Protein AF-0000000078804905 (afdb_homodimer)

Foldseek 3Di:
DPPPVVCPDDDDDPDDDDDFWKFFDDKDKDFDAAWAKDDQDAAQWKKKKAWQWAWKFKAWLQATDIAHHQKMFIDHHGTGIMMTAHRVTGTIMMMTIMDTDCVQVLVVLLQDDSLRGMDGHPDCVLLVVLSVQLVVLPDPDPVSVVSNVVSVVVNSVSSNPGPRRVVQVVVCVVPVVLVVLVVQLLVVLLVCQLAPDDLVNSCVVSVHDSVVQQVSCCNRNVDGSVVSSLSNLLSQLLCCLQVHPDDLQVSCNRRHHPGSVVVQVSNCVRVVDGSVRSSVVHNPPVPNPPD/DPPPVVPPDDDDDPDDDDDFWKFFDDKDKDFDAAWAKDDQDAAQWKKKKAWQWWWKFKAWLLATDIAHHQKMFIDHHGTGIMMTAHRVTGTIMMMTIMDTDCVQVLVVLLQDDSLRGMDGHPDCVLLVVLSVQLVVLPDPDPVSVVSNVVSVVVNSVSSNPGPRRVVLVVVCVVPVVLVVLVVQLLVVLLVCQLAPDDLVNSCVVSVHDSVVQQVSCCSRNVDGSVVSSLSNLLRQLLCCLQVHPDDLQVSCNRRHHPGSVVVQVSNCVRVVDGSVRSSVVHNPPVPPPPD

Solvent-accessible surface area (backbone atoms only — not comparable to full-atom values): 29948 Å² total; per-residue (Å²): 130,83,80,75,69,70,79,53,60,64,34,74,57,93,59,80,75,76,87,72,50,69,39,73,41,31,35,36,45,42,80,46,50,60,52,41,66,46,64,74,46,63,41,96,36,28,37,41,36,40,28,68,35,40,26,35,43,36,34,48,56,39,36,74,40,81,45,41,50,34,22,34,40,51,45,54,54,69,41,52,31,30,35,30,21,26,68,88,41,37,20,30,34,35,39,39,33,31,42,52,84,40,40,68,62,53,40,42,59,35,49,32,43,93,56,32,29,64,48,73,46,95,64,54,60,66,50,54,50,36,53,52,55,44,54,69,43,72,59,96,40,74,32,30,52,38,28,42,53,9,35,53,28,39,45,52,18,56,41,33,61,30,73,78,16,52,67,54,50,63,53,39,70,81,27,48,68,49,48,51,47,49,51,49,50,52,50,50,47,66,75,39,30,42,40,80,71,48,59,59,57,54,17,57,74,68,72,49,52,59,65,55,46,34,51,48,24,39,72,62,38,69,38,45,52,60,57,50,50,51,16,44,21,40,25,54,35,52,48,45,42,43,76,41,85,67,55,64,54,56,45,17,42,56,32,25,32,95,37,43,67,64,32,39,51,53,35,23,70,63,70,74,37,45,61,68,54,44,24,65,68,57,31,51,70,82,71,67,59,87,118,132,85,81,75,69,73,80,55,59,65,33,74,56,92,59,80,77,75,88,73,47,66,39,73,39,30,37,38,43,43,80,46,50,62,52,41,66,48,66,74,43,65,41,95,37,27,36,42,38,39,28,68,36,40,27,34,42,37,33,49,55,42,39,79,40,82,44,42,50,33,22,34,42,52,44,54,53,67,40,51,32,32,36,31,20,27,67,89,41,38,22,29,34,35,39,40,34,32,40,53,85,40,41,66,62,54,41,41,60,35,49,32,42,92,55,31,29,65,47,72,46,96,66,53,61,66,50,54,50,36,52,52,54,43,53,70,42,72,60,97,40,72,32,32,52,38,27,42,52,8,36,53,27,37,44,51,18,56,41,32,61,31,72,76,17,53,66,54,48,62,54,39,65,80,28,46,69,52,49,51,47,48,51,51,49,52,50,49,47,66,74,37,29,42,40,80,70,48,58,59,56,54,18,58,74,68,70,48,50,58,65,55,47,33,49,48,24,40,72,61,41,71,39,45,50,62,58,49,51,51,16,44,20,41,28,52,37,52,48,44,41,44,74,40,86,66,54,65,54,56,44,18,44,56,29,26,33,93,39,42,65,64,32,38,52,53,35,21,70,64,69,74,37,43,59,68,55,43,23,65,68,56,30,49,68,83,70,63,61,87,115

Structure (mmCIF, N/CA/C/O backbone):
data_AF-0000000078804905-model_v1
#
loop_
_entity.id
_entity.type
_entity.pdbx_description
1 polymer 'Transcriptional regulator, AraC family'
#
loop_
_atom_site.group_PDB
_atom_site.id
_atom_site.type_symbol
_atom_site.label_atom_id
_atom_site.label_alt_id
_atom_site.label_comp_id
_atom_site.label_asym_id
_atom_site.label_entity_id
_atom_site.label_seq_id
_atom_site.pdbx_PDB_ins_code
_atom_site.Cartn_x
_atom_site.Cartn_y
_atom_site.Cartn_z
_atom_site.occupancy
_atom_site.B_iso_or_equiv
_atom_site.auth_seq_id
_atom_site.auth_comp_id
_atom_site.auth_asym_id
_atom_site.auth_atom_id
_atom_site.pdbx_PDB_model_num
ATOM 1 N N . MET A 1 1 ? -28.078 -33.312 6.055 1 20.17 1 MET A N 1
ATOM 2 C CA . MET A 1 1 ? -26.656 -33 6.023 1 20.17 1 MET A CA 1
ATOM 3 C C . MET A 1 1 ? -26.422 -31.484 6.129 1 20.17 1 MET A C 1
ATOM 5 O O . MET A 1 1 ? -26.938 -30.719 5.32 1 20.17 1 MET A O 1
ATOM 9 N N . MET A 1 2 ? -26.453 -30.953 7.266 1 23.05 2 MET A N 1
ATOM 10 C CA . MET A 1 2 ? -26.453 -29.531 7.621 1 23.05 2 MET A CA 1
ATOM 11 C C . MET A 1 2 ? -25.297 -28.797 6.949 1 23.05 2 MET A C 1
ATOM 13 O O . MET A 1 2 ? -24.172 -29.312 6.895 1 23.05 2 MET A O 1
ATOM 17 N N . ASP A 1 3 ? -25.5 -28.062 5.898 1 26.7 3 ASP A N 1
ATOM 18 C CA . ASP A 1 3 ? -24.797 -27.125 5.043 1 26.7 3 ASP A CA 1
ATOM 19 C C . ASP A 1 3 ? -23.875 -26.219 5.863 1 26.7 3 ASP A C 1
ATOM 21 O O . ASP A 1 3 ? -24.297 -25.156 6.324 1 26.7 3 ASP A O 1
ATOM 25 N N . ASN A 1 4 ? -23.359 -26.672 6.992 1 30.62 4 ASN A N 1
ATOM 26 C CA . ASN A 1 4 ? -22.516 -25.906 7.898 1 30.62 4 ASN A CA 1
ATOM 27 C C . ASN A 1 4 ? -21.438 -25.141 7.141 1 30.62 4 ASN A C 1
ATOM 29 O O . ASN A 1 4 ? -20.328 -25.656 6.938 1 30.62 4 ASN A O 1
ATOM 33 N N . SER A 1 5 ? -21.703 -24.469 6.082 1 35.34 5 SER A N 1
ATOM 34 C CA . SER A 1 5 ? -20.922 -23.531 5.289 1 35.34 5 SER A CA 1
ATOM 35 C C . SER A 1 5 ? -20.078 -22.609 6.18 1 35.34 5 SER A C 1
ATOM 37 O O . SER A 1 5 ? -20.609 -21.688 6.809 1 35.34 5 SER A O 1
ATOM 39 N N . GLN A 1 6 ? -19.406 -23.125 7.176 1 39.75 6 GLN A N 1
ATOM 40 C CA . GLN A 1 6 ? -18.547 -22.25 7.973 1 39.75 6 GLN A CA 1
ATOM 41 C C . GLN A 1 6 ? -18.047 -21.078 7.145 1 39.75 6 GLN A C 1
ATOM 43 O O . GLN A 1 6 ? -17.547 -21.25 6.027 1 39.75 6 GLN A O 1
ATOM 48 N N . THR A 1 7 ? -18.578 -19.969 7.312 1 50.81 7 THR A N 1
ATOM 49 C CA . THR A 1 7 ? -18.422 -18.656 6.691 1 50.81 7 THR A CA 1
ATOM 50 C C . THR A 1 7 ? -16.953 -18.312 6.531 1 50.81 7 THR A C 1
ATOM 52 O O . THR A 1 7 ? -16.234 -18.172 7.52 1 50.81 7 THR A O 1
ATOM 55 N N . VAL A 1 8 ? -16.219 -18.891 5.598 1 66.12 8 VAL A N 1
ATOM 56 C CA . VAL A 1 8 ? -14.836 -18.578 5.266 1 66.12 8 VAL A CA 1
ATOM 57 C C . VAL A 1 8 ? -14.672 -17.062 5.074 1 66.12 8 VAL A C 1
ATOM 59 O O . VAL A 1 8 ? -15.43 -16.453 4.324 1 66.12 8 VAL A O 1
ATOM 62 N N . PRO A 1 9 ? -13.883 -16.469 6.074 1 74.31 9 PRO A N 1
ATOM 63 C CA . PRO A 1 9 ? -13.688 -15.031 5.898 1 74.31 9 PRO A CA 1
ATOM 64 C C . PRO A 1 9 ? -13.195 -14.672 4.5 1 74.31 9 PRO A C 1
ATOM 66 O O . PRO A 1 9 ? -12.211 -15.25 4.02 1 74.31 9 PRO A O 1
ATOM 69 N N . LYS A 1 10 ? -14.094 -13.984 3.768 1 73.44 10 LYS A N 1
ATOM 70 C CA . LYS A 1 10 ? -13.742 -13.562 2.416 1 73.44 10 LYS A CA 1
ATOM 71 C C . LYS A 1 10 ? -14.117 -12.102 2.186 1 73.44 10 LYS A C 1
ATOM 73 O O . LYS A 1 10 ? -15.055 -11.594 2.797 1 73.44 10 LYS A O 1
ATOM 78 N N . LEU A 1 11 ? -13.273 -11.391 1.493 1 80.44 11 LEU A N 1
ATOM 79 C CA . LEU A 1 11 ? -13.531 -10.047 0.994 1 80.44 11 LEU A CA 1
ATOM 80 C C . LEU A 1 11 ? -13.586 -10.031 -0.53 1 80.44 11 LEU A C 1
ATOM 82 O O . LEU A 1 11 ? -12.648 -10.492 -1.191 1 80.44 11 LEU A O 1
ATOM 86 N N . THR A 1 12 ? -14.727 -9.711 -1.095 1 76.31 12 THR A N 1
ATOM 87 C CA . THR A 1 12 ? -14.859 -9.547 -2.539 1 76.31 12 THR A CA 1
ATOM 88 C C . THR A 1 12 ? -15.281 -8.125 -2.889 1 76.31 12 THR A C 1
ATOM 90 O O . THR A 1 12 ? -16.25 -7.609 -2.338 1 76.31 12 THR A O 1
ATOM 93 N N . LEU A 1 13 ? -14.531 -7.527 -3.795 1 72.38 13 LEU A N 1
ATOM 94 C CA . LEU A 1 13 ? -14.891 -6.176 -4.211 1 72.38 13 LEU A CA 1
ATOM 95 C C . LEU A 1 13 ? -15.82 -6.211 -5.418 1 72.38 13 LEU A C 1
ATOM 97 O O . LEU A 1 13 ? -15.602 -6.98 -6.355 1 72.38 13 LEU A O 1
ATOM 101 N N . GLN A 1 14 ? -16.844 -5.43 -5.379 1 69.06 14 GLN A N 1
ATOM 102 C CA . GLN A 1 14 ? -17.797 -5.336 -6.477 1 69.06 14 GLN A CA 1
ATOM 103 C C . GLN A 1 14 ? -17.484 -4.145 -7.379 1 69.06 14 GLN A C 1
ATOM 105 O O . GLN A 1 14 ? -18.234 -3.855 -8.32 1 69.06 14 GLN A O 1
ATOM 110 N N . ARG A 1 15 ? -16.438 -3.416 -7.047 1 69.31 15 ARG A N 1
ATOM 111 C CA . ARG A 1 15 ? -16.016 -2.227 -7.781 1 69.31 15 ARG A CA 1
ATOM 112 C C . ARG A 1 15 ? -14.5 -2.15 -7.887 1 69.31 15 ARG A C 1
ATOM 114 O O . ARG A 1 15 ? -13.789 -2.76 -7.09 1 69.31 15 ARG A O 1
ATOM 121 N N . ARG A 1 16 ? -14.086 -1.431 -8.883 1 73.38 16 ARG A N 1
ATOM 122 C CA . ARG A 1 16 ? -12.656 -1.176 -9 1 73.38 16 ARG A CA 1
ATOM 123 C C . ARG A 1 16 ? -12.234 -0.011 -8.109 1 73.38 16 ARG A C 1
ATOM 125 O O . ARG A 1 16 ? -12.914 1.015 -8.055 1 73.38 16 ARG A O 1
ATOM 132 N N . ILE A 1 17 ? -11.258 -0.249 -7.379 1 75.56 17 ILE A N 1
ATOM 133 C CA . ILE A 1 17 ? -10.703 0.849 -6.594 1 75.56 17 ILE A CA 1
ATOM 134 C C . ILE A 1 17 ? -9.93 1.8 -7.508 1 75.56 17 ILE A C 1
ATOM 136 O O . ILE A 1 17 ? -9.023 1.378 -8.227 1 75.56 17 ILE A O 1
ATOM 140 N N . GLU A 1 18 ? -10.273 3.027 -7.484 1 72.31 18 GLU A N 1
ATOM 141 C CA . GLU A 1 18 ? -9.664 4.027 -8.359 1 72.31 18 GLU A CA 1
ATOM 142 C C . GLU A 1 18 ? -8.211 4.281 -7.969 1 72.31 18 GLU A C 1
ATOM 144 O O . GLU A 1 18 ? -7.867 4.277 -6.785 1 72.31 18 GLU A O 1
ATOM 149 N N . SER A 1 19 ? -7.461 4.457 -9.062 1 79.25 19 SER A N 1
ATOM 150 C CA . SER A 1 19 ? -6.062 4.797 -8.828 1 79.25 19 SER A CA 1
ATOM 151 C C . SER A 1 19 ? -5.918 6.227 -8.305 1 79.25 19 SER A C 1
ATOM 153 O O . SER A 1 19 ? -6.695 7.109 -8.68 1 79.25 19 SER A O 1
ATOM 155 N N . MET A 1 20 ? -5.086 6.402 -7.336 1 81.69 20 MET A N 1
ATOM 156 C CA . MET A 1 20 ? -4.77 7.727 -6.805 1 81.69 20 MET A CA 1
ATOM 157 C C . MET A 1 20 ? -3.322 8.102 -7.109 1 81.69 20 MET A C 1
ATOM 159 O O . MET A 1 20 ? -2.432 7.25 -7.039 1 81.69 20 MET A O 1
ATOM 163 N N . ASP A 1 21 ? -3.193 9.328 -7.527 1 87.19 21 ASP A N 1
ATOM 164 C CA . ASP A 1 21 ? -1.84 9.844 -7.723 1 87.19 21 ASP A CA 1
ATOM 165 C C . ASP A 1 21 ? -1.249 10.352 -6.41 1 87.19 21 ASP A C 1
ATOM 167 O O . ASP A 1 21 ? -1.506 11.492 -6.012 1 87.19 21 ASP A O 1
ATOM 171 N N . LEU A 1 22 ? -0.579 9.633 -5.77 1 92.06 22 LEU A N 1
ATOM 172 C CA . LEU A 1 22 ? 0.135 9.883 -4.52 1 92.06 22 LEU A CA 1
ATOM 173 C C . LEU A 1 22 ? 1.576 9.391 -4.613 1 92.06 22 LEU A C 1
ATOM 175 O O . LEU A 1 22 ? 1.82 8.203 -4.82 1 92.06 22 LEU A O 1
ATOM 179 N N . VAL A 1 23 ? 2.488 10.312 -4.48 1 90.81 23 VAL A N 1
ATOM 180 C CA . VAL A 1 23 ? 3.891 10.008 -4.742 1 90.81 23 VAL A CA 1
ATOM 181 C C . VAL A 1 23 ? 4.715 10.242 -3.479 1 90.81 23 VAL A C 1
ATOM 183 O O . VAL A 1 23 ? 4.711 11.336 -2.918 1 90.81 23 VAL A O 1
ATOM 186 N N . PHE A 1 24 ? 5.395 9.203 -3.109 1 95.31 24 PHE A N 1
ATOM 187 C CA . PHE A 1 24 ? 6.305 9.273 -1.97 1 95.31 24 PHE A CA 1
ATOM 188 C C . PHE A 1 24 ? 7.582 10.016 -2.346 1 95.31 24 PHE A C 1
ATOM 190 O O . PHE A 1 24 ? 8.117 9.828 -3.438 1 95.31 24 PHE A O 1
ATOM 197 N N . MET A 1 25 ? 8.109 10.828 -1.34 1 90.88 25 MET A N 1
ATOM 198 C CA . MET A 1 25 ? 9.359 11.547 -1.592 1 90.88 25 MET A CA 1
ATOM 199 C C . MET A 1 25 ? 10.406 11.195 -0.542 1 90.88 25 MET A C 1
ATOM 201 O O . MET A 1 25 ? 11.539 10.836 -0.883 1 90.88 25 MET A O 1
ATOM 205 N N . ALA A 1 26 ? 10.062 11.297 0.682 1 91.19 26 ALA A N 1
ATOM 206 C CA . ALA A 1 26 ? 11.008 11.055 1.767 1 91.19 26 ALA A CA 1
ATOM 207 C C . ALA A 1 26 ? 10.281 10.82 3.088 1 91.19 26 ALA A C 1
ATOM 209 O O . ALA A 1 26 ? 9.109 11.172 3.227 1 91.19 26 ALA A O 1
ATOM 210 N N . ALA A 1 27 ? 10.969 10.211 4.023 1 95.06 27 ALA A N 1
ATOM 211 C CA . ALA A 1 27 ? 10.461 10.031 5.383 1 95.06 27 ALA A CA 1
ATOM 212 C C . ALA A 1 27 ? 11.609 9.883 6.383 1 95.06 27 ALA A C 1
ATOM 214 O O . ALA A 1 27 ? 12.75 9.633 5.992 1 95.06 27 ALA A O 1
ATOM 215 N N . GLY A 1 28 ? 11.219 10.078 7.617 1 91.94 28 GLY A N 1
ATOM 216 C CA . GLY A 1 28 ? 12.242 9.93 8.641 1 91.94 28 GLY A CA 1
ATOM 217 C C . GLY A 1 28 ? 11.688 10 10.055 1 91.94 28 GLY A C 1
ATOM 218 O O . GLY A 1 28 ? 10.477 10.164 10.242 1 91.94 28 GLY A O 1
ATOM 219 N N . ARG A 1 29 ? 12.562 9.68 11 1 91.38 29 ARG A N 1
ATOM 220 C CA . ARG A 1 29 ? 12.344 9.844 12.438 1 91.38 29 ARG A CA 1
ATOM 221 C C . ARG A 1 29 ? 13.398 10.758 13.055 1 91.38 29 ARG A C 1
ATOM 223 O O . ARG A 1 29 ? 14.562 10.719 12.664 1 91.38 29 ARG A O 1
ATOM 230 N N . GLN A 1 30 ? 12.938 11.578 13.969 1 90.69 30 GLN A N 1
ATOM 231 C CA . GLN A 1 30 ? 13.852 12.578 14.516 1 90.69 30 GLN A CA 1
ATOM 232 C C . GLN A 1 30 ? 13.695 12.688 16.031 1 90.69 30 GLN A C 1
ATOM 234 O O . GLN A 1 30 ? 12.578 12.758 16.547 1 90.69 30 GLN A O 1
ATOM 239 N N . GLU A 1 31 ? 14.781 12.562 16.688 1 90.25 31 GLU A N 1
ATOM 240 C CA . GLU A 1 31 ? 14.867 12.945 18.094 1 90.25 31 GLU A CA 1
ATOM 241 C C . GLU A 1 31 ? 15.477 14.336 18.266 1 90.25 31 GLU A C 1
ATOM 243 O O . GLU A 1 31 ? 16.703 14.492 18.172 1 90.25 31 GLU A O 1
ATOM 248 N N . CYS A 1 32 ? 14.688 15.289 18.641 1 87.75 32 CYS A N 1
ATOM 249 C CA . CYS A 1 32 ? 15.102 16.688 18.625 1 87.75 32 CYS A CA 1
ATOM 250 C C . CYS A 1 32 ? 15.719 17.094 19.953 1 87.75 32 CYS A C 1
ATOM 252 O O . CYS A 1 32 ? 15.281 16.625 21.016 1 87.75 32 CYS A O 1
ATOM 254 N N . LYS A 1 33 ? 16.688 17.938 19.875 1 81.38 33 LYS A N 1
ATOM 255 C CA . LYS A 1 33 ? 17.141 18.703 21.031 1 81.38 33 LYS A CA 1
ATOM 256 C C . LYS A 1 33 ? 16.234 19.891 21.312 1 81.38 33 LYS A C 1
ATOM 258 O O . LYS A 1 33 ? 15.422 20.266 20.469 1 81.38 33 LYS A O 1
ATOM 263 N N . PRO A 1 34 ? 16.391 20.422 22.578 1 81.75 34 PRO A N 1
ATOM 264 C CA . PRO A 1 34 ? 15.617 21.625 22.859 1 81.75 34 PRO A CA 1
ATOM 265 C C . PRO A 1 34 ? 15.828 22.719 21.812 1 81.75 34 PRO A C 1
ATOM 267 O O . PRO A 1 34 ? 16.969 23.047 21.484 1 81.75 34 PRO A O 1
ATOM 270 N N . SER A 1 35 ? 14.781 23.156 21.125 1 77.94 35 SER A N 1
ATOM 271 C CA . SER A 1 35 ? 14.727 24.312 20.266 1 77.94 35 SER A CA 1
ATOM 272 C C . SER A 1 35 ? 15.266 24 18.875 1 77.94 35 SER A C 1
ATOM 274 O O . SER A 1 35 ? 15.445 24.891 18.047 1 77.94 35 SER A O 1
ATOM 276 N N . ASP A 1 36 ? 15.523 22.719 18.672 1 79.06 36 ASP A N 1
ATOM 277 C CA . ASP A 1 36 ? 15.789 22.359 17.281 1 79.06 36 ASP A CA 1
ATOM 278 C C . ASP A 1 36 ? 14.672 22.844 16.359 1 79.06 36 ASP A C 1
ATOM 280 O O . ASP A 1 36 ? 13.492 22.734 16.703 1 79.06 36 ASP A O 1
ATOM 284 N N . SER A 1 37 ? 15.055 23.516 15.289 1 79.25 37 SER A N 1
ATOM 285 C CA . SER A 1 37 ? 14.023 24.156 14.477 1 79.25 37 SER A CA 1
ATOM 286 C C . SER A 1 37 ? 14.188 23.812 13 1 79.25 37 SER A C 1
ATOM 288 O O . SER A 1 37 ? 15.242 23.344 12.578 1 79.25 37 SER A O 1
ATOM 290 N N . SER A 1 38 ? 13.117 23.906 12.281 1 83.62 38 SER A N 1
ATOM 291 C CA . SER A 1 38 ? 13.078 23.781 10.828 1 83.62 38 SER A CA 1
ATOM 292 C C . SER A 1 38 ? 12.258 24.906 10.195 1 83.62 38 SER A C 1
ATOM 294 O O . SER A 1 38 ? 11.172 25.219 10.68 1 83.62 38 SER A O 1
ATOM 296 N N . GLY A 1 39 ? 12.844 25.469 9.133 1 73.5 39 GLY A N 1
ATOM 297 C CA . GLY A 1 39 ? 12.203 26.609 8.5 1 73.5 39 GLY A CA 1
ATOM 298 C C . GLY A 1 39 ? 12.664 27.953 9.055 1 73.5 39 GLY A C 1
ATOM 299 O O . GLY A 1 39 ? 13.664 28.016 9.773 1 73.5 39 GLY A O 1
ATOM 300 N N . PRO A 1 40 ? 12.055 28.844 8.719 1 71.12 40 PRO A N 1
ATOM 301 C CA . PRO A 1 40 ? 10.953 29 7.762 1 71.12 40 PRO A CA 1
ATOM 302 C C . PRO A 1 40 ? 11.344 28.578 6.344 1 71.12 40 PRO A C 1
ATOM 304 O O . PRO A 1 40 ? 12.469 28.828 5.91 1 71.12 40 PRO A O 1
ATOM 307 N N . ARG A 1 41 ? 10.391 27.828 5.734 1 70.12 41 ARG A N 1
ATOM 308 C CA . ARG A 1 41 ? 10.648 27.375 4.367 1 70.12 41 ARG A CA 1
ATOM 309 C C . ARG A 1 41 ? 9.344 27.047 3.645 1 70.12 41 ARG A C 1
ATOM 311 O O . ARG A 1 41 ? 8.32 26.797 4.281 1 70.12 41 ARG A O 1
ATOM 318 N N . THR A 1 42 ? 9.344 27.219 2.383 1 73.56 42 THR A N 1
ATOM 319 C CA . THR A 1 42 ? 8.297 26.766 1.479 1 73.56 42 THR A CA 1
ATOM 320 C C . THR A 1 42 ? 8.789 25.594 0.632 1 73.56 42 THR A C 1
ATOM 322 O O . THR A 1 42 ? 9.859 25.672 0.028 1 73.56 42 THR A O 1
ATOM 325 N N . CYS A 1 43 ? 8.039 24.578 0.705 1 77.62 43 CYS A N 1
ATOM 326 C CA . CYS A 1 43 ? 8.469 23.375 -0.019 1 77.62 43 CYS A CA 1
ATOM 327 C C . CYS A 1 43 ? 7.523 23.078 -1.174 1 77.62 43 CYS A C 1
ATOM 329 O O . CYS A 1 43 ? 6.355 23.469 -1.148 1 77.62 43 CYS A O 1
ATOM 331 N N . SER A 1 44 ? 8.008 22.453 -2.197 1 82.88 44 SER A N 1
ATOM 332 C CA . SER A 1 44 ? 7.219 22.062 -3.363 1 82.88 44 SER A CA 1
ATOM 333 C C . SER A 1 44 ? 6.551 20.719 -3.148 1 82.88 44 SER A C 1
ATOM 335 O O . SER A 1 44 ? 6.215 20.016 -4.109 1 82.88 44 SER A O 1
ATOM 337 N N . TYR A 1 45 ? 6.469 20.266 -1.96 1 88.06 45 TYR A N 1
ATOM 338 C CA . TYR A 1 45 ? 5.828 19.016 -1.576 1 88.06 45 TYR A CA 1
ATOM 339 C C . TYR A 1 45 ? 5.055 19.172 -0.271 1 88.06 45 TYR A C 1
ATOM 341 O O . TYR A 1 45 ? 5.18 20.188 0.411 1 88.06 45 TYR A O 1
ATOM 349 N N . HIS A 1 46 ? 4.188 18.25 -0.021 1 94.44 46 HIS A N 1
ATOM 350 C CA . HIS A 1 46 ? 3.422 18.188 1.221 1 94.44 46 HIS A CA 1
ATOM 351 C C . HIS A 1 46 ? 4.199 17.453 2.311 1 94.44 46 HIS A C 1
ATOM 353 O O . HIS A 1 46 ? 5.047 16.609 2.014 1 94.44 46 HIS A O 1
ATOM 359 N N . MET A 1 47 ? 3.896 17.844 3.551 1 96.69 47 MET A N 1
ATOM 360 C CA . MET A 1 47 ? 4.539 17.141 4.664 1 96.69 47 MET A CA 1
ATOM 361 C C . MET A 1 47 ? 3.518 16.766 5.727 1 96.69 47 MET A C 1
ATOM 363 O O . MET A 1 47 ? 2.582 17.516 6 1 96.69 47 MET A O 1
ATOM 367 N N . LEU A 1 48 ? 3.693 15.586 6.273 1 98.19 48 LEU A N 1
ATOM 368 C CA . LEU A 1 48 ? 3.045 15.188 7.516 1 98.19 48 LEU A CA 1
ATOM 369 C C . LEU A 1 48 ? 4.078 14.93 8.609 1 98.19 48 LEU A C 1
ATOM 371 O O . LEU A 1 48 ? 5.129 14.336 8.352 1 98.19 48 LEU A O 1
ATOM 375 N N . HIS A 1 49 ? 3.811 15.414 9.805 1 97.94 49 HIS A N 1
ATOM 376 C CA . HIS A 1 49 ? 4.617 15.133 10.984 1 97.94 49 HIS A CA 1
ATOM 377 C C . HIS A 1 49 ? 3.783 14.469 12.078 1 97.94 49 HIS A C 1
ATOM 379 O O . HIS A 1 49 ? 2.643 14.867 12.32 1 97.94 49 HIS A O 1
ATOM 385 N N . PHE A 1 50 ? 4.34 13.469 12.695 1 98.31 50 PHE A N 1
ATOM 386 C CA . PHE A 1 50 ? 3.678 12.703 13.742 1 98.31 50 PHE A CA 1
ATOM 387 C C . PHE A 1 50 ? 4.465 12.781 15.047 1 98.31 50 PHE A C 1
ATOM 389 O O . PHE A 1 50 ? 5.535 12.188 15.164 1 98.31 50 PHE A O 1
ATOM 396 N N . VAL A 1 51 ? 3.893 13.445 16.047 1 97.56 51 VAL A N 1
ATOM 397 C CA . VAL A 1 51 ? 4.629 13.68 17.281 1 97.56 51 VAL A CA 1
ATOM 398 C C . VAL A 1 51 ? 4.441 12.5 18.234 1 97.56 51 VAL A C 1
ATOM 400 O O . VAL A 1 51 ? 3.328 12.242 18.703 1 97.56 51 VAL A O 1
ATOM 403 N N . LEU A 1 52 ? 5.5 11.797 18.516 1 97.06 52 LEU A N 1
ATOM 404 C CA . LEU A 1 52 ? 5.477 10.633 19.406 1 97.06 52 LEU A CA 1
ATOM 405 C C . LEU A 1 52 ? 5.621 11.062 20.859 1 97.06 52 LEU A C 1
ATOM 407 O O . LEU A 1 52 ? 4.918 10.547 21.734 1 97.06 52 LEU A O 1
ATOM 411 N N . LYS A 1 53 ? 6.539 11.945 21.141 1 97.06 53 LYS A N 1
ATOM 412 C CA . LYS A 1 53 ? 6.816 12.492 22.453 1 97.06 53 LYS A CA 1
ATOM 413 C C . LYS A 1 53 ? 7.102 13.984 22.391 1 97.06 53 LYS A C 1
ATOM 415 O O . LYS A 1 53 ? 7.555 14.492 21.359 1 97.06 53 LYS A O 1
ATOM 420 N N . GLY A 1 54 ? 6.781 14.656 23.5 1 96.31 54 GLY A N 1
ATOM 421 C CA . GLY A 1 54 ? 7.133 16.062 23.609 1 96.31 54 GLY A CA 1
ATOM 422 C C . GLY A 1 54 ? 6.145 16.984 22.938 1 96.31 54 GLY A C 1
ATOM 423 O O . GLY A 1 54 ? 4.945 16.703 22.891 1 96.31 54 GLY A O 1
ATOM 424 N N . LYS A 1 55 ? 6.75 18.188 22.625 1 93.88 55 LYS A N 1
ATOM 425 C CA . LYS A 1 55 ? 5.914 19.281 22.125 1 93.88 55 LYS A CA 1
ATOM 426 C C . LYS A 1 55 ? 6.617 20.031 21 1 93.88 55 LYS A C 1
ATOM 428 O O . LYS A 1 55 ? 7.824 20.266 21.062 1 93.88 55 LYS A O 1
ATOM 433 N N . VAL A 1 56 ? 5.754 20.344 19.938 1 93.44 56 VAL A N 1
ATOM 434 C CA . VAL A 1 56 ? 6.273 21.109 18.812 1 93.44 56 VAL A CA 1
ATOM 435 C C . VAL A 1 56 ? 5.508 22.422 18.672 1 93.44 56 VAL A C 1
ATOM 437 O O . VAL A 1 56 ? 4.281 22.453 18.812 1 93.44 56 VAL A O 1
ATOM 440 N N . HIS A 1 57 ? 6.246 23.469 18.562 1 86.31 57 HIS A N 1
ATOM 441 C CA . HIS A 1 57 ? 5.66 24.75 18.141 1 86.31 57 HIS A CA 1
ATOM 442 C C . HIS A 1 57 ? 5.664 24.875 16.625 1 86.31 57 HIS A C 1
ATOM 444 O O . HIS A 1 57 ? 6.723 24.859 15.992 1 86.31 57 HIS A O 1
ATOM 450 N N . PHE A 1 58 ? 4.477 24.938 16.062 1 89.44 58 PHE A N 1
ATOM 451 C CA . PHE A 1 58 ? 4.254 24.828 14.625 1 89.44 58 PHE A CA 1
ATOM 452 C C . PHE A 1 58 ? 3.592 26.094 14.086 1 89.44 58 PHE A C 1
ATOM 454 O O . PHE A 1 58 ? 2.523 26.484 14.555 1 89.44 58 PHE A O 1
ATOM 461 N N . TYR A 1 59 ? 4.301 26.688 13.211 1 79.75 59 TYR A N 1
ATOM 462 C CA . TYR A 1 59 ? 3.77 27.875 12.57 1 79.75 59 TYR A CA 1
ATOM 463 C C . TYR A 1 59 ? 3.418 27.609 11.117 1 79.75 59 TYR A C 1
ATOM 465 O O . TYR A 1 59 ? 4.262 27.156 10.344 1 79.75 59 TYR A O 1
ATOM 473 N N . LEU A 1 60 ? 2.195 27.859 10.781 1 80.88 60 LEU A N 1
ATOM 474 C CA . LEU A 1 60 ? 1.704 27.703 9.414 1 80.88 60 LEU A CA 1
ATOM 475 C C . LEU A 1 60 ? 0.861 28.906 9 1 80.88 60 LEU A C 1
ATOM 477 O O . LEU A 1 60 ? -0.17 29.188 9.617 1 80.88 60 LEU A O 1
ATOM 481 N N . GLY A 1 61 ? 1.233 29.469 7.891 1 60.62 61 GLY A N 1
ATOM 482 C CA . GLY A 1 61 ? 0.473 30.609 7.414 1 60.62 61 GLY A CA 1
ATOM 483 C C . GLY A 1 61 ? 0.245 31.672 8.477 1 60.62 61 GLY A C 1
ATOM 484 O O . GLY A 1 61 ? -0.858 32.219 8.602 1 60.62 61 GLY A O 1
ATOM 485 N N . GLY A 1 62 ? 1.2 31.797 9.359 1 57.28 62 GLY A N 1
ATOM 486 C CA . GLY A 1 62 ? 1.128 32.812 10.375 1 57.28 62 GLY A CA 1
ATOM 487 C C . GLY A 1 62 ? 0.432 32.375 11.648 1 57.28 62 GLY A C 1
ATOM 488 O O . GLY A 1 62 ? 0.36 33.125 12.625 1 57.28 62 GLY A O 1
ATOM 489 N N . GLN A 1 63 ? -0.167 31.266 11.625 1 67 63 GLN A N 1
ATOM 490 C CA . GLN A 1 63 ? -0.832 30.719 12.797 1 67 63 GLN A CA 1
ATOM 491 C C . GLN A 1 63 ? 0.112 29.812 13.594 1 67 63 GLN A C 1
ATOM 493 O O . GLN A 1 63 ? 0.904 29.062 13.008 1 67 63 GLN A O 1
ATOM 498 N N . HIS A 1 64 ? -0.009 30.047 14.898 1 77.88 64 HIS A N 1
ATOM 499 C CA . HIS A 1 64 ? 0.807 29.234 15.797 1 77.88 64 HIS A CA 1
ATOM 500 C C . HIS A 1 64 ? -0.005 28.094 16.391 1 77.88 64 HIS A C 1
ATOM 502 O O . HIS A 1 64 ? -1.081 28.312 16.953 1 77.88 64 HIS A O 1
ATOM 508 N N . TYR A 1 65 ? 0.446 26.953 16.219 1 83.31 65 TYR A N 1
ATOM 509 C CA . TYR A 1 65 ? -0.128 25.766 16.812 1 83.31 65 TYR A CA 1
ATOM 510 C C . TYR A 1 65 ? 0.853 25.125 17.797 1 83.31 65 TYR A C 1
ATOM 512 O O . TYR A 1 65 ? 2.061 25.109 17.547 1 83.31 65 TYR A O 1
ATOM 520 N N . ILE A 1 66 ? 0.293 24.75 18.859 1 86.69 66 ILE A N 1
ATOM 521 C CA . ILE A 1 66 ? 1.054 23.859 19.734 1 86.69 66 ILE A CA 1
ATOM 522 C C . ILE A 1 66 ? 0.631 22.406 19.5 1 86.69 66 ILE A C 1
ATOM 524 O O . ILE A 1 66 ? -0.527 22.047 19.734 1 86.69 66 ILE A O 1
ATOM 528 N N . VAL A 1 67 ? 1.581 21.641 19.031 1 94.25 67 VAL A N 1
ATOM 529 C CA . VAL A 1 67 ? 1.289 20.25 18.703 1 94.25 67 VAL A CA 1
ATOM 530 C C . VAL A 1 67 ? 1.901 19.328 19.766 1 94.25 67 VAL A C 1
ATOM 532 O O . VAL A 1 67 ? 3.117 19.344 19.969 1 94.25 67 VAL A O 1
ATOM 535 N N . ASN A 1 68 ? 1.062 18.547 20.375 1 93.94 68 ASN A N 1
ATOM 536 C CA . ASN A 1 68 ? 1.492 17.688 21.469 1 93.94 68 ASN A CA 1
ATOM 537 C C . ASN A 1 68 ? 1.671 16.25 21.016 1 93.94 68 ASN A C 1
ATOM 539 O O . ASN A 1 68 ? 1.296 15.891 19.891 1 93.94 68 ASN A O 1
ATOM 543 N N . ALA A 1 69 ? 2.338 15.43 21.984 1 96.38 69 ALA A N 1
ATOM 544 C CA . ALA A 1 69 ? 2.418 13.992 21.75 1 96.38 69 ALA A CA 1
ATOM 545 C C . ALA A 1 69 ? 1.046 13.414 21.406 1 96.38 69 ALA A C 1
ATOM 547 O O . ALA A 1 69 ? 0.046 13.766 22.031 1 96.38 69 ALA A O 1
ATOM 548 N N . GLY A 1 70 ? 1.06 12.586 20.328 1 95.06 70 GLY A N 1
ATOM 549 C CA . GLY A 1 70 ? -0.202 11.992 19.906 1 95.06 70 GLY A CA 1
ATOM 550 C C . GLY A 1 70 ? -0.938 12.805 18.859 1 95.06 70 GLY A C 1
ATOM 551 O O . GLY A 1 70 ? -2.064 12.477 18.5 1 95.06 70 GLY A O 1
ATOM 552 N N . GLN A 1 71 ? -0.32 13.844 18.422 1 94.62 71 GLN A N 1
ATOM 553 C CA . GLN A 1 71 ? -0.942 14.656 17.375 1 94.62 71 GLN A CA 1
ATOM 554 C C . GLN A 1 71 ? -0.103 14.656 16.109 1 94.62 71 GLN A C 1
ATOM 556 O O . GLN A 1 71 ? 1.076 14.297 16.125 1 94.62 71 GLN A O 1
ATOM 561 N N . CYS A 1 72 ? -0.782 14.945 14.977 1 96.75 72 CYS A N 1
ATOM 562 C CA . CYS A 1 72 ? -0.206 15.062 13.641 1 96.75 72 CYS A CA 1
ATOM 563 C C . CYS A 1 72 ? -0.457 16.438 13.055 1 96.75 72 CYS A C 1
ATOM 565 O O . CYS A 1 72 ? -1.53 17.016 13.242 1 96.75 72 CYS A O 1
ATOM 567 N N . PHE A 1 73 ? 0.587 17.031 12.422 1 96.19 73 PHE A N 1
ATOM 568 C CA . PHE A 1 73 ? 0.334 18.281 11.727 1 96.19 73 PHE A CA 1
ATOM 569 C C . PHE A 1 73 ? 0.753 18.188 10.266 1 96.19 73 PHE A C 1
ATOM 571 O O . PHE A 1 73 ? 1.719 17.484 9.938 1 96.19 73 PHE A O 1
ATOM 578 N N . TYR A 1 74 ? -0.007 18.859 9.422 1 96.56 74 TYR A N 1
ATOM 579 C CA . TYR A 1 74 ? 0.09 18.844 7.969 1 96.56 74 TYR A CA 1
ATOM 580 C C . TYR A 1 74 ? 0.621 20.172 7.445 1 96.56 74 TYR A C 1
ATOM 582 O O . TYR A 1 74 ? 0.155 21.234 7.852 1 96.56 74 TYR A O 1
ATOM 590 N N . VAL A 1 75 ? 1.688 20.109 6.582 1 94.56 75 VAL A N 1
ATOM 591 C CA . VAL A 1 75 ? 2.197 21.266 5.867 1 94.56 75 VAL A CA 1
ATOM 592 C C . VAL A 1 75 ? 1.877 21.141 4.379 1 94.56 75 VAL A C 1
ATOM 594 O O . VAL A 1 75 ? 2.482 20.328 3.676 1 94.56 75 VAL A O 1
ATOM 597 N N . PRO A 1 76 ? 0.971 21.984 3.883 1 90.5 76 PRO A N 1
ATOM 598 C CA . PRO A 1 76 ? 0.64 21.906 2.457 1 90.5 76 PRO A CA 1
ATOM 599 C C . PRO A 1 76 ? 1.777 22.406 1.564 1 90.5 76 PRO A C 1
ATOM 601 O O . PRO A 1 76 ? 2.523 23.312 1.948 1 90.5 76 PRO A O 1
ATOM 604 N N . GLU A 1 77 ? 1.844 21.781 0.428 1 87.19 77 GLU A N 1
ATOM 605 C CA . GLU A 1 77 ? 2.771 22.25 -0.596 1 87.19 77 GLU A CA 1
ATOM 606 C C . GLU A 1 77 ? 2.604 23.75 -0.844 1 87.19 77 GLU A C 1
ATOM 608 O O . GLU A 1 77 ? 1.479 24.25 -0.901 1 87.19 77 GLU A O 1
ATOM 613 N N . GLY A 1 78 ? 3.775 24.422 -0.927 1 76.44 78 GLY A N 1
ATOM 614 C CA . GLY A 1 78 ? 3.748 25.828 -1.322 1 76.44 78 GLY A CA 1
ATOM 615 C C . GLY A 1 78 ? 3.426 26.766 -0.174 1 76.44 78 GLY A C 1
ATOM 616 O O . GLY A 1 78 ? 3.252 27.969 -0.378 1 76.44 78 GLY A O 1
ATOM 617 N N . THR A 1 79 ? 3.316 26.266 0.981 1 79.31 79 THR A N 1
ATOM 618 C CA . THR A 1 79 ? 2.98 27.094 2.139 1 79.31 79 THR A CA 1
ATOM 619 C C . THR A 1 79 ? 4.199 27.281 3.035 1 79.31 79 THR A C 1
ATOM 621 O O . THR A 1 79 ? 4.93 26.328 3.314 1 79.31 79 THR A O 1
ATOM 624 N N . ASN A 1 80 ? 4.379 28.453 3.385 1 75.25 80 ASN A N 1
ATOM 625 C CA . ASN A 1 80 ? 5.488 28.734 4.285 1 75.25 80 ASN A CA 1
ATOM 626 C C . ASN A 1 80 ? 5.258 28.141 5.672 1 75.25 80 ASN A C 1
ATOM 628 O O . ASN A 1 80 ? 4.168 28.266 6.23 1 75.25 80 ASN A O 1
ATOM 632 N N . THR A 1 81 ? 6.301 27.484 6.191 1 82.81 81 THR A N 1
ATOM 633 C CA . THR A 1 81 ? 6.148 26.812 7.473 1 82.81 81 THR A CA 1
ATOM 634 C C . THR A 1 81 ? 7.402 26.969 8.32 1 82.81 81 THR A C 1
ATOM 636 O O . THR A 1 81 ? 8.5 27.156 7.793 1 82.81 81 THR A O 1
ATOM 639 N N . PHE A 1 82 ? 7.188 27.062 9.594 1 79.56 82 PHE A N 1
ATOM 640 C CA . PHE A 1 82 ? 8.227 27.078 10.609 1 79.56 82 PHE A CA 1
ATOM 641 C C . PHE A 1 82 ? 7.797 26.281 11.836 1 79.56 82 PHE A C 1
ATOM 643 O O . PHE A 1 82 ? 6.656 26.391 12.289 1 79.56 82 PHE A O 1
ATOM 650 N N . TYR A 1 83 ? 8.648 25.422 12.273 1 88.94 83 TYR A N 1
ATOM 651 C CA . TYR A 1 83 ? 8.336 24.719 13.516 1 88.94 83 TYR A CA 1
ATOM 652 C C . TYR A 1 83 ? 9.602 24.406 14.297 1 88.94 83 TYR A C 1
ATOM 654 O O . TYR A 1 83 ? 10.695 24.359 13.727 1 88.94 83 TYR A O 1
ATOM 662 N N . TYR A 1 84 ? 9.508 24.328 15.586 1 81.81 84 TYR A N 1
ATOM 663 C CA . TYR A 1 84 ? 10.664 24 16.422 1 81.81 84 TYR A CA 1
ATOM 664 C C . TYR A 1 84 ? 10.25 23.172 17.625 1 81.81 84 TYR A C 1
ATOM 666 O O . TYR A 1 84 ? 9.086 23.203 18.047 1 81.81 84 TYR A O 1
ATOM 674 N N . SER A 1 85 ? 11.234 22.438 18.141 1 89 85 SER A N 1
ATOM 675 C CA . SER A 1 85 ? 11.055 21.594 19.312 1 89 85 SER A CA 1
ATOM 676 C C . SER A 1 85 ? 10.953 22.422 20.578 1 89 85 SER A C 1
ATOM 678 O O . SER A 1 85 ? 11.75 23.344 20.797 1 89 85 SER A O 1
ATOM 680 N N . ASP A 1 86 ? 10.031 22.125 21.406 1 87.62 86 ASP A N 1
ATOM 681 C CA . ASP A 1 86 ? 9.852 22.844 22.656 1 87.62 86 ASP A CA 1
ATOM 682 C C . ASP A 1 86 ? 11.133 22.844 23.484 1 87.62 86 ASP A C 1
ATOM 684 O O . ASP A 1 86 ? 11.773 21.797 23.641 1 87.62 86 ASP A O 1
ATOM 688 N N . PRO A 1 87 ? 11.484 23.969 24.062 1 81.56 87 PRO A N 1
ATOM 689 C CA . PRO A 1 87 ? 12.758 24.047 24.781 1 81.56 87 PRO A CA 1
ATOM 690 C C . PRO A 1 87 ? 12.766 23.219 26.062 1 81.56 87 PRO A C 1
ATOM 692 O O . PRO A 1 87 ? 13.82 22.75 26.5 1 81.56 87 PRO A O 1
ATOM 695 N N . THR A 1 88 ? 11.656 23.062 26.719 1 85.31 88 THR A N 1
ATOM 696 C CA . THR A 1 88 ? 11.602 22.391 28.016 1 85.31 88 THR A CA 1
ATOM 697 C C . THR A 1 88 ? 11.102 20.953 27.875 1 85.31 88 THR A C 1
ATOM 699 O O . THR A 1 88 ? 11.32 20.125 28.75 1 85.31 88 THR A O 1
ATOM 702 N N . ASN A 1 89 ? 10.438 20.672 26.844 1 93.25 89 ASN A N 1
ATOM 703 C CA . ASN A 1 89 ? 9.898 19.359 26.547 1 93.25 89 ASN A CA 1
ATOM 704 C C . ASN A 1 89 ? 10.148 18.969 25.094 1 93.25 89 ASN A C 1
ATOM 706 O O . ASN A 1 89 ? 9.211 18.859 24.297 1 93.25 89 ASN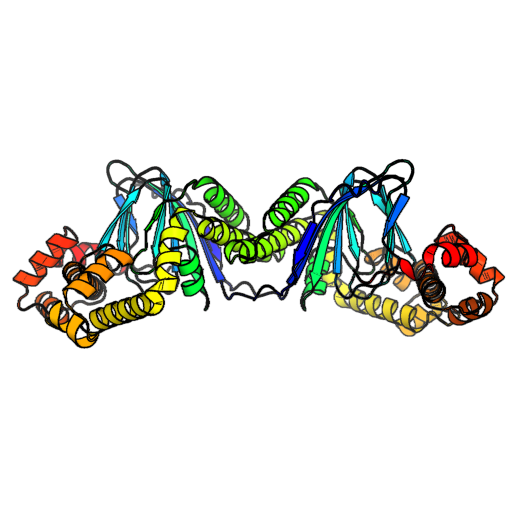 A O 1
ATOM 710 N N . PRO A 1 90 ? 11.359 18.672 24.766 1 91.69 90 PRO A N 1
ATOM 711 C CA . PRO A 1 90 ? 11.742 18.438 23.375 1 91.69 90 PRO A CA 1
ATOM 712 C C . PRO A 1 90 ? 11 17.25 22.75 1 91.69 90 PRO A C 1
ATOM 714 O O . PRO A 1 90 ? 10.68 16.281 23.453 1 91.69 90 PRO A O 1
ATOM 717 N N . CYS A 1 91 ? 10.867 17.297 21.422 1 94.19 91 CYS A N 1
ATOM 718 C CA . CYS A 1 91 ? 9.961 16.359 20.781 1 94.19 91 CYS A CA 1
ATOM 719 C C . CYS A 1 91 ? 10.75 15.234 20.109 1 94.19 91 CYS A C 1
ATOM 721 O O . CYS A 1 91 ? 11.945 15.375 19.844 1 94.19 91 CYS A O 1
ATOM 723 N N . ILE A 1 92 ? 10.102 14.094 19.984 1 95.88 92 ILE A N 1
ATOM 724 C CA . ILE A 1 92 ? 10.422 13 19.078 1 95.88 92 ILE A CA 1
ATOM 725 C C . ILE A 1 92 ? 9.281 12.828 18.062 1 95.88 92 ILE A C 1
ATOM 727 O O . ILE A 1 92 ? 8.125 12.664 18.453 1 95.88 92 ILE A O 1
ATOM 731 N N . TYR A 1 93 ? 9.594 12.977 16.766 1 96.12 93 TYR A N 1
ATOM 732 C CA . TYR A 1 93 ? 8.523 12.859 15.781 1 96.12 93 TYR A CA 1
ATOM 733 C C . TYR A 1 93 ? 8.992 12.102 14.547 1 96.12 93 TYR A C 1
ATOM 735 O O . TYR A 1 93 ? 10.195 11.883 14.367 1 96.12 93 TYR A O 1
ATOM 743 N N . ALA A 1 94 ? 8.086 11.57 13.789 1 97.25 94 ALA A N 1
ATOM 744 C CA . ALA A 1 94 ? 8.297 11.047 12.445 1 97.25 94 ALA A CA 1
ATOM 745 C C . ALA A 1 94 ? 7.668 11.953 11.398 1 97.25 94 ALA A C 1
ATOM 747 O O . ALA A 1 94 ? 6.816 12.789 11.719 1 97.25 94 ALA A O 1
ATOM 748 N N . TRP A 1 95 ? 8.164 11.891 10.203 1 97.31 95 TRP A N 1
ATOM 749 C CA . TRP A 1 95 ? 7.633 12.742 9.148 1 97.31 95 TRP A CA 1
ATOM 750 C C . TRP A 1 95 ? 7.645 12.023 7.805 1 97.31 95 TRP A C 1
ATOM 752 O O . TRP A 1 95 ? 8.344 11.016 7.641 1 97.31 95 TRP A O 1
ATOM 762 N N . MET A 1 96 ? 6.82 12.453 6.906 1 97.62 96 MET A N 1
ATOM 763 C CA . MET A 1 96 ? 6.746 11.953 5.539 1 97.62 96 MET A CA 1
ATOM 764 C C . MET A 1 96 ? 6.477 13.086 4.559 1 97.62 96 MET A C 1
ATOM 766 O O . MET A 1 96 ? 5.594 13.914 4.789 1 97.62 96 MET A O 1
ATOM 770 N N . ASN A 1 97 ? 7.316 13.172 3.502 1 95 97 ASN A N 1
ATOM 771 C CA . ASN A 1 97 ? 7.113 14.086 2.385 1 95 97 ASN A CA 1
ATOM 772 C C . ASN A 1 97 ? 6.488 13.383 1.187 1 95 97 ASN A C 1
ATOM 774 O O . ASN A 1 97 ? 6.84 12.242 0.88 1 95 97 ASN A O 1
ATOM 778 N N . PHE A 1 98 ? 5.574 14.023 0.563 1 95.5 98 PHE A N 1
ATOM 779 C CA . PHE A 1 98 ? 4.867 13.391 -0.546 1 95.5 98 PHE A CA 1
ATOM 780 C C . PHE A 1 98 ? 4.301 14.445 -1.493 1 95.5 98 PHE A C 1
ATOM 782 O O . PHE A 1 98 ? 4.238 15.625 -1.149 1 95.5 98 PHE A O 1
ATOM 789 N N . THR A 1 99 ? 3.973 14.039 -2.672 1 91.19 99 THR A N 1
ATOM 790 C CA . THR A 1 99 ? 3.336 14.875 -3.682 1 91.19 99 THR A CA 1
ATOM 791 C C . THR A 1 99 ? 2.326 14.07 -4.492 1 91.19 99 THR A C 1
ATOM 793 O O . THR A 1 99 ? 1.997 12.938 -4.133 1 91.19 99 THR A O 1
ATOM 796 N N . GLY A 1 100 ? 1.748 14.742 -5.52 1 89.12 100 GLY A N 1
ATOM 797 C CA . GLY A 1 100 ? 0.772 14.078 -6.371 1 89.12 100 GLY A CA 1
ATOM 798 C C . GLY A 1 100 ? -0.504 14.875 -6.551 1 89.12 100 GLY A C 1
ATOM 799 O O . GLY A 1 100 ? -0.865 15.68 -5.691 1 89.12 100 GLY A O 1
ATOM 800 N N . ASP A 1 101 ? -1.25 14.492 -7.555 1 84.12 101 ASP A N 1
ATOM 801 C CA . ASP A 1 101 ? -2.416 15.266 -7.957 1 84.12 101 ASP A CA 1
ATOM 802 C C . ASP A 1 101 ? -3.578 15.062 -6.988 1 84.12 101 ASP A C 1
ATOM 804 O O . ASP A 1 101 ? -4.43 15.938 -6.832 1 84.12 101 ASP A O 1
ATOM 808 N N . ASP A 1 102 ? -3.596 13.969 -6.32 1 87.31 102 ASP A N 1
ATOM 809 C CA . ASP A 1 102 ? -4.742 13.648 -5.477 1 87.31 102 ASP A CA 1
ATOM 810 C C . ASP A 1 102 ? -4.441 13.953 -4.008 1 87.31 102 ASP A C 1
ATOM 812 O O . ASP A 1 102 ? -5.238 13.617 -3.127 1 87.31 102 ASP A O 1
ATOM 816 N N . THR A 1 103 ? -3.312 14.547 -3.742 1 89.69 103 THR A N 1
ATOM 817 C CA . THR A 1 103 ? -2.82 14.711 -2.379 1 89.69 103 THR A CA 1
ATOM 818 C C . THR A 1 103 ? -3.807 15.523 -1.541 1 89.69 103 THR A C 1
ATOM 820 O O . THR A 1 103 ? -4.121 15.148 -0.41 1 89.69 103 THR A O 1
ATOM 823 N N . VAL A 1 104 ? -4.309 16.594 -2.104 1 84.06 104 VAL A N 1
ATOM 824 C CA . VAL A 1 104 ? -5.176 17.484 -1.341 1 84.06 104 VAL A CA 1
ATOM 825 C C . VAL A 1 104 ? -6.457 16.75 -0.953 1 84.06 104 VAL A C 1
ATOM 827 O O . VAL A 1 104 ? -6.914 16.844 0.19 1 84.06 104 VAL A O 1
ATOM 830 N N . GLU A 1 105 ? -6.984 16.047 -1.86 1 81.56 105 GLU A N 1
ATOM 831 C CA . GLU A 1 105 ? -8.195 15.281 -1.598 1 81.56 105 GLU A CA 1
ATOM 832 C C . GLU A 1 105 ? -7.949 14.203 -0.546 1 81.56 105 GLU A C 1
ATOM 834 O O . GLU A 1 105 ? -8.781 14 0.341 1 81.56 105 GLU A O 1
ATOM 839 N N . ILE A 1 106 ? -6.832 13.57 -0.633 1 91 106 ILE A N 1
ATOM 840 C CA . ILE A 1 106 ? -6.484 12.5 0.293 1 91 106 ILE A CA 1
ATOM 841 C C . ILE A 1 106 ? -6.32 13.07 1.701 1 91 106 ILE A C 1
ATOM 843 O O . ILE A 1 106 ? -6.844 12.508 2.668 1 91 106 ILE A O 1
ATOM 847 N N . VAL A 1 107 ? -5.676 14.172 1.823 1 91.88 107 VAL A N 1
ATOM 848 C CA . VAL A 1 107 ? -5.441 14.805 3.117 1 91.88 107 VAL A CA 1
ATOM 849 C C . VAL A 1 107 ? -6.766 15.273 3.713 1 91.88 107 VAL A C 1
ATOM 851 O O . VAL A 1 107 ? -6.973 15.188 4.926 1 91.88 107 VAL A O 1
ATOM 854 N N . ARG A 1 108 ? -7.613 15.711 2.842 1 84.88 108 ARG A N 1
ATOM 855 C CA . ARG A 1 108 ? -8.938 16.109 3.303 1 84.88 108 ARG A CA 1
ATOM 856 C C . ARG A 1 108 ? -9.688 14.93 3.906 1 84.88 108 ARG A C 1
ATOM 858 O O . ARG A 1 108 ? -10.352 15.062 4.938 1 84.88 108 ARG A O 1
ATOM 865 N N . GLU A 1 109 ? -9.602 13.797 3.266 1 84.62 109 GLU A N 1
ATOM 866 C CA . GLU A 1 109 ? -10.227 12.586 3.773 1 84.62 109 GLU A CA 1
ATOM 867 C C . GLU A 1 109 ? -9.656 12.195 5.133 1 84.62 109 GLU A C 1
ATOM 869 O O . GLU A 1 109 ? -10.289 11.453 5.891 1 84.62 109 GLU A O 1
ATOM 874 N N . CYS A 1 110 ? -8.492 12.711 5.438 1 92 110 CYS A N 1
ATOM 875 C CA . CYS A 1 110 ? -7.844 12.445 6.715 1 92 110 CYS A CA 1
ATOM 876 C C . CYS A 1 110 ? -8.273 13.469 7.766 1 92 110 CYS A C 1
ATOM 878 O O . CYS A 1 110 ? -7.793 13.438 8.898 1 92 110 CYS A O 1
ATOM 880 N N . GLY A 1 111 ? -9.062 14.383 7.348 1 85.5 111 GLY A N 1
ATOM 881 C CA . GLY A 1 111 ? -9.578 15.383 8.273 1 85.5 111 GLY A CA 1
ATOM 882 C C . GLY A 1 111 ? -8.672 16.594 8.414 1 85.5 111 GLY A C 1
ATOM 883 O O . GLY A 1 111 ? -8.781 17.344 9.383 1 85.5 111 GLY A O 1
ATOM 884 N N . MET A 1 112 ? -7.719 16.75 7.527 1 88.62 112 MET A N 1
ATOM 885 C CA . MET A 1 112 ? -6.785 17.875 7.617 1 88.62 112 MET A CA 1
ATOM 886 C C . MET A 1 112 ? -6.883 18.766 6.387 1 88.62 112 MET A C 1
ATOM 888 O O . MET A 1 112 ? -7.379 18.328 5.34 1 88.62 112 MET A O 1
ATOM 892 N N . SER A 1 113 ? -6.461 19.953 6.559 1 82.88 113 SER A N 1
ATOM 893 C CA . SER A 1 113 ? -6.41 20.953 5.504 1 82.88 113 SER A CA 1
ATOM 894 C C . SER A 1 113 ? -5.461 22.094 5.867 1 82.88 113 SER A C 1
ATOM 896 O O . SER A 1 113 ? -4.805 22.047 6.906 1 82.88 113 SER A O 1
ATOM 898 N N . ASN A 1 114 ? -5.383 23.016 4.926 1 76.44 114 ASN A N 1
ATOM 899 C CA . ASN A 1 114 ? -4.547 24.188 5.184 1 76.44 114 ASN A CA 1
ATOM 900 C C . ASN A 1 114 ? -5.082 25 6.355 1 76.44 114 ASN A C 1
ATOM 902 O O . ASN A 1 114 ? -4.328 25.734 7.008 1 76.44 114 ASN A O 1
ATOM 906 N N . VAL A 1 115 ? -6.324 24.812 6.719 1 69.38 115 VAL A N 1
ATOM 907 C CA . VAL A 1 115 ? -6.938 25.609 7.77 1 69.38 115 VAL A CA 1
ATOM 908 C C . VAL A 1 115 ? -7.051 24.797 9.047 1 69.38 115 VAL A C 1
ATOM 910 O O . VAL A 1 115 ? -7.164 25.344 10.148 1 69.38 115 VAL A O 1
ATOM 913 N N . CYS A 1 116 ? -7.121 23.531 8.898 1 79.12 116 CYS A N 1
ATOM 914 C CA . CYS A 1 116 ? -7.109 22.594 10.008 1 79.12 116 CYS A CA 1
ATOM 915 C C . CYS A 1 116 ? -5.945 21.609 9.883 1 79.12 116 CYS A C 1
ATOM 917 O O . CYS A 1 116 ? -6.148 20.438 9.586 1 79.12 116 CYS A O 1
ATOM 919 N N . PRO A 1 117 ? -4.785 22.125 10.156 1 90.31 117 PRO A N 1
ATOM 920 C CA . PRO A 1 117 ? -3.605 21.312 9.836 1 90.31 117 PRO A CA 1
ATOM 921 C C . PRO A 1 117 ? -3.223 20.359 10.953 1 90.31 117 PRO A C 1
ATOM 923 O O . PRO A 1 117 ? -2.283 19.562 10.805 1 90.31 117 PRO A O 1
ATOM 926 N N . VAL A 1 118 ? -3.906 20.406 12.141 1 90.94 118 VAL A N 1
ATOM 927 C CA . VAL A 1 118 ? -3.5 19.578 13.273 1 90.94 118 VAL A CA 1
ATOM 928 C C . VAL A 1 118 ? -4.648 18.656 13.68 1 90.94 118 VAL A C 1
ATOM 930 O O . VAL A 1 118 ? -5.789 19.094 13.82 1 90.94 118 VAL A O 1
ATOM 933 N N . ILE A 1 119 ? -4.34 17.422 13.867 1 90.44 119 ILE A N 1
ATOM 934 C CA . ILE A 1 119 ? -5.344 16.469 14.344 1 90.44 119 ILE A CA 1
ATOM 935 C C . ILE A 1 119 ? -4.75 15.609 15.461 1 90.44 119 ILE A C 1
ATOM 937 O O . ILE A 1 119 ? -3.531 15.422 15.523 1 90.44 119 ILE A O 1
ATOM 941 N N . ALA A 1 120 ? -5.637 15.195 16.312 1 90.88 120 ALA A N 1
ATOM 942 C CA . ALA A 1 120 ? -5.238 14.219 17.312 1 90.88 120 ALA A CA 1
ATOM 943 C C . ALA A 1 120 ? -5.371 12.797 16.781 1 90.88 120 ALA A C 1
ATOM 945 O O . ALA A 1 120 ? -6.32 12.484 16.062 1 90.88 120 ALA A O 1
ATOM 946 N N . LEU A 1 121 ? -4.414 11.953 17.141 1 92.25 121 LEU A N 1
ATOM 947 C CA . LEU A 1 121 ? -4.438 10.539 16.781 1 92.25 121 LEU A CA 1
ATOM 948 C C . LEU A 1 121 ? -4.738 9.68 18 1 92.25 121 LEU A C 1
ATOM 950 O O . LEU A 1 121 ? -4.215 9.93 19.094 1 92.25 121 LEU A O 1
ATOM 954 N N . PRO A 1 122 ? -5.578 8.664 17.781 1 87.81 122 PRO A N 1
ATOM 955 C CA . PRO A 1 122 ? -5.789 7.738 18.906 1 87.81 122 PRO A CA 1
ATOM 956 C C . PRO A 1 122 ? -4.508 7.02 19.328 1 87.81 122 PRO A C 1
ATOM 958 O O . PRO A 1 122 ? -4.32 6.734 20.516 1 87.81 122 PRO A O 1
ATOM 961 N N . ASP A 1 123 ? -3.699 6.656 18.406 1 93 123 ASP A N 1
ATOM 962 C CA . ASP A 1 123 ? -2.426 5.973 18.609 1 93 123 ASP A CA 1
ATOM 963 C C . ASP A 1 123 ? -1.447 6.281 17.469 1 93 123 ASP A C 1
ATOM 965 O O . ASP A 1 123 ? -1.782 6.133 16.297 1 93 123 ASP A O 1
ATOM 969 N N . VAL A 1 124 ? -0.207 6.637 17.859 1 94.94 124 VAL A N 1
ATOM 970 C CA . VAL A 1 124 ? 0.8 6.992 16.859 1 94.94 124 VAL A CA 1
ATOM 971 C C . VAL A 1 124 ? 1.62 5.762 16.5 1 94.94 124 VAL A C 1
ATOM 973 O O . VAL A 1 124 ? 2.307 5.75 15.469 1 94.94 124 VAL A O 1
ATOM 976 N N . LYS A 1 125 ? 1.503 4.75 17.203 1 94.62 125 LYS A N 1
ATOM 977 C CA . LYS A 1 125 ? 2.414 3.611 17.125 1 94.62 125 LYS A CA 1
ATOM 978 C C . LYS A 1 125 ? 2.326 2.939 15.758 1 94.62 125 LYS A C 1
ATOM 980 O O . LYS A 1 125 ? 3.35 2.625 15.141 1 94.62 125 LYS A O 1
ATOM 985 N N . PRO A 1 126 ? 1.07 2.711 15.289 1 95.62 126 PRO A N 1
ATOM 986 C CA . PRO A 1 126 ? 1.022 2.074 13.969 1 95.62 126 PRO A CA 1
ATOM 987 C C . PRO A 1 126 ? 1.74 2.889 12.891 1 95.62 126 PRO A C 1
ATOM 989 O O . PRO A 1 126 ? 2.436 2.32 12.047 1 95.62 126 PRO A O 1
ATOM 992 N N . ILE A 1 127 ? 1.563 4.164 12.93 1 97.12 127 ILE A N 1
ATOM 993 C CA . ILE A 1 127 ? 2.205 5.031 11.953 1 97.12 127 ILE A CA 1
ATOM 994 C C . ILE A 1 127 ? 3.721 4.992 12.141 1 97.12 127 ILE A C 1
ATOM 996 O O . ILE A 1 127 ? 4.469 4.926 11.164 1 97.12 127 ILE A O 1
ATOM 1000 N N . TRP A 1 128 ? 4.121 5.008 13.391 1 95.5 128 TRP A N 1
ATOM 1001 C CA . TRP A 1 128 ? 5.543 4.887 13.703 1 95.5 128 TRP A CA 1
ATOM 1002 C C . TRP A 1 128 ? 6.125 3.611 13.109 1 95.5 128 TRP A C 1
ATOM 1004 O O . TRP A 1 128 ? 7.23 3.621 12.562 1 95.5 128 TRP A O 1
ATOM 1014 N N . ASP A 1 129 ? 5.441 2.566 13.156 1 94.5 129 ASP A N 1
ATOM 1015 C CA . ASP A 1 129 ? 5.883 1.284 12.617 1 94.5 129 ASP A CA 1
ATOM 1016 C C . ASP A 1 129 ? 5.922 1.314 11.094 1 94.5 129 ASP A C 1
ATOM 1018 O O . ASP A 1 129 ? 6.84 0.768 10.477 1 94.5 129 ASP A O 1
ATOM 1022 N N . PHE A 1 130 ? 4.91 1.904 10.492 1 97.06 130 PHE A N 1
ATOM 1023 C CA . PHE A 1 130 ? 4.898 2.006 9.039 1 97.06 130 PHE A CA 1
ATOM 1024 C C . PHE A 1 130 ? 6.07 2.848 8.547 1 97.06 130 PHE A C 1
ATOM 1026 O O . PHE A 1 130 ? 6.699 2.518 7.539 1 97.06 130 PHE A O 1
ATOM 1033 N N . ILE A 1 131 ? 6.363 3.939 9.242 1 96.06 131 ILE A N 1
ATOM 1034 C CA . ILE A 1 131 ? 7.523 4.754 8.891 1 96.06 131 ILE A CA 1
ATOM 1035 C C . ILE A 1 131 ? 8.797 3.932 9.055 1 96.06 131 ILE A C 1
ATOM 1037 O O . ILE A 1 131 ? 9.719 4.027 8.242 1 96.06 131 ILE A O 1
ATOM 1041 N N . GLY A 1 132 ? 8.883 3.168 10.117 1 92.31 132 GLY A N 1
ATOM 1042 C CA . GLY A 1 132 ? 9.984 2.232 10.258 1 92.31 132 GLY A CA 1
ATOM 1043 C C . GLY A 1 132 ? 10.141 1.312 9.062 1 92.31 132 GLY A C 1
ATOM 1044 O O . GLY A 1 132 ? 11.258 1.064 8.609 1 92.31 132 GLY A O 1
ATOM 1045 N N . GLY A 1 133 ? 9.023 0.787 8.594 1 92.69 133 GLY A N 1
ATOM 1046 C CA . GLY A 1 133 ? 9.039 -0.03 7.391 1 92.69 133 GLY A CA 1
ATOM 1047 C C . GLY A 1 133 ? 9.586 0.703 6.18 1 92.69 133 GLY A C 1
ATOM 1048 O O . GLY A 1 133 ? 10.359 0.138 5.402 1 92.69 133 GLY A O 1
ATOM 1049 N N . LEU A 1 134 ? 9.18 1.932 6.027 1 93.31 134 LEU A N 1
ATOM 1050 C CA . LEU A 1 134 ? 9.688 2.766 4.945 1 93.31 134 LEU A CA 1
ATOM 1051 C C . LEU A 1 134 ? 11.211 2.893 5.031 1 93.31 134 LEU A C 1
ATOM 1053 O O . LEU A 1 134 ? 11.906 2.762 4.02 1 93.31 134 LEU A O 1
ATOM 1057 N N . LEU A 1 135 ? 11.703 3.109 6.215 1 88.69 135 LEU A N 1
ATOM 1058 C CA . LEU A 1 135 ? 13.117 3.385 6.414 1 88.69 135 LEU A CA 1
ATOM 1059 C C . LEU A 1 135 ? 13.961 2.148 6.113 1 88.69 135 LEU A C 1
ATOM 1061 O O . LEU A 1 135 ? 15.156 2.258 5.84 1 88.69 135 LEU A O 1
ATOM 1065 N N . HIS A 1 136 ? 13.359 1.021 6.082 1 86.62 136 HIS A N 1
ATOM 1066 C CA . HIS A 1 136 ? 14.055 -0.211 5.746 1 86.62 136 HIS A CA 1
ATOM 1067 C C . HIS A 1 136 ? 14.117 -0.415 4.234 1 86.62 136 HIS A C 1
ATOM 1069 O O . HIS A 1 136 ? 14.805 -1.318 3.756 1 86.62 136 HIS A O 1
ATOM 1075 N N . CYS A 1 137 ? 13.453 0.42 3.506 1 88.19 137 CYS A N 1
ATOM 1076 C CA . CYS A 1 137 ? 13.43 0.315 2.051 1 88.19 137 CYS A CA 1
ATOM 1077 C C . CYS A 1 137 ? 14.477 1.222 1.422 1 88.19 137 CYS A C 1
ATOM 1079 O O . CYS A 1 137 ? 14.18 1.966 0.485 1 88.19 137 CYS A O 1
ATOM 1081 N N . TYR A 1 138 ? 15.711 1.142 1.83 1 77.12 138 TYR A N 1
ATOM 1082 C CA . TYR A 1 138 ? 16.734 2.105 1.455 1 77.12 138 TYR A CA 1
ATOM 1083 C C . TYR A 1 138 ? 17.344 1.759 0.1 1 77.12 138 TYR A C 1
ATOM 1085 O O . TYR A 1 138 ? 17.812 2.643 -0.624 1 77.12 138 TYR A O 1
ATOM 1093 N N . ASN A 1 139 ? 17.328 0.479 -0.348 1 75.06 139 ASN A N 1
ATOM 1094 C CA . ASN A 1 139 ? 17.844 0.092 -1.659 1 75.06 139 ASN A CA 1
ATOM 1095 C C . ASN A 1 139 ? 16.75 0.181 -2.73 1 75.06 139 ASN A C 1
ATOM 1097 O O . ASN A 1 139 ? 15.609 -0.194 -2.49 1 75.06 139 ASN A O 1
ATOM 1101 N N . PRO A 1 140 ? 17.156 0.738 -3.857 1 78.5 140 PRO A N 1
ATOM 1102 C CA . PRO A 1 140 ? 16.172 0.863 -4.926 1 78.5 140 PRO A CA 1
ATOM 1103 C C . PRO A 1 140 ? 15.883 -0.465 -5.621 1 78.5 140 PRO A C 1
ATOM 1105 O O . PRO A 1 140 ? 16.469 -0.76 -6.664 1 78.5 140 PRO A O 1
ATOM 1108 N N . THR A 1 141 ? 15.062 -1.277 -5.184 1 82.06 141 THR A N 1
ATOM 1109 C CA . THR A 1 141 ? 14.602 -2.535 -5.762 1 82.06 141 THR A CA 1
ATOM 1110 C C . THR A 1 141 ? 13.094 -2.494 -6.02 1 82.06 141 THR A C 1
ATOM 1112 O O . THR A 1 141 ? 12.375 -1.726 -5.379 1 82.06 141 THR A O 1
ATOM 1115 N N . PRO A 1 142 ? 12.609 -3.301 -6.891 1 84.69 142 PRO A N 1
ATOM 1116 C CA . PRO A 1 142 ? 11.164 -3.369 -7.102 1 84.69 142 PRO A CA 1
ATOM 1117 C C . PRO A 1 142 ? 10.391 -3.684 -5.82 1 84.69 142 PRO A C 1
ATOM 1119 O O . PRO A 1 142 ? 9.312 -3.129 -5.59 1 84.69 142 PRO A O 1
ATOM 1122 N N . ALA A 1 143 ? 10.984 -4.52 -5.031 1 91.06 143 ALA A N 1
ATOM 1123 C CA . ALA A 1 143 ? 10.352 -4.879 -3.766 1 91.06 143 ALA A CA 1
ATOM 1124 C C . ALA A 1 143 ? 10.203 -3.658 -2.861 1 91.06 143 ALA A C 1
ATOM 1126 O O . ALA A 1 143 ? 9.141 -3.441 -2.271 1 91.06 143 ALA A O 1
ATOM 1127 N N . ASN A 1 144 ? 11.273 -2.947 -2.809 1 90.69 144 ASN A N 1
ATOM 1128 C CA . ASN A 1 144 ? 11.234 -1.759 -1.965 1 90.69 144 ASN A CA 1
ATOM 1129 C C . ASN A 1 144 ? 10.312 -0.692 -2.549 1 90.69 144 ASN A C 1
ATOM 1131 O O . ASN A 1 144 ? 9.609 0 -1.809 1 90.69 144 ASN A O 1
ATOM 1135 N N . ASP A 1 145 ? 10.312 -0.572 -3.838 1 91.19 145 ASP A N 1
ATOM 1136 C CA . ASP A 1 145 ? 9.438 0.401 -4.48 1 91.19 145 ASP A CA 1
ATOM 1137 C C . ASP A 1 145 ? 7.969 0.118 -4.156 1 91.19 145 ASP A C 1
ATOM 1139 O O . ASP A 1 145 ? 7.227 1.024 -3.771 1 91.19 145 ASP A O 1
ATOM 1143 N N . ILE A 1 146 ? 7.555 -1.066 -4.324 1 94.12 146 ILE A N 1
ATOM 1144 C CA . ILE A 1 146 ? 6.156 -1.413 -4.102 1 94.12 146 ILE A CA 1
ATOM 1145 C C . ILE A 1 146 ? 5.844 -1.365 -2.607 1 94.12 146 ILE A C 1
ATOM 1147 O O . ILE A 1 146 ? 4.738 -0.997 -2.209 1 94.12 146 ILE A O 1
ATOM 1151 N N . ALA A 1 147 ? 6.797 -1.712 -1.744 1 95.69 147 ALA A N 1
ATOM 1152 C CA . ALA A 1 147 ? 6.617 -1.623 -0.297 1 95.69 147 ALA A CA 1
ATOM 1153 C C . ALA A 1 147 ? 6.391 -0.179 0.14 1 95.69 147 ALA A C 1
ATOM 1155 O O . ALA A 1 147 ? 5.547 0.091 0.998 1 95.69 147 ALA A O 1
ATOM 1156 N N . ILE A 1 148 ? 7.188 0.684 -0.412 1 95.19 148 ILE A N 1
ATOM 1157 C CA . ILE A 1 148 ? 7.051 2.102 -0.091 1 95.19 148 ILE A CA 1
ATOM 1158 C C . ILE A 1 148 ? 5.621 2.557 -0.367 1 95.19 148 ILE A C 1
ATOM 1160 O O . ILE A 1 148 ? 4.996 3.203 0.477 1 95.19 148 ILE A O 1
ATOM 1164 N N . ARG A 1 149 ? 5.109 2.199 -1.458 1 94.81 149 ARG A N 1
ATOM 1165 C CA . ARG A 1 149 ? 3.723 2.527 -1.776 1 94.81 149 ARG A CA 1
ATOM 1166 C C . ARG A 1 149 ? 2.768 1.91 -0.76 1 94.81 149 ARG A C 1
ATOM 1168 O O . ARG A 1 149 ? 1.814 2.559 -0.323 1 94.81 149 ARG A O 1
ATOM 1175 N N . GLY A 1 150 ? 3.057 0.683 -0.45 1 96.94 150 GLY A N 1
ATOM 1176 C CA . GLY A 1 150 ? 2.227 -0.002 0.528 1 96.94 150 GLY A CA 1
ATOM 1177 C C . GLY A 1 150 ? 2.184 0.701 1.871 1 96.94 150 GLY A C 1
ATOM 1178 O O . GLY A 1 150 ? 1.105 0.961 2.408 1 96.94 150 GLY A O 1
ATOM 1179 N N . PHE A 1 151 ? 3.32 1.018 2.379 1 97.06 151 PHE A N 1
ATOM 1180 C CA . PHE A 1 151 ? 3.404 1.681 3.676 1 97.06 151 PHE A CA 1
ATOM 1181 C C . PHE A 1 151 ? 2.742 3.051 3.627 1 97.06 151 PHE A C 1
ATOM 1183 O O . PHE A 1 151 ? 2.018 3.43 4.551 1 97.06 151 PHE A O 1
ATOM 1190 N N . MET A 1 152 ? 3.006 3.795 2.57 1 97.06 152 MET A N 1
ATOM 1191 C CA . MET A 1 152 ? 2.389 5.113 2.443 1 97.06 152 MET A CA 1
ATOM 1192 C C . MET A 1 152 ? 0.867 5 2.447 1 97.06 152 MET A C 1
ATOM 1194 O O . MET A 1 152 ? 0.187 5.762 3.141 1 97.06 152 MET A O 1
ATOM 1198 N N . HIS A 1 153 ? 0.315 4.07 1.701 1 96.81 153 HIS A N 1
ATOM 1199 C CA . HIS A 1 153 ? -1.131 3.883 1.658 1 96.81 153 HIS A CA 1
ATOM 1200 C C . HIS A 1 153 ? -1.68 3.512 3.031 1 96.81 153 HIS A C 1
ATOM 1202 O O . HIS A 1 153 ? -2.742 3.994 3.432 1 96.81 153 HIS A O 1
ATOM 1208 N N . LEU A 1 154 ? -0.982 2.682 3.744 1 97.75 154 LEU A N 1
ATOM 1209 C CA . LEU A 1 154 ? -1.463 2.26 5.055 1 97.75 154 LEU A CA 1
ATOM 1210 C C . LEU A 1 154 ? -1.392 3.41 6.055 1 97.75 154 LEU A C 1
ATOM 1212 O O . LEU A 1 154 ? -2.236 3.516 6.949 1 97.75 154 LEU A O 1
ATOM 1216 N N . ILE A 1 155 ? -0.404 4.262 5.902 1 98.31 155 ILE A N 1
ATOM 1217 C CA . ILE A 1 155 ? -0.338 5.457 6.734 1 98.31 155 ILE A CA 1
ATOM 1218 C C . ILE A 1 155 ? -1.584 6.312 6.508 1 98.31 155 ILE A C 1
ATOM 1220 O O . ILE A 1 155 ? -2.268 6.688 7.465 1 98.31 155 ILE A O 1
ATOM 1224 N N . PHE A 1 156 ? -1.939 6.559 5.312 1 97.19 156 PHE A N 1
ATOM 1225 C CA . PHE A 1 156 ? -3.098 7.391 5.012 1 97.19 156 PHE A CA 1
ATOM 1226 C C . PHE A 1 156 ? -4.387 6.695 5.434 1 97.19 156 PHE A C 1
ATOM 1228 O O . PHE A 1 156 ? -5.32 7.344 5.918 1 97.19 156 PHE A O 1
ATOM 1235 N N . ALA A 1 157 ? -4.461 5.383 5.25 1 96.5 157 ALA A N 1
ATOM 1236 C CA . ALA A 1 157 ? -5.637 4.648 5.707 1 96.5 157 ALA A CA 1
ATOM 1237 C C . ALA A 1 157 ? -5.836 4.816 7.211 1 96.5 157 ALA A C 1
ATOM 1239 O O . ALA A 1 157 ? -6.965 4.996 7.68 1 96.5 157 ALA A O 1
ATOM 1240 N N . THR A 1 158 ? -4.766 4.723 7.957 1 96.56 158 THR A N 1
ATOM 1241 C CA . THR A 1 158 ? -4.805 4.879 9.406 1 96.56 158 THR A CA 1
ATOM 1242 C C . THR A 1 158 ? -5.309 6.27 9.789 1 96.56 158 THR A C 1
ATOM 1244 O O . THR A 1 158 ? -6.129 6.414 10.695 1 96.56 158 THR A O 1
ATOM 1247 N N . LEU A 1 159 ? -4.875 7.273 9.039 1 95.62 159 LEU A N 1
ATOM 1248 C CA . LEU A 1 159 ? -5.312 8.641 9.289 1 95.62 159 LEU A CA 1
ATOM 1249 C C . LEU A 1 159 ? -6.797 8.805 8.977 1 95.62 159 LEU A C 1
ATOM 1251 O O . LEU A 1 159 ? -7.527 9.445 9.734 1 95.62 159 LEU A O 1
ATOM 1255 N N . MET A 1 160 ? -7.238 8.195 7.945 1 91.88 160 MET A N 1
ATOM 1256 C CA . MET A 1 160 ? -8.625 8.336 7.52 1 91.88 160 MET A CA 1
ATOM 1257 C C . MET A 1 160 ? -9.57 7.648 8.508 1 91.88 160 MET A C 1
ATOM 1259 O O . MET A 1 160 ? -10.734 8.023 8.617 1 91.88 160 MET A O 1
ATOM 1263 N N . ARG A 1 161 ? -9.039 6.652 9.164 1 91.31 161 ARG A N 1
ATOM 1264 C CA . ARG A 1 161 ? -9.852 5.895 10.109 1 91.31 161 ARG A CA 1
ATOM 1265 C C . ARG A 1 161 ? -9.922 6.605 11.453 1 91.31 161 ARG A C 1
ATOM 1267 O O . ARG A 1 161 ? -10.656 6.176 12.352 1 91.31 161 ARG A O 1
ATOM 1274 N N . ASN A 1 162 ? -9.156 7.59 11.562 1 87.06 162 ASN A N 1
ATOM 1275 C CA . ASN A 1 162 ? -9.172 8.375 12.789 1 87.06 162 ASN A CA 1
ATOM 1276 C C . ASN A 1 162 ? -10.562 8.898 13.109 1 87.06 162 ASN A C 1
ATOM 1278 O O . ASN A 1 162 ? -11.164 9.609 12.297 1 87.06 162 ASN A O 1
ATOM 1282 N N . PRO A 1 163 ? -11.156 8.406 14.219 1 74.62 163 PRO A N 1
ATOM 1283 C CA . PRO A 1 163 ? -12.516 8.828 14.555 1 74.62 163 PRO A CA 1
ATOM 1284 C C . PRO A 1 163 ? -12.641 10.344 14.711 1 74.62 163 PRO A C 1
ATOM 1286 O O . PRO A 1 163 ? -13.75 10.883 14.625 1 74.62 163 PRO A O 1
ATOM 1289 N N . ASN A 1 164 ? -11.562 10.898 15.008 1 64.81 164 ASN A N 1
ATOM 1290 C CA . ASN A 1 164 ? -11.586 12.344 15.195 1 64.81 164 ASN A CA 1
ATOM 1291 C C . ASN A 1 164 ? -11.75 13.078 13.867 1 64.81 164 ASN A C 1
ATOM 1293 O O . ASN A 1 164 ? -11.914 14.305 13.844 1 64.81 164 ASN A O 1
ATOM 1297 N N . VAL A 1 165 ? -11.711 12.273 12.688 1 61.03 165 VAL A N 1
ATOM 1298 C CA . VAL A 1 165 ? -11.859 12.828 11.352 1 61.03 165 VAL A CA 1
ATOM 1299 C C . VAL A 1 165 ? -13.336 13.086 11.055 1 61.03 165 VAL A C 1
ATOM 1301 O O . VAL A 1 165 ? -13.68 14.055 10.375 1 61.03 165 VAL A O 1
ATOM 1304 N N . SER A 1 166 ? -14.258 11.898 11.242 1 51.25 166 SER A N 1
ATOM 1305 C CA . SER A 1 166 ? -15.68 11.961 10.898 1 51.25 166 SER A CA 1
ATOM 1306 C C . SER A 1 166 ? -16.25 13.336 11.203 1 51.25 166 SER A C 1
ATOM 1308 O O . SER A 1 166 ? -17.188 13.789 10.531 1 51.25 166 SER A O 1
ATOM 1310 N N . SER A 1 167 ? -15.961 13.695 12.281 1 43.28 167 SER A N 1
ATOM 1311 C CA . SER A 1 167 ? -16.797 14.844 12.633 1 43.28 167 SER A CA 1
ATOM 1312 C C . SER A 1 167 ? -16.672 15.961 11.602 1 43.28 167 SER A C 1
ATOM 1314 O O . SER A 1 167 ? -17.594 16.75 11.414 1 43.28 167 SER A O 1
ATOM 1316 N N . ILE A 1 168 ? -15.57 15.93 11.031 1 38.88 168 ILE A N 1
ATOM 1317 C CA . ILE A 1 168 ? -15.367 17.094 10.188 1 38.88 168 ILE A CA 1
ATOM 1318 C C . ILE A 1 168 ? -15.914 16.828 8.789 1 38.88 168 ILE A C 1
ATOM 1320 O O . ILE A 1 168 ? -16.453 17.719 8.141 1 38.88 168 ILE A O 1
ATOM 1324 N N . ALA A 1 169 ? -15.773 15.602 8.188 1 39.5 169 ALA A N 1
ATOM 1325 C CA . ALA A 1 169 ? -16.281 15.266 6.863 1 39.5 169 ALA A CA 1
ATOM 1326 C C . ALA A 1 169 ? -17.812 15.273 6.848 1 39.5 169 ALA A C 1
ATOM 1328 O O . ALA A 1 169 ? -18.422 15.648 5.848 1 39.5 169 ALA A O 1
ATOM 1329 N N . GLN A 1 170 ? -18.516 14.492 7.633 1 37.5 170 GLN A N 1
ATOM 1330 C CA . GLN A 1 170 ? -19.969 14.641 7.676 1 37.5 170 GLN A CA 1
ATOM 1331 C C . GLN A 1 170 ? -20.375 16.109 7.555 1 37.5 170 GLN A C 1
ATOM 1333 O O . GLN A 1 170 ? -21.406 16.422 6.949 1 37.5 170 GLN A O 1
ATOM 1338 N N . GLU A 1 171 ? -19.797 16.906 8.281 1 36.78 171 GLU A N 1
ATOM 1339 C CA . GLU A 1 171 ? -20.125 18.328 8.18 1 36.78 171 GLU A CA 1
ATOM 1340 C C . GLU A 1 171 ? -19.797 18.891 6.801 1 36.78 171 GLU A C 1
ATOM 1342 O O . GLU A 1 171 ? -20.406 19.859 6.348 1 36.78 171 GLU A O 1
ATOM 1347 N N . ALA A 1 172 ? -18.938 18.297 6.141 1 37.88 172 ALA A N 1
ATOM 1348 C CA . ALA A 1 172 ? -18.594 18.781 4.805 1 37.88 172 ALA A CA 1
ATOM 1349 C C . ALA A 1 172 ? -19.609 18.328 3.771 1 37.88 172 ALA A C 1
ATOM 1351 O O . ALA A 1 172 ? -19.734 18.922 2.699 1 37.88 172 ALA A O 1
ATOM 1352 N N . ARG A 1 173 ? -20.203 17.125 3.668 1 37.75 173 ARG A N 1
ATOM 1353 C CA . ARG A 1 173 ? -21.297 16.797 2.752 1 37.75 173 ARG A CA 1
ATOM 1354 C C . ARG A 1 173 ? -22.406 17.828 2.818 1 37.75 173 ARG A C 1
ATOM 1356 O O . ARG A 1 173 ? -23.047 18.125 1.809 1 37.75 173 ARG A O 1
ATOM 1363 N N . ASP A 1 174 ? -23.141 17.859 3.891 1 37.41 174 ASP A N 1
ATOM 1364 C CA . ASP A 1 174 ? -24.141 18.922 3.924 1 37.41 174 ASP A CA 1
ATOM 1365 C C . ASP A 1 174 ? -23.578 20.25 3.426 1 37.41 174 ASP A C 1
ATOM 1367 O O . ASP A 1 174 ? -24.312 21.094 2.926 1 37.41 174 ASP A O 1
ATOM 1371 N N . SER A 1 175 ? -22.266 20.781 3.875 1 42.44 175 SER A N 1
ATOM 1372 C CA . SER A 1 175 ? -21.719 22.125 3.754 1 42.44 175 SER A CA 1
ATOM 1373 C C . SER A 1 175 ? -20.984 22.312 2.432 1 42.44 175 SER A C 1
ATOM 1375 O O . SER A 1 175 ? -19.781 22.547 2.418 1 42.44 175 SER A O 1
ATOM 1377 N N . SER A 1 176 ? -21.141 21.609 1.578 1 49.06 176 SER A N 1
ATOM 1378 C CA . SER A 1 176 ? -20.547 21.891 0.275 1 49.06 176 SER A CA 1
ATOM 1379 C C . SER A 1 176 ? -20.453 23.406 0.033 1 49.06 176 SER A C 1
ATOM 1381 O O . SER A 1 176 ? -19.406 23.906 -0.384 1 49.06 176 SER A O 1
ATOM 1383 N N . SER A 1 177 ? -21.672 23.969 0.146 1 58.34 177 SER A N 1
ATOM 1384 C CA . SER A 1 177 ? -21.75 25.422 0.026 1 58.34 177 SER A CA 1
ATOM 1385 C C . SER A 1 177 ? -20.844 26.109 1.04 1 58.34 177 SER A C 1
ATOM 1387 O O . SER A 1 177 ? -20.141 27.078 0.706 1 58.34 177 SER A O 1
ATOM 1389 N N . GLU A 1 178 ? -20.828 25.484 2.203 1 62.53 178 GLU A N 1
ATOM 1390 C CA . GLU A 1 178 ? -20.016 26.094 3.248 1 62.53 178 GLU A CA 1
ATOM 1391 C C . GLU A 1 178 ? -18.516 25.906 2.969 1 62.53 178 GLU A C 1
ATOM 1393 O O . GLU A 1 178 ? -17.719 26.812 3.178 1 62.53 178 GLU A O 1
ATOM 1398 N N . ASN A 1 179 ? -18.25 24.766 2.436 1 58.84 179 ASN A N 1
ATOM 1399 C CA . ASN A 1 179 ? -16.859 24.516 2.057 1 58.84 179 ASN A CA 1
ATOM 1400 C C . ASN A 1 179 ? -16.406 25.469 0.961 1 58.84 179 ASN A C 1
ATOM 1402 O O . ASN A 1 179 ? -15.281 25.984 1.018 1 58.84 179 ASN A O 1
ATOM 1406 N N . ASP A 1 180 ? -17.281 25.531 0.051 1 65.31 180 ASP A N 1
ATOM 1407 C CA . ASP A 1 180 ? -16.969 26.5 -1 1 65.31 180 ASP A CA 1
ATOM 1408 C C . ASP A 1 180 ? -16.812 27.906 -0.427 1 65.31 180 ASP A C 1
ATOM 1410 O O . ASP A 1 180 ? -15.93 28.656 -0.844 1 65.31 180 ASP A O 1
ATOM 1414 N N . LEU A 1 181 ? -17.672 28.219 0.485 1 73.12 181 LEU A N 1
ATOM 1415 C CA . LEU A 1 181 ? -17.641 29.531 1.106 1 73.12 181 LEU A CA 1
ATOM 1416 C C . LEU A 1 181 ? -16.344 29.734 1.892 1 73.12 181 LEU A C 1
ATOM 1418 O O . LEU A 1 181 ? -15.727 30.797 1.821 1 73.12 181 LEU A O 1
ATOM 1422 N N . ILE A 1 182 ? -15.953 28.688 2.518 1 74.12 182 ILE A N 1
ATOM 1423 C CA . ILE A 1 182 ? -14.742 28.828 3.328 1 74.12 182 ILE A CA 1
ATOM 1424 C C . ILE A 1 182 ? -13.523 28.922 2.422 1 74.12 182 ILE A C 1
ATOM 1426 O O . ILE A 1 182 ? -12.602 29.703 2.684 1 74.12 182 ILE A O 1
ATOM 1430 N N . LYS A 1 183 ? -13.531 28.203 1.407 1 70.25 183 LYS A N 1
ATOM 1431 C CA . LYS A 1 183 ? -12.445 28.297 0.432 1 70.25 183 LYS A CA 1
ATOM 1432 C C . LYS A 1 183 ? -12.352 29.688 -0.158 1 70.25 183 LYS A C 1
ATOM 1434 O O . LYS A 1 183 ? -11.258 30.25 -0.276 1 70.25 183 LYS A O 1
ATOM 1439 N N . ARG A 1 184 ? -13.422 30.141 -0.457 1 78 184 ARG A N 1
ATOM 1440 C CA . ARG A 1 184 ? -13.477 31.484 -1.019 1 78 184 ARG A CA 1
ATOM 1441 C C . ARG A 1 184 ? -13.055 32.531 0.014 1 78 184 ARG A C 1
ATOM 1443 O O . ARG A 1 184 ? -12.383 33.5 -0.322 1 78 184 ARG A O 1
ATOM 1450 N N . ALA A 1 185 ? -13.477 32.344 1.198 1 82.56 185 ALA A N 1
ATOM 1451 C CA . ALA A 1 185 ? -13.102 33.25 2.27 1 82.56 185 ALA A CA 1
ATOM 1452 C C . ALA A 1 185 ? -11.594 33.281 2.482 1 82.56 185 ALA A C 1
ATOM 1454 O O . ALA A 1 185 ? -10.984 34.344 2.566 1 82.56 185 ALA A O 1
ATOM 1455 N N . VAL A 1 186 ? -11.078 32.125 2.475 1 78.06 186 VAL A N 1
ATOM 1456 C CA . VAL A 1 186 ? -9.641 31.984 2.682 1 78.06 186 VAL A CA 1
ATOM 1457 C C . VAL A 1 186 ? -8.883 32.625 1.521 1 78.06 186 VAL A C 1
ATOM 1459 O O . VAL A 1 186 ? -7.938 33.375 1.736 1 78.06 186 VAL A O 1
ATOM 1462 N N . ALA A 1 187 ? -9.281 32.344 0.367 1 76.25 187 ALA A N 1
ATOM 1463 C CA . ALA A 1 187 ? -8.664 32.906 -0.82 1 76.25 187 ALA A CA 1
ATOM 1464 C C . ALA A 1 187 ? -8.742 34.438 -0.787 1 76.25 187 ALA A C 1
ATOM 1466 O O . ALA A 1 187 ? -7.777 35.125 -1.127 1 76.25 187 ALA A O 1
ATOM 1467 N N . TYR A 1 188 ? -9.852 34.969 -0.399 1 84.25 188 TYR A N 1
ATOM 1468 C CA . TYR A 1 188 ? -10.07 36.406 -0.323 1 84.25 188 TYR A CA 1
ATOM 1469 C C . TYR A 1 188 ? -9.102 37.031 0.659 1 84.25 188 TYR A C 1
ATOM 1471 O O . TYR A 1 188 ? -8.5 38.062 0.356 1 84.25 188 TYR A O 1
ATOM 1479 N N . VAL A 1 189 ? -8.977 36.438 1.758 1 83.38 189 VAL A N 1
ATOM 1480 C CA . VAL A 1 189 ? -8.094 37 2.781 1 83.38 189 VAL A CA 1
ATOM 1481 C C . VAL A 1 189 ? -6.656 37 2.27 1 83.38 189 VAL A C 1
ATOM 1483 O O . VAL A 1 189 ? -5.934 37.969 2.441 1 83.38 189 VAL A O 1
ATOM 1486 N N . GLN A 1 190 ? -6.266 35.938 1.613 1 75.38 190 GLN A N 1
ATOM 1487 C CA . GLN A 1 190 ? -4.898 35.812 1.118 1 75.38 190 GLN A CA 1
ATOM 1488 C C . GLN A 1 190 ? -4.625 36.844 0.009 1 75.38 190 GLN A C 1
ATOM 1490 O O . GLN A 1 190 ? -3.541 37.406 -0.052 1 75.38 190 GLN A O 1
ATOM 1495 N N . GLU A 1 191 ? -5.582 37 -0.736 1 78.81 191 GLU A N 1
ATOM 1496 C CA . GLU A 1 191 ? -5.457 37.938 -1.854 1 78.81 191 GLU A CA 1
ATOM 1497 C C . GLU A 1 191 ? -5.426 39.375 -1.366 1 78.81 191 GLU A C 1
ATOM 1499 O O . GLU A 1 191 ? -4.844 40.25 -2.02 1 78.81 191 GLU A O 1
ATOM 1504 N N . HIS A 1 192 ? -5.973 39.625 -0.188 1 84.31 192 HIS A N 1
ATOM 1505 C CA . HIS A 1 192 ? -6.133 41 0.268 1 84.31 192 HIS A CA 1
ATOM 1506 C C . HIS A 1 192 ? -5.402 41.25 1.586 1 84.31 192 HIS A C 1
ATOM 1508 O O . HIS A 1 192 ? -5.773 42.125 2.361 1 84.31 192 HIS A O 1
ATOM 1514 N N . ALA A 1 193 ? -4.406 40.469 1.757 1 75.62 193 ALA A N 1
ATOM 1515 C CA . ALA A 1 193 ? -3.652 40.562 3.004 1 75.62 193 ALA A CA 1
ATOM 1516 C C . ALA A 1 193 ? -2.863 41.875 3.088 1 75.62 193 ALA A C 1
ATOM 1518 O O . ALA A 1 193 ? -2.434 42.281 4.168 1 75.62 193 ALA A O 1
ATOM 1519 N N . ASP A 1 194 ? -2.691 42.5 2.02 1 79.38 194 ASP A N 1
ATOM 1520 C CA . ASP A 1 194 ? -1.901 43.719 1.947 1 79.38 194 ASP A CA 1
ATOM 1521 C C . ASP A 1 194 ? -2.76 44.938 2.246 1 79.38 194 ASP A C 1
ATOM 1523 O O . ASP A 1 194 ? -2.248 46.062 2.33 1 79.38 194 ASP A O 1
ATOM 1527 N N . GLU A 1 195 ? -4.043 44.781 2.396 1 83.06 195 GLU A N 1
ATOM 1528 C CA . GLU A 1 195 ? -4.965 45.875 2.666 1 83.06 195 GLU A CA 1
ATOM 1529 C C . GLU A 1 195 ? -5.488 45.812 4.098 1 83.06 195 GLU A C 1
ATOM 1531 O O . GLU A 1 195 ? -5.219 44.844 4.824 1 83.06 195 GLU A O 1
ATOM 1536 N N . THR A 1 196 ? -6.043 47 4.496 1 82.62 196 THR A N 1
ATOM 1537 C CA . THR A 1 196 ? -6.766 46.969 5.766 1 82.62 196 THR A CA 1
ATOM 1538 C C . THR A 1 196 ? -8.055 46.188 5.637 1 82.62 196 THR A C 1
ATOM 1540 O O . THR A 1 196 ? -9.07 46.688 5.16 1 82.62 196 THR A O 1
ATOM 1543 N N . LEU A 1 197 ? -7.957 44.875 5.887 1 84.75 197 LEU A N 1
ATOM 1544 C CA . LEU A 1 197 ? -9.055 43.938 5.695 1 84.75 197 LEU A CA 1
ATOM 1545 C C . LEU A 1 197 ? -9.844 43.75 6.984 1 84.75 197 LEU A C 1
ATOM 1547 O O . LEU A 1 197 ? -9.266 43.438 8.031 1 84.75 197 LEU A O 1
ATOM 1551 N N . SER A 1 198 ? -11.117 44.125 6.922 1 87.69 198 SER A N 1
ATOM 1552 C CA . SER A 1 198 ? -12 43.844 8.055 1 87.69 198 SER A CA 1
ATOM 1553 C C . SER A 1 198 ? -12.82 42.594 7.832 1 87.69 198 SER A C 1
ATOM 1555 O O . SER A 1 198 ? -12.984 42.125 6.699 1 87.69 198 SER A O 1
ATOM 1557 N N . VAL A 1 199 ? -13.281 42.031 8.938 1 91.25 199 VAL A N 1
ATOM 1558 C CA . VAL A 1 199 ? -14.125 40.844 8.867 1 91.25 199 VAL A CA 1
ATOM 1559 C C . VAL A 1 199 ? -15.367 41.125 8.031 1 91.25 199 VAL A C 1
ATOM 1561 O O . VAL A 1 199 ? -15.844 40.281 7.277 1 91.25 199 VAL A O 1
ATOM 1564 N N . GLN A 1 200 ? -15.82 42.344 8.164 1 91.44 200 GLN A N 1
ATOM 1565 C CA . GLN A 1 200 ? -17 42.75 7.406 1 91.44 200 GLN A CA 1
ATOM 1566 C C . GLN A 1 200 ? -16.734 42.719 5.906 1 91.44 200 GLN A C 1
ATOM 1568 O O . GLN A 1 200 ? -17.594 42.312 5.121 1 91.44 200 GLN A O 1
ATOM 1573 N N . MET A 1 201 ? -15.609 43.188 5.516 1 92.06 201 MET A N 1
ATOM 1574 C CA . MET A 1 201 ? -15.242 43.188 4.102 1 92.06 201 MET A CA 1
ATOM 1575 C C . MET A 1 201 ? -15.242 41.75 3.537 1 92.06 201 MET A C 1
ATOM 1577 O O . MET A 1 201 ? -15.68 41.531 2.404 1 92.06 201 MET A O 1
ATOM 1581 N N . ILE A 1 202 ? -14.773 40.812 4.305 1 91.25 202 ILE A N 1
ATOM 1582 C CA . ILE A 1 202 ? -14.742 39.406 3.895 1 91.25 202 ILE A CA 1
ATOM 1583 C C . ILE A 1 202 ? -16.172 38.875 3.744 1 91.25 202 ILE A C 1
ATOM 1585 O O . ILE A 1 202 ? -16.5 38.25 2.736 1 91.25 202 ILE A O 1
ATOM 1589 N N . ALA A 1 203 ? -16.969 39.125 4.707 1 92.44 203 ALA A N 1
ATOM 1590 C CA . ALA A 1 203 ? -18.359 38.656 4.695 1 92.44 203 ALA A CA 1
ATOM 1591 C C . ALA A 1 203 ? -19.109 39.25 3.494 1 92.44 203 ALA A C 1
ATOM 1593 O O . ALA A 1 203 ? -19.844 38.531 2.812 1 92.44 203 ALA A O 1
ATOM 1594 N N . ASP A 1 204 ? -18.875 40.562 3.277 1 91.56 204 ASP A N 1
ATOM 1595 C CA . ASP A 1 204 ? -19.516 41.219 2.156 1 91.56 204 ASP A CA 1
ATOM 1596 C C . ASP A 1 204 ? -19.109 40.594 0.827 1 91.56 204 ASP A C 1
ATOM 1598 O O . ASP A 1 204 ? -19.938 40.406 -0.059 1 91.56 204 ASP A O 1
ATOM 1602 N N . ALA A 1 205 ? -17.891 40.281 0.711 1 89.06 205 ALA A N 1
ATOM 1603 C CA . ALA A 1 205 ? -17.375 39.719 -0.521 1 89.06 205 ALA A CA 1
ATOM 1604 C C . ALA A 1 205 ? -18 38.344 -0.788 1 89.06 205 ALA A C 1
ATOM 1606 O O . ALA A 1 205 ? -18.156 37.938 -1.942 1 89.06 205 ALA A O 1
ATOM 1607 N N . LEU A 1 206 ? -18.344 37.656 0.207 1 87.44 206 LEU A N 1
ATOM 1608 C CA . LEU A 1 206 ? -18.906 36.312 0.094 1 87.44 206 LEU A CA 1
ATOM 1609 C C . LEU A 1 206 ? -20.422 36.344 0.172 1 87.44 206 LEU A C 1
ATOM 1611 O O . LEU A 1 206 ? -21.078 35.312 0.076 1 87.44 206 LEU A O 1
ATOM 1615 N N . CYS A 1 207 ? -20.969 37.531 0.381 1 90.25 207 CYS A N 1
ATOM 1616 C CA . CYS A 1 207 ? -22.406 37.75 0.471 1 90.25 207 CYS A CA 1
ATOM 1617 C C . CYS A 1 207 ? -23.016 36.938 1.6 1 90.25 207 CYS A C 1
ATOM 1619 O O . CYS A 1 207 ? -24.047 36.281 1.41 1 90.25 207 CYS A O 1
ATOM 1621 N N . ILE A 1 208 ? -22.391 37.031 2.717 1 88.81 208 ILE A N 1
ATOM 1622 C CA . ILE A 1 208 ? -22.906 36.375 3.904 1 88.81 208 ILE A CA 1
ATOM 1623 C C . ILE A 1 208 ? -22.766 37.281 5.117 1 88.81 208 ILE A C 1
ATOM 1625 O O . ILE A 1 208 ? -22.172 38.344 5.031 1 88.81 208 ILE A O 1
ATOM 1629 N N . SER A 1 209 ? -23.438 36.906 6.262 1 90.5 209 SER A N 1
ATOM 1630 C CA . SER A 1 209 ? -23.359 37.688 7.477 1 90.5 209 SER A CA 1
ATOM 1631 C C . SER A 1 209 ? -22.047 37.469 8.219 1 90.5 209 SER A C 1
ATOM 1633 O O . SER A 1 209 ? -21.422 36.406 8.062 1 90.5 209 SER A O 1
ATOM 1635 N N . ARG A 1 210 ? -21.641 38.469 8.953 1 91.5 210 ARG A N 1
ATOM 1636 C CA . ARG A 1 210 ? -20.438 38.344 9.781 1 91.5 210 ARG A CA 1
ATOM 1637 C C . ARG A 1 210 ? -20.547 37.188 10.75 1 91.5 210 ARG A C 1
ATOM 1639 O O . ARG A 1 210 ? -19.562 36.469 11.008 1 91.5 210 ARG A O 1
ATOM 1646 N N . GLY A 1 211 ? -21.75 36.906 11.219 1 91.44 211 GLY A N 1
ATOM 1647 C CA . GLY A 1 211 ? -21.984 35.812 12.141 1 91.44 211 GLY A CA 1
ATOM 1648 C C . GLY A 1 211 ? -21.766 34.438 11.5 1 91.44 211 GLY A C 1
ATOM 1649 O O . GLY A 1 211 ? -21.141 33.562 12.086 1 91.44 211 GLY A O 1
ATOM 1650 N N . TYR A 1 212 ? -22.328 34.438 10.344 1 87.19 212 TYR A N 1
ATOM 1651 C CA . TYR A 1 212 ? -22.188 33.156 9.625 1 87.19 212 TYR A CA 1
ATOM 1652 C C . TYR A 1 212 ? -20.719 32.906 9.25 1 87.19 212 TYR A C 1
ATOM 1654 O O . TYR A 1 212 ? -20.234 31.781 9.352 1 87.19 212 TYR A O 1
ATOM 1662 N N . LEU A 1 213 ? -20.047 33.969 8.805 1 90.19 213 LEU A N 1
ATOM 1663 C CA . LEU A 1 213 ? -18.625 33.844 8.523 1 90.19 213 LEU A CA 1
ATOM 1664 C C . LEU A 1 213 ? -17.875 33.344 9.75 1 90.19 213 LEU A C 1
ATOM 1666 O O . LEU A 1 213 ? -17.031 32.438 9.648 1 90.19 213 LEU A O 1
ATOM 1670 N N . HIS A 1 214 ? -18.188 33.906 10.82 1 89.75 214 HIS A N 1
ATOM 1671 C CA . HIS A 1 214 ? -17.562 33.5 12.07 1 89.75 214 HIS A CA 1
ATOM 1672 C C . HIS A 1 214 ? -17.797 32.031 12.375 1 89.75 214 HIS A C 1
ATOM 1674 O O . HIS A 1 214 ? -16.875 31.297 12.719 1 89.75 214 HIS A O 1
ATOM 1680 N N . GLN A 1 215 ? -19.016 31.562 12.234 1 85.12 215 GLN A N 1
ATOM 1681 C CA . GLN A 1 215 ? -19.359 30.172 12.477 1 85.12 215 GLN A CA 1
ATOM 1682 C C . GLN A 1 215 ? -18.594 29.25 11.547 1 85.12 215 GLN A C 1
ATOM 1684 O O . GLN A 1 215 ? -18.109 28.188 11.969 1 85.12 215 GLN A O 1
ATOM 1689 N N . LEU A 1 216 ? -18.5 29.719 10.359 1 78.94 216 LEU A N 1
ATOM 1690 C CA . LEU A 1 216 ? -17.797 28.906 9.367 1 78.94 216 LEU A CA 1
ATOM 1691 C C . LEU A 1 216 ? -16.328 28.766 9.742 1 78.94 216 LEU A C 1
ATOM 1693 O O . LEU A 1 216 ? -15.766 27.656 9.664 1 78.94 216 LEU A O 1
ATOM 1697 N N . PHE A 1 217 ? -15.719 29.859 10.125 1 80.19 217 PHE A N 1
ATOM 1698 C CA . PHE A 1 217 ? -14.305 29.844 10.477 1 80.19 217 PHE A CA 1
ATOM 1699 C C . PHE A 1 217 ? -14.062 29 11.719 1 80.19 217 PHE A C 1
ATOM 1701 O O . PHE A 1 217 ? -13.125 28.203 11.766 1 80.19 217 PHE A O 1
ATOM 1708 N N . ILE A 1 218 ? -14.961 29.062 12.641 1 73.75 218 ILE A N 1
ATOM 1709 C CA . ILE A 1 218 ? -14.836 28.266 13.852 1 73.75 218 ILE A CA 1
ATOM 1710 C C . ILE A 1 218 ? -15.023 26.797 13.516 1 73.75 218 ILE A C 1
ATOM 1712 O O . ILE A 1 218 ? -14.242 25.953 13.961 1 73.75 218 ILE A O 1
ATOM 1716 N N . LYS A 1 219 ? -15.984 26.594 12.742 1 66.56 219 LYS A N 1
ATOM 1717 C CA . LYS A 1 219 ? -16.359 25.219 12.391 1 66.56 219 LYS A CA 1
ATOM 1718 C C . LYS A 1 219 ? -15.25 24.547 11.578 1 66.56 219 LYS A C 1
ATOM 1720 O O . LYS A 1 219 ? -14.914 23.391 11.828 1 66.56 219 LYS A O 1
ATOM 1725 N N . TYR A 1 220 ? -14.734 25.344 10.633 1 63.25 220 TYR A N 1
ATOM 1726 C CA . TYR A 1 220 ? -13.891 24.688 9.641 1 63.25 220 TYR A CA 1
ATOM 1727 C C . TYR A 1 220 ? -12.414 24.969 9.906 1 63.25 220 TYR A C 1
ATOM 1729 O O . TYR A 1 220 ? -11.547 24.172 9.531 1 63.25 220 TYR A O 1
ATOM 1737 N N . LEU A 1 221 ? -12.195 26.25 10.469 1 62.81 221 LEU A N 1
ATOM 1738 C CA . LEU A 1 221 ? -10.812 26.672 10.617 1 62.81 221 LEU A CA 1
ATOM 1739 C C . LEU A 1 221 ? -10.422 26.797 12.086 1 62.81 221 LEU A C 1
ATOM 1741 O O . LEU A 1 221 ? -9.273 27.078 12.406 1 62.81 221 LEU A O 1
ATOM 1745 N N . HIS A 1 222 ? -11.383 26.562 12.992 1 61.91 222 HIS A N 1
ATOM 1746 C CA . HIS A 1 222 ? -11.219 26.594 14.438 1 61.91 222 HIS A CA 1
ATOM 1747 C C . HIS A 1 222 ? -10.555 27.875 14.898 1 61.91 222 HIS A C 1
ATOM 1749 O O . HIS A 1 222 ? -9.711 27.875 15.797 1 61.91 222 HIS A O 1
ATOM 1755 N N . THR A 1 223 ? -10.781 28.922 14.195 1 69.12 223 THR A N 1
ATOM 1756 C CA . THR A 1 223 ? -10.344 30.266 14.523 1 69.12 223 THR A CA 1
ATOM 1757 C C . THR A 1 223 ? -11.367 31.297 14.055 1 69.12 223 THR A C 1
ATOM 1759 O O . THR A 1 223 ? -12.297 30.969 13.32 1 69.12 223 THR A O 1
ATOM 1762 N N . THR A 1 224 ? -11.258 32.5 14.578 1 82.88 224 THR A N 1
ATOM 1763 C CA . THR A 1 224 ? -12.156 33.562 14.141 1 82.88 224 THR A CA 1
ATOM 1764 C C . THR A 1 224 ? -11.664 34.188 12.844 1 82.88 224 THR A C 1
ATOM 1766 O O . THR A 1 224 ? -10.477 34.156 12.547 1 82.88 224 THR A O 1
ATOM 1769 N N . PRO A 1 225 ? -12.586 34.781 12.117 1 85.94 225 PRO A N 1
ATOM 1770 C CA . PRO A 1 225 ? -12.164 35.469 10.906 1 85.94 225 PRO A CA 1
ATOM 1771 C C . PRO A 1 225 ? -11.109 36.562 11.195 1 85.94 225 PRO A C 1
ATOM 1773 O O . PRO A 1 225 ? -10.141 36.688 10.438 1 85.94 225 PRO A O 1
ATOM 1776 N N . GLN A 1 226 ? -11.258 37.188 12.273 1 87.5 226 GLN A N 1
ATOM 1777 C CA . GLN A 1 226 ? -10.312 38.25 12.641 1 87.5 226 GLN A CA 1
ATOM 1778 C C . GLN A 1 226 ? -8.922 37.656 12.883 1 87.5 226 GLN A C 1
ATOM 1780 O O . GLN A 1 226 ? -7.93 38.188 12.383 1 87.5 226 GLN A O 1
ATOM 1785 N N . GLN A 1 227 ? -8.945 36.625 13.664 1 81 227 GLN A N 1
ATOM 1786 C CA . GLN A 1 227 ? -7.66 36.031 13.969 1 81 227 GLN A CA 1
ATOM 1787 C C . GLN A 1 227 ? -7.008 35.469 12.711 1 81 227 GLN A C 1
ATOM 1789 O O . GLN A 1 227 ? -5.789 35.531 12.539 1 81 227 GLN A O 1
ATOM 1794 N N . PHE A 1 228 ? -7.828 34.969 11.82 1 81.44 228 PHE A N 1
ATOM 1795 C CA . PHE A 1 228 ? -7.316 34.406 10.57 1 81.44 228 PHE A CA 1
ATOM 1796 C C . PHE A 1 228 ? -6.656 35.5 9.734 1 81.44 228 PHE A C 1
ATOM 1798 O O . PHE A 1 228 ? -5.598 35.281 9.141 1 81.44 228 PHE A O 1
ATOM 1805 N N . VAL A 1 229 ? -7.266 36.688 9.703 1 85.38 229 VAL A N 1
ATOM 1806 C CA . VAL A 1 229 ? -6.727 37.812 8.961 1 85.38 229 VAL A CA 1
ATOM 1807 C C . VAL A 1 229 ? -5.375 38.219 9.547 1 85.38 229 VAL A C 1
ATOM 1809 O O . VAL A 1 229 ? -4.41 38.438 8.812 1 85.38 229 VAL A O 1
ATOM 1812 N N . ILE A 1 230 ? -5.32 38.281 10.797 1 80.94 230 ILE A N 1
ATOM 1813 C CA . ILE A 1 230 ? -4.09 38.656 11.484 1 80.94 230 ILE A CA 1
ATOM 1814 C C . ILE A 1 230 ? -2.984 37.656 11.156 1 80.94 230 ILE A C 1
ATOM 1816 O O . ILE A 1 230 ? -1.875 38.062 10.781 1 80.94 230 ILE A O 1
ATOM 1820 N N . ASN A 1 231 ? -3.369 36.469 11.266 1 78 231 ASN A N 1
ATOM 1821 C CA . ASN A 1 231 ? -2.408 35.406 10.992 1 78 231 ASN A CA 1
ATOM 1822 C C . ASN A 1 231 ? -1.884 35.5 9.562 1 78 231 ASN A C 1
ATOM 1824 O O . ASN A 1 231 ? -0.692 35.281 9.32 1 78 231 ASN A O 1
ATOM 1828 N N . SER A 1 232 ? -2.781 35.688 8.688 1 77.5 232 SER A N 1
ATOM 1829 C CA . SER A 1 232 ? -2.402 35.781 7.281 1 77.5 232 SER A CA 1
ATOM 1830 C C . SER A 1 232 ? -1.427 36.938 7.047 1 77.5 232 SER A C 1
ATOM 1832 O O . SER A 1 232 ? -0.466 36.812 6.285 1 77.5 232 SER A O 1
ATOM 1834 N N . LYS A 1 233 ? -1.627 38.031 7.684 1 83.25 233 LYS A N 1
ATOM 1835 C CA . LYS A 1 233 ? -0.756 39.219 7.551 1 83.25 233 LYS A CA 1
ATOM 1836 C C . LYS A 1 233 ? 0.624 38.938 8.141 1 83.25 233 LYS A C 1
ATOM 1838 O O . LYS A 1 233 ? 1.643 39.281 7.535 1 83.25 233 LYS A O 1
ATOM 1843 N N . VAL A 1 234 ? 0.585 38.312 9.219 1 77 234 VAL A N 1
ATOM 1844 C CA . VAL A 1 234 ? 1.842 38.031 9.898 1 77 234 VAL A CA 1
ATOM 1845 C C . VAL A 1 234 ? 2.652 37.031 9.078 1 77 234 VAL A C 1
ATOM 1847 O O . VAL A 1 234 ? 3.877 37.156 8.984 1 77 234 VAL A O 1
ATOM 1850 N N . GLN A 1 235 ? 1.929 36.219 8.539 1 74.19 235 GLN A N 1
ATOM 1851 C CA . GLN A 1 235 ? 2.592 35.25 7.668 1 74.19 235 GLN A CA 1
ATOM 1852 C C . GLN A 1 235 ? 3.248 35.938 6.477 1 74.19 235 GLN A C 1
ATOM 1854 O O . GLN A 1 235 ? 4.398 35.656 6.141 1 74.19 235 GLN A O 1
ATOM 1859 N N . LYS A 1 236 ? 2.529 36.688 5.887 1 78 236 LYS A N 1
ATOM 1860 C CA . LYS A 1 236 ? 3.074 37.438 4.77 1 78 236 LYS A CA 1
ATOM 1861 C C . LYS A 1 236 ? 4.285 38.281 5.207 1 78 236 LYS A C 1
ATOM 1863 O O . LYS A 1 236 ? 5.301 38.312 4.512 1 78 236 LYS A O 1
ATOM 1868 N N . ALA A 1 237 ? 4.199 38.812 6.301 1 84.38 237 ALA A N 1
ATOM 1869 C CA . ALA A 1 237 ? 5.297 39.625 6.836 1 84.38 237 ALA A CA 1
ATOM 1870 C C . ALA A 1 237 ? 6.535 38.75 7.086 1 84.38 237 ALA A C 1
ATOM 1872 O O . ALA A 1 237 ? 7.652 39.156 6.758 1 84.38 237 ALA A O 1
ATOM 1873 N N . SER A 1 238 ? 6.234 37.688 7.672 1 77.31 238 SER A N 1
ATOM 1874 C CA . SER A 1 238 ? 7.336 36.75 7.957 1 77.31 238 SER A CA 1
ATOM 1875 C C . SER A 1 238 ? 8.086 36.375 6.684 1 77.31 238 SER A C 1
ATOM 1877 O O . SER A 1 238 ? 9.32 36.344 6.668 1 77.31 238 SER A O 1
ATOM 1879 N N . GLU A 1 239 ? 7.367 36.188 5.723 1 73.12 239 GLU A N 1
ATOM 1880 C CA . GLU A 1 239 ? 7.969 35.844 4.438 1 73.12 239 GLU A CA 1
ATOM 1881 C C . GLU A 1 239 ? 8.805 37 3.891 1 73.12 239 GLU A C 1
ATOM 1883 O O . GLU A 1 239 ? 9.93 36.781 3.424 1 73.12 239 GLU A O 1
ATOM 1888 N N . LEU A 1 240 ? 8.258 38.062 3.971 1 80.94 240 LEU A N 1
ATOM 1889 C CA . LEU A 1 240 ? 8.945 39.25 3.455 1 80.94 240 LEU A CA 1
ATOM 1890 C C . LEU A 1 240 ? 10.188 39.562 4.281 1 80.94 240 LEU A C 1
ATOM 1892 O O . LEU A 1 240 ? 11.211 39.969 3.736 1 80.94 240 LEU A O 1
ATOM 1896 N N . LEU A 1 241 ? 10.07 39.281 5.555 1 80.5 241 LEU A N 1
ATOM 1897 C CA . LEU A 1 241 ? 11.195 39.562 6.449 1 80.5 241 LEU A CA 1
ATOM 1898 C C . LEU A 1 241 ? 12.375 38.656 6.129 1 80.5 241 LEU A C 1
ATOM 1900 O O . LEU A 1 241 ? 13.531 39.062 6.207 1 80.5 241 LEU A O 1
ATOM 1904 N N . ILE A 1 242 ? 11.969 37.469 5.73 1 71.31 242 ILE A N 1
ATOM 1905 C CA . ILE A 1 242 ? 13.008 36.469 5.473 1 71.31 242 ILE A CA 1
ATOM 1906 C C . ILE A 1 242 ? 13.539 36.656 4.051 1 71.31 242 ILE A C 1
ATOM 1908 O O . ILE A 1 242 ? 14.75 36.562 3.818 1 71.31 242 ILE A O 1
ATOM 1912 N N . LYS A 1 243 ? 12.656 36.906 3.158 1 71.06 243 LYS A N 1
ATOM 1913 C CA . LYS A 1 243 ? 13.008 36.844 1.742 1 71.06 243 LYS A CA 1
ATOM 1914 C C . LYS A 1 243 ? 13.492 38.188 1.21 1 71.06 243 LYS A C 1
ATOM 1916 O O . LYS A 1 243 ? 14.055 38.25 0.115 1 71.06 243 LYS A O 1
ATOM 1921 N N . THR A 1 244 ? 13.188 39.188 1.959 1 79.88 244 THR A N 1
ATOM 1922 C CA . THR A 1 244 ? 13.539 40.5 1.454 1 79.88 244 THR A CA 1
ATOM 1923 C C . THR A 1 244 ? 14.32 41.281 2.504 1 79.88 244 THR A C 1
ATOM 1925 O O . THR A 1 244 ? 14.43 40.875 3.654 1 79.88 244 THR A O 1
ATOM 1928 N N . ARG A 1 245 ? 14.93 42.344 2.053 1 84.62 245 ARG A N 1
ATOM 1929 C CA . ARG A 1 245 ? 15.609 43.25 2.955 1 84.62 245 ARG A CA 1
ATOM 1930 C C . ARG A 1 245 ? 14.836 44.562 3.082 1 84.62 245 ARG A C 1
ATOM 1932 O O . ARG A 1 245 ? 15.422 45.594 3.385 1 84.62 245 ARG A O 1
ATOM 1939 N N . MET A 1 246 ? 13.578 44.5 2.807 1 90.31 246 MET A N 1
ATOM 1940 C CA . MET A 1 246 ? 12.727 45.688 2.9 1 90.31 246 MET A CA 1
ATOM 1941 C C . MET A 1 246 ? 12.68 46.188 4.332 1 90.31 246 MET A C 1
ATOM 1943 O O . MET A 1 246 ? 12.68 45.406 5.285 1 90.31 246 MET A O 1
ATOM 1947 N N . PRO A 1 247 ? 12.727 47.594 4.402 1 93.25 247 PRO A N 1
ATOM 1948 C CA . PRO A 1 247 ? 12.555 48.125 5.754 1 93.25 247 PRO A CA 1
ATOM 1949 C C . PRO A 1 247 ? 11.281 47.625 6.43 1 93.25 247 PRO A C 1
ATOM 1951 O O . PRO A 1 247 ? 10.266 47.406 5.758 1 93.25 247 PRO A O 1
ATOM 1954 N N . ILE A 1 248 ? 11.305 47.5 7.684 1 93 248 ILE A N 1
ATOM 1955 C CA . ILE A 1 248 ? 10.188 47 8.469 1 93 248 ILE A CA 1
ATOM 1956 C C . ILE A 1 248 ? 8.938 47.812 8.211 1 93 248 ILE A C 1
ATOM 1958 O O . ILE A 1 248 ? 7.828 47.281 8.133 1 93 248 ILE A O 1
ATOM 1962 N N . ALA A 1 249 ? 9.18 49.125 8.055 1 93.44 249 ALA A N 1
ATOM 1963 C CA . ALA A 1 249 ? 8.062 50.031 7.797 1 93.44 249 ALA A CA 1
ATOM 1964 C C . ALA A 1 249 ? 7.367 49.656 6.484 1 93.44 249 ALA A C 1
ATOM 1966 O O . ALA A 1 249 ? 6.141 49.719 6.387 1 93.44 249 ALA A O 1
ATOM 1967 N N . ARG A 1 250 ? 8.164 49.344 5.512 1 93.25 250 ARG A N 1
ATOM 1968 C CA . ARG A 1 250 ? 7.617 48.969 4.207 1 93.25 250 ARG A CA 1
ATOM 1969 C C . ARG A 1 250 ? 6.871 47.656 4.277 1 93.25 250 ARG A C 1
ATOM 1971 O O . ARG A 1 250 ? 5.816 47.5 3.656 1 93.25 250 ARG A O 1
ATOM 1978 N N . ILE A 1 251 ? 7.387 46.719 4.977 1 93.25 251 ILE A N 1
ATOM 1979 C CA . ILE A 1 251 ? 6.742 45.406 5.16 1 93.25 251 ILE A CA 1
ATOM 1980 C C . ILE A 1 251 ? 5.414 45.594 5.887 1 93.25 251 ILE A C 1
ATOM 1982 O O . ILE A 1 251 ? 4.414 44.969 5.531 1 93.25 251 ILE A O 1
ATOM 1986 N N . ALA A 1 252 ? 5.43 46.469 6.844 1 92.88 252 ALA A N 1
ATOM 1987 C CA . ALA A 1 252 ? 4.191 46.781 7.555 1 92.88 252 ALA A CA 1
ATOM 1988 C C . ALA A 1 252 ? 3.117 47.281 6.594 1 92.88 252 ALA A C 1
ATOM 1990 O O . ALA A 1 252 ? 1.971 46.812 6.648 1 92.88 252 ALA A O 1
ATOM 1991 N N . GLU A 1 253 ? 3.553 48.188 5.684 1 90.25 253 GLU A N 1
ATOM 1992 C CA . GLU A 1 253 ? 2.643 48.719 4.684 1 90.25 253 GLU A CA 1
ATOM 1993 C C . GLU A 1 253 ? 2.123 47.656 3.75 1 90.25 253 GLU A C 1
ATOM 1995 O O . GLU A 1 253 ? 0.935 47.625 3.428 1 90.25 253 GLU A O 1
ATOM 2000 N N . LEU A 1 254 ? 2.945 46.75 3.4 1 89.12 254 LEU A N 1
ATOM 2001 C CA . LEU A 1 254 ? 2.607 45.688 2.457 1 89.12 254 LEU A CA 1
ATOM 2002 C C . LEU A 1 254 ? 1.691 44.656 3.105 1 89.12 254 LEU A C 1
ATOM 2004 O O . LEU A 1 254 ? 1.023 43.906 2.41 1 89.12 254 LEU A O 1
ATOM 2008 N N . CYS A 1 255 ? 1.67 44.75 4.336 1 89.88 255 CYS A N 1
ATOM 2009 C CA . CYS A 1 255 ? 0.829 43.781 5.066 1 89.88 255 CYS A CA 1
ATOM 2010 C C . CYS A 1 255 ? -0.428 44.469 5.59 1 89.88 255 CYS A C 1
ATOM 2012 O O . CYS A 1 255 ? -1.183 43.875 6.367 1 89.88 255 CYS A O 1
ATOM 2014 N N . GLY A 1 256 ? -0.616 45.688 5.23 1 88.25 256 GLY A N 1
ATOM 2015 C CA . GLY A 1 256 ? -1.876 46.375 5.469 1 88.25 256 GLY A CA 1
ATOM 2016 C C . GLY A 1 256 ? -1.93 47.062 6.812 1 88.25 256 GLY A C 1
ATOM 2017 O O . GLY A 1 256 ? -3.01 47.406 7.301 1 88.25 256 GLY A O 1
ATOM 2018 N N . TYR A 1 257 ? -0.85 47.281 7.414 1 89.38 257 TYR A N 1
ATOM 2019 C CA . TYR A 1 257 ? -0.84 48.031 8.672 1 89.38 257 TYR A CA 1
ATOM 2020 C C . TYR A 1 257 ? -0.618 49.5 8.438 1 89.38 257 TYR A C 1
ATOM 2022 O O . TYR A 1 257 ? 0.075 49.906 7.496 1 89.38 257 TYR A O 1
ATOM 2030 N N . ARG A 1 258 ? -1.249 50.25 9.367 1 85.69 258 ARG A N 1
ATOM 2031 C CA . ARG A 1 258 ? -1.179 51.719 9.242 1 85.69 258 ARG A CA 1
ATOM 2032 C C . ARG A 1 258 ? 0.214 52.219 9.594 1 85.69 258 ARG A C 1
ATOM 2034 O O . ARG A 1 258 ? 0.667 53.219 9.039 1 85.69 258 ARG A O 1
ATOM 2041 N N . ASN A 1 259 ? 0.833 51.594 10.516 1 88.38 259 ASN A N 1
ATOM 2042 C CA . ASN A 1 259 ? 2.174 52 10.898 1 88.38 259 ASN A CA 1
ATOM 2043 C C . ASN A 1 259 ? 3.004 50.844 11.43 1 88.38 259 ASN A C 1
ATOM 2045 O O . ASN A 1 259 ? 2.469 49.781 11.703 1 88.38 259 ASN A O 1
ATOM 2049 N N . GLN A 1 260 ? 4.309 51.062 11.445 1 91.12 260 GLN A N 1
ATOM 2050 C CA . GLN A 1 260 ? 5.27 50.031 11.836 1 91.12 260 GLN A CA 1
ATOM 2051 C C . GLN A 1 260 ? 5.031 49.562 13.273 1 91.12 260 GLN A C 1
ATOM 2053 O O . GLN A 1 260 ? 5.223 48.406 13.594 1 91.12 260 GLN A O 1
ATOM 2058 N N . PHE A 1 261 ? 4.57 50.562 14.078 1 89.5 261 PHE A N 1
ATOM 2059 C CA . PHE A 1 261 ? 4.359 50.219 15.484 1 89.5 261 PHE A CA 1
ATOM 2060 C C . PHE A 1 261 ? 3.242 49.219 15.641 1 89.5 261 PHE A C 1
ATOM 2062 O O . PHE A 1 261 ? 3.396 48.219 16.359 1 89.5 261 PHE A O 1
ATOM 2069 N N . SER A 1 262 ? 2.094 49.438 14.938 1 89.69 262 SER A N 1
ATOM 2070 C CA . SER A 1 262 ? 0.966 48.531 15.008 1 89.69 262 SER A CA 1
ATOM 2071 C C . SER A 1 262 ? 1.331 47.156 14.438 1 89.69 262 SER A C 1
ATOM 2073 O O . SER A 1 262 ? 0.903 46.125 14.961 1 89.69 262 SER A O 1
ATOM 2075 N N . PHE A 1 263 ? 2.141 47.219 13.414 1 92 263 PHE A N 1
ATOM 2076 C CA . PHE A 1 263 ? 2.627 45.969 12.812 1 92 263 PHE A CA 1
ATOM 2077 C C . PHE A 1 263 ? 3.52 45.219 13.781 1 92 263 PHE A C 1
ATOM 2079 O O . PHE A 1 263 ? 3.312 44.031 14.016 1 92 263 PHE A O 1
ATOM 2086 N N . SER A 1 264 ? 4.465 45.844 14.305 1 90.38 264 SER A N 1
ATOM 2087 C CA . SER A 1 264 ? 5.438 45.188 15.18 1 90.38 264 SER A CA 1
ATOM 2088 C C . SER A 1 264 ? 4.766 44.594 16.406 1 90.38 264 SER A C 1
ATOM 2090 O O . SER A 1 264 ? 5.141 43.5 16.844 1 90.38 264 SER A O 1
ATOM 2092 N N . ARG A 1 265 ? 3.803 45.25 16.938 1 88 265 ARG A N 1
ATOM 2093 C CA . ARG A 1 265 ? 3.066 44.75 18.094 1 88 265 ARG A CA 1
ATOM 2094 C C . ARG A 1 265 ? 2.291 43.5 17.734 1 88 265 ARG A C 1
ATOM 2096 O O . ARG A 1 265 ? 2.332 42.5 18.484 1 88 265 ARG A O 1
ATOM 2103 N N . ALA A 1 266 ? 1.583 43.562 16.703 1 85.19 266 ALA A N 1
ATOM 2104 C CA . ALA A 1 266 ? 0.798 42.406 16.25 1 85.19 266 ALA A CA 1
ATOM 2105 C C . ALA A 1 266 ? 1.696 41.219 15.945 1 85.19 266 ALA A C 1
ATOM 2107 O O . ALA A 1 266 ? 1.37 40.094 16.297 1 85.19 266 ALA A O 1
ATOM 2108 N N . PHE A 1 267 ? 2.793 41.5 15.258 1 86.75 267 PHE A N 1
ATOM 2109 C CA . PHE A 1 267 ? 3.754 40.469 14.891 1 86.75 267 PHE A CA 1
ATOM 2110 C C . PHE A 1 267 ? 4.332 39.781 16.125 1 86.75 267 PHE A C 1
ATOM 2112 O O . PHE A 1 267 ? 4.348 38.562 16.234 1 86.75 267 PHE A O 1
ATOM 2119 N N . ALA A 1 268 ? 4.688 40.562 17.016 1 80.56 268 ALA A N 1
ATOM 2120 C CA . ALA A 1 268 ? 5.281 40.062 18.25 1 80.56 268 ALA A CA 1
ATOM 2121 C C . ALA A 1 268 ? 4.254 39.281 19.078 1 80.56 268 ALA A C 1
ATOM 2123 O O . ALA A 1 268 ? 4.59 38.281 19.734 1 80.56 268 ALA A O 1
ATOM 2124 N N . ARG A 1 269 ? 3.086 39.781 19.031 1 76.88 269 ARG A N 1
ATOM 2125 C CA . ARG A 1 269 ? 2.014 39.094 19.75 1 76.88 269 ARG A CA 1
ATOM 2126 C C . ARG A 1 269 ? 1.785 37.688 19.188 1 76.88 269 ARG A C 1
ATOM 2128 O O . ARG A 1 269 ? 1.569 36.75 19.953 1 76.88 269 ARG A O 1
ATOM 2135 N N . GLU A 1 270 ? 1.918 37.625 17.922 1 74.38 270 GLU A N 1
ATOM 2136 C CA . GLU A 1 270 ? 1.615 36.375 17.25 1 74.38 270 GLU A CA 1
ATOM 2137 C C . GLU A 1 270 ? 2.812 35.438 17.281 1 74.38 270 GLU A C 1
ATOM 2139 O O . GLU A 1 270 ? 2.65 34.219 17.422 1 74.38 270 GLU A O 1
ATOM 2144 N N . LEU A 1 271 ? 4.102 35.875 17.047 1 69.94 271 LEU A N 1
ATOM 2145 C CA . LEU A 1 271 ? 5.273 35.031 16.875 1 69.94 271 LEU A CA 1
ATOM 2146 C C . LEU A 1 271 ? 6.223 35.156 18.047 1 69.94 271 LEU A C 1
ATOM 2148 O O . LEU A 1 271 ? 7.219 34.438 18.141 1 69.94 271 LEU A O 1
ATOM 2152 N N . THR A 1 272 ? 5.953 35.938 18.984 1 65.94 272 THR A N 1
ATOM 2153 C CA . THR A 1 272 ? 6.711 36.156 20.203 1 65.94 272 THR A CA 1
ATOM 2154 C C . THR A 1 272 ? 8.086 36.75 19.891 1 65.94 272 THR A C 1
ATOM 2156 O O . THR A 1 272 ? 8.969 36.75 20.766 1 65.94 272 THR A O 1
ATOM 2159 N N . LEU A 1 273 ? 8.414 37.062 18.703 1 72.69 273 LEU A N 1
ATOM 2160 C CA . LEU A 1 273 ? 9.602 37.781 18.25 1 72.69 273 LEU A CA 1
ATOM 2161 C C . LEU A 1 273 ? 9.211 39.094 17.547 1 72.69 273 LEU A C 1
ATOM 2163 O O . LEU A 1 273 ? 8.195 39.156 16.859 1 72.69 273 LEU A O 1
ATOM 2167 N N . SER A 1 274 ? 10.047 40.094 17.781 1 85.88 274 SER A N 1
ATOM 2168 C CA . SER A 1 274 ? 9.852 41.281 16.953 1 85.88 274 SER A CA 1
ATOM 2169 C C . SER A 1 274 ? 10.211 41.031 15.5 1 85.88 274 SER A C 1
ATOM 2171 O O . SER A 1 274 ? 10.938 40.062 15.195 1 85.88 274 SER A O 1
ATOM 2173 N N . PRO A 1 275 ? 9.656 41.844 14.648 1 88.75 275 PRO A N 1
ATOM 2174 C CA . PRO A 1 275 ? 10.016 41.656 13.242 1 88.75 275 PRO A CA 1
ATOM 2175 C C . PRO A 1 275 ? 11.523 41.719 13.008 1 88.75 275 PRO A C 1
ATOM 2177 O O . PRO A 1 275 ? 12.062 40.906 12.25 1 88.75 275 PRO A O 1
ATOM 2180 N N . SER A 1 276 ? 12.203 42.594 13.633 1 87.94 276 SER A N 1
ATOM 2181 C CA . SER A 1 276 ? 13.648 42.719 13.469 1 87.94 276 SER A CA 1
ATOM 2182 C C . SER A 1 276 ? 14.367 41.5 13.984 1 87.94 276 SER A C 1
ATOM 2184 O O . SER A 1 276 ? 15.312 41 13.352 1 87.94 276 SER A O 1
ATOM 2186 N N . GLU A 1 277 ? 13.969 41 15.109 1 80.25 277 GLU A N 1
ATOM 2187 C CA . GLU A 1 277 ? 14.562 39.812 15.68 1 80.25 277 GLU A CA 1
ATOM 2188 C C . GLU A 1 277 ? 14.281 38.594 14.797 1 80.25 277 GLU A C 1
ATOM 2190 O O . GLU A 1 277 ? 15.156 37.719 14.617 1 80.25 277 GLU A O 1
ATOM 2195 N N . TYR A 1 278 ? 13.055 38.594 14.336 1 78 278 TYR A N 1
ATOM 2196 C CA . TYR A 1 278 ? 12.672 37.5 13.453 1 78 278 TYR A CA 1
ATOM 2197 C C . TYR A 1 278 ? 13.562 37.469 12.219 1 78 278 TYR A C 1
ATOM 2199 O O . TYR A 1 278 ? 14.07 36.406 11.844 1 78 278 TYR A O 1
ATOM 2207 N N . ARG A 1 279 ? 13.734 38.531 11.57 1 79.44 279 ARG A N 1
ATOM 2208 C CA . ARG A 1 279 ? 14.609 38.625 10.406 1 79.44 279 ARG A CA 1
ATOM 2209 C C . ARG A 1 279 ? 16.031 38.219 10.75 1 79.44 279 ARG A C 1
ATOM 2211 O O . ARG A 1 279 ? 16.656 37.469 10.008 1 79.44 279 ARG A O 1
ATOM 2218 N N . ARG A 1 280 ? 16.531 38.719 11.797 1 78.62 280 ARG A N 1
ATOM 2219 C CA . ARG A 1 280 ? 17.891 38.406 12.211 1 78.62 280 ARG A CA 1
ATOM 2220 C C . ARG A 1 280 ? 18.062 36.906 12.406 1 78.62 280 ARG A C 1
ATOM 2222 O O . ARG A 1 280 ? 19.078 36.312 12 1 78.62 280 ARG A O 1
ATOM 2229 N N . ARG A 1 281 ? 17.078 36.438 12.984 1 65.25 281 ARG A N 1
ATOM 2230 C CA . ARG A 1 281 ? 17.172 35.031 13.359 1 65.25 281 ARG A CA 1
ATOM 2231 C C . ARG A 1 281 ? 16.969 34.125 12.148 1 65.25 281 ARG A C 1
ATOM 2233 O O . ARG A 1 281 ? 17.594 33.062 12.047 1 65.25 281 ARG A O 1
ATOM 2240 N N . PHE A 1 282 ? 16.203 34.531 11.336 1 61.97 282 PHE A N 1
ATOM 2241 C CA . PHE A 1 282 ? 15.766 33.594 10.336 1 61.97 282 PHE A CA 1
ATOM 2242 C C . PHE A 1 282 ? 16.219 34 8.938 1 61.97 282 PHE A C 1
ATOM 2244 O O . PHE A 1 282 ? 16.094 33.219 7.984 1 61.97 282 PHE A O 1
ATOM 2251 N N . SER A 1 283 ? 16.562 35.188 8.703 1 58.22 283 SER A N 1
ATOM 2252 C CA . SER A 1 283 ? 17.062 35.625 7.402 1 58.22 283 SER A CA 1
ATOM 2253 C C . SER A 1 283 ? 18.453 35.062 7.121 1 58.22 283 SER A C 1
ATOM 2255 O O . SER A 1 283 ? 19 35.281 6.043 1 58.22 283 SER A O 1
ATOM 2257 N N . ASN A 1 284 ? 19.078 34.375 7.984 1 49.66 284 ASN A N 1
ATOM 2258 C CA . ASN A 1 284 ? 20.422 33.969 7.574 1 49.66 284 ASN A CA 1
ATOM 2259 C C . ASN A 1 284 ? 20.391 33.125 6.289 1 49.66 284 ASN A C 1
ATOM 2261 O O . ASN A 1 284 ? 19.766 32.094 6.238 1 49.66 284 ASN A O 1
ATOM 2265 N N . PRO A 1 285 ? 20.703 33.781 5.219 1 42.47 285 PRO A N 1
ATOM 2266 C CA . PRO A 1 285 ? 20.844 33.25 3.861 1 42.47 285 PRO A CA 1
ATOM 2267 C C . PRO A 1 285 ? 21.453 31.859 3.832 1 42.47 285 PRO A C 1
ATOM 2269 O O . PRO A 1 285 ? 21.172 31.062 2.932 1 42.47 285 PRO A O 1
ATOM 2272 N N . ASP A 1 286 ? 22.531 31.516 4.551 1 38.22 286 ASP A N 1
ATOM 2273 C CA . ASP A 1 286 ? 23.234 30.234 4.4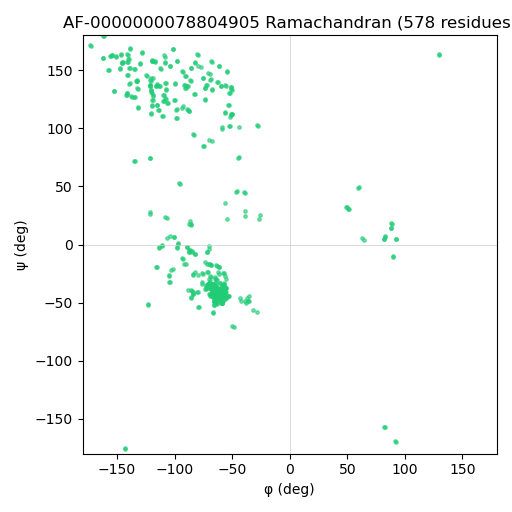34 1 38.22 286 ASP A CA 1
ATOM 2274 C C . ASP A 1 286 ? 22.344 29.078 4.836 1 38.22 286 ASP A C 1
ATOM 2276 O O . ASP A 1 286 ? 22.688 27.906 4.613 1 38.22 286 ASP A O 1
ATOM 2280 N N . ARG A 1 287 ? 21.438 29.172 5.695 1 35.31 287 ARG A N 1
ATOM 2281 C CA . ARG A 1 287 ? 20.562 28.094 6.199 1 35.31 287 ARG A CA 1
ATOM 2282 C C . ARG A 1 287 ? 19.422 27.812 5.227 1 35.31 287 ARG A C 1
ATOM 2284 O O . ARG A 1 287 ? 18.594 26.953 5.48 1 35.31 287 ARG A O 1
ATOM 2291 N N . LEU A 1 288 ? 19 28.656 4.469 1 32.97 288 LEU A N 1
ATOM 2292 C CA . LEU A 1 288 ? 18.031 28.281 3.439 1 32.97 288 LEU A CA 1
ATOM 2293 C C . LEU A 1 288 ? 18.562 27.141 2.582 1 32.97 288 LEU A C 1
ATOM 2295 O O . LEU A 1 288 ? 18.906 27.344 1.412 1 32.97 288 LEU A O 1
ATOM 2299 N N . VAL A 1 289 ? 19.453 26.406 3.043 1 27.36 289 VAL A N 1
ATOM 2300 C CA . VAL A 1 289 ? 19.938 25.359 2.15 1 27.36 289 VAL A CA 1
ATOM 2301 C C . VAL A 1 289 ? 18.766 24.562 1.596 1 27.36 289 VAL A C 1
ATOM 2303 O O . VAL A 1 289 ? 17.891 24.141 2.35 1 27.36 289 VAL A O 1
ATOM 2306 N N . THR A 1 290 ? 18.438 24.656 0.423 1 26.41 290 THR A N 1
ATOM 2307 C CA . THR A 1 290 ? 17.781 23.859 -0.603 1 26.41 290 THR A CA 1
ATOM 2308 C C . THR A 1 290 ? 17.969 22.359 -0.339 1 26.41 290 THR A C 1
ATOM 2310 O O . THR A 1 290 ? 18.281 21.609 -1.258 1 26.41 290 THR A O 1
ATOM 2313 N N . GLU A 1 291 ? 18.25 21.875 0.876 1 22.86 291 GLU A N 1
ATOM 2314 C CA . GLU A 1 291 ? 18.234 20.422 0.787 1 22.86 291 GLU A CA 1
ATOM 2315 C C . GLU A 1 291 ? 16.812 19.891 0.698 1 22.86 291 GLU A C 1
ATOM 2317 O O . GLU A 1 291 ? 15.891 20.438 1.321 1 22.86 291 GLU A O 1
ATOM 2322 N N . MET B 1 1 ? 33.062 22.109 18.906 1 20.31 1 MET B N 1
ATOM 2323 C CA . MET B 1 1 ? 31.656 21.781 19.016 1 20.31 1 MET B CA 1
ATOM 2324 C C . MET B 1 1 ? 31.297 20.594 18.125 1 20.31 1 MET B C 1
ATOM 2326 O O . MET B 1 1 ? 31.516 20.625 16.922 1 20.31 1 MET B O 1
ATOM 2330 N N . MET B 1 2 ? 31.562 19.438 18.531 1 23.22 2 MET B N 1
ATOM 2331 C CA . MET B 1 2 ? 31.5 18.156 17.812 1 23.22 2 MET B CA 1
ATOM 2332 C C . MET B 1 2 ? 30.156 17.969 17.141 1 23.22 2 MET B C 1
ATOM 2334 O O . MET B 1 2 ? 29.109 18.297 17.719 1 23.22 2 MET B O 1
ATOM 2338 N N . ASP B 1 3 ? 30 18.156 15.875 1 27.09 3 ASP B N 1
ATOM 2339 C CA . ASP B 1 3 ? 29.016 17.984 14.805 1 27.09 3 ASP B CA 1
ATOM 2340 C C . ASP B 1 3 ? 28.25 16.672 14.977 1 27.09 3 ASP B C 1
ATOM 2342 O O . ASP B 1 3 ? 28.641 15.641 14.43 1 27.09 3 ASP B O 1
ATOM 2346 N N . ASN B 1 4 ? 28.141 16.125 16.172 1 30.52 4 ASN B N 1
ATOM 2347 C CA . ASN B 1 4 ? 27.5 14.852 16.469 1 30.52 4 ASN B CA 1
ATOM 2348 C C . ASN B 1 4 ? 26.141 14.734 15.781 1 30.52 4 ASN B C 1
ATOM 2350 O O . ASN B 1 4 ? 25.125 15.094 16.359 1 30.52 4 ASN B O 1
ATOM 2354 N N . SER B 1 5 ? 25.969 15.07 14.555 1 35.31 5 SER B N 1
ATOM 2355 C CA . SER B 1 5 ? 24.875 14.883 13.625 1 35.31 5 SER B CA 1
ATOM 2356 C C . SER B 1 5 ? 24.234 13.508 13.789 1 35.31 5 SER B C 1
ATOM 2358 O O . SER B 1 5 ? 24.797 12.5 13.336 1 35.31 5 SER B O 1
ATOM 2360 N N . GLN B 1 6 ? 23.984 13.047 15.008 1 39.62 6 GLN B N 1
ATOM 2361 C CA . GLN B 1 6 ? 23.312 11.758 15.148 1 39.62 6 GLN B CA 1
ATOM 2362 C C . GLN B 1 6 ? 22.422 11.469 13.938 1 39.62 6 GLN B C 1
ATOM 2364 O O . GLN B 1 6 ? 21.641 12.32 13.516 1 39.62 6 GLN B O 1
ATOM 2369 N N . THR B 1 7 ? 22.844 10.672 13.086 1 50.66 7 THR B N 1
ATOM 2370 C CA . THR B 1 7 ? 22.328 10.203 11.805 1 50.66 7 THR B CA 1
ATOM 2371 C C . THR B 1 7 ? 20.844 9.875 11.914 1 50.66 7 THR B C 1
ATOM 2373 O O . THR B 1 7 ? 20.453 8.969 12.656 1 50.66 7 THR B O 1
ATOM 2376 N N . VAL B 1 8 ? 19.938 10.828 11.961 1 66 8 VAL B N 1
ATOM 2377 C CA . VAL B 1 8 ? 18.484 10.664 11.969 1 66 8 VAL B CA 1
ATOM 2378 C C . VAL B 1 8 ? 18.062 9.758 10.812 1 66 8 VAL B C 1
ATOM 2380 O O . VAL B 1 8 ? 18.469 9.977 9.664 1 66 8 VAL B O 1
ATOM 2383 N N . PRO B 1 9 ? 17.562 8.516 11.242 1 74 9 PRO B N 1
ATOM 2384 C CA . PRO B 1 9 ? 17.125 7.641 10.156 1 74 9 PRO B CA 1
ATOM 2385 C C . PRO B 1 9 ? 16.188 8.336 9.172 1 74 9 PRO B C 1
ATOM 2387 O O . PRO B 1 9 ? 15.195 8.945 9.594 1 74 9 PRO B O 1
ATOM 2390 N N . LYS B 1 10 ? 16.734 8.523 7.934 1 73.81 10 LYS B N 1
ATOM 2391 C CA . LYS B 1 10 ? 15.93 9.148 6.891 1 73.81 10 LYS B CA 1
ATOM 2392 C C . LYS B 1 10 ? 16.016 8.367 5.582 1 73.81 10 LYS B C 1
ATOM 2394 O O . LYS B 1 10 ? 17.016 7.711 5.312 1 73.81 10 LYS B O 1
ATOM 2399 N N . LEU B 1 11 ? 14.883 8.289 4.898 1 79.44 11 LEU B N 1
ATOM 2400 C CA . LEU B 1 11 ? 14.797 7.766 3.539 1 79.44 11 LEU B CA 1
ATOM 2401 C C . LEU B 1 11 ? 14.383 8.859 2.564 1 79.44 11 LEU B C 1
ATOM 2403 O O . LEU B 1 11 ? 13.359 9.523 2.766 1 79.44 11 LEU B O 1
ATOM 2407 N N . THR B 1 12 ? 15.234 9.203 1.641 1 75.75 12 THR B N 1
ATOM 2408 C CA . THR B 1 12 ? 14.898 10.148 0.585 1 75.75 12 THR B CA 1
ATOM 2409 C C . THR B 1 12 ? 15 9.492 -0.787 1 75.75 12 THR B C 1
ATOM 2411 O O . THR B 1 12 ? 16.016 8.875 -1.113 1 75.75 12 THR B O 1
ATOM 2414 N N . LEU B 1 13 ? 13.922 9.633 -1.554 1 71.88 13 LEU B N 1
ATOM 2415 C CA . LEU B 1 13 ? 13.945 9.062 -2.896 1 71.88 13 LEU B CA 1
ATOM 2416 C C . LEU B 1 13 ? 14.469 10.078 -3.908 1 71.88 13 LEU B C 1
ATOM 2418 O O . LEU B 1 13 ? 14.102 11.25 -3.865 1 71.88 13 LEU B O 1
ATOM 2422 N N . GLN B 1 14 ? 15.344 9.641 -4.754 1 69.06 14 GLN B N 1
ATOM 2423 C CA . GLN B 1 14 ? 15.898 10.5 -5.801 1 69.06 14 GLN B CA 1
ATOM 2424 C C . GLN B 1 14 ? 15.164 10.297 -7.121 1 69.06 14 GLN B C 1
ATOM 2426 O O . GLN B 1 14 ? 15.539 10.875 -8.141 1 69.06 14 GLN B O 1
ATOM 2431 N N . ARG B 1 15 ? 14.164 9.43 -7.121 1 69.25 15 ARG B N 1
ATOM 2432 C CA . ARG B 1 15 ? 13.383 9.094 -8.312 1 69.25 15 ARG B CA 1
ATOM 2433 C C . ARG B 1 15 ? 11.906 8.914 -7.965 1 69.25 15 ARG B C 1
ATOM 2435 O O . ARG B 1 15 ? 11.562 8.648 -6.812 1 69.25 15 ARG B O 1
ATOM 2442 N N . ARG B 1 16 ? 11.125 9.086 -8.984 1 73.56 16 ARG B N 1
ATOM 2443 C CA . ARG B 1 16 ? 9.711 8.805 -8.805 1 73.56 16 ARG B CA 1
ATOM 2444 C C . ARG B 1 16 ? 9.422 7.312 -8.961 1 73.56 16 ARG B C 1
ATOM 2446 O O . ARG B 1 16 ? 9.945 6.664 -9.875 1 73.56 16 ARG B O 1
ATOM 2453 N N . ILE B 1 17 ? 8.758 6.816 -8.031 1 75.56 17 ILE B N 1
ATOM 2454 C CA . ILE B 1 17 ? 8.328 5.43 -8.164 1 75.56 17 ILE B CA 1
ATOM 2455 C C . ILE B 1 17 ? 7.191 5.332 -9.172 1 75.56 17 ILE B C 1
ATOM 2457 O O . ILE B 1 17 ? 6.176 6.02 -9.047 1 75.56 17 ILE B O 1
ATOM 2461 N N . GLU B 1 18 ? 7.359 4.531 -10.148 1 72.38 18 GLU B N 1
ATOM 2462 C CA . GLU B 1 18 ? 6.383 4.398 -11.227 1 72.38 18 GLU B CA 1
ATOM 2463 C C . GLU B 1 18 ? 5.098 3.744 -10.727 1 72.38 18 GLU B C 1
ATOM 2465 O O . GLU B 1 18 ? 5.137 2.852 -9.875 1 72.38 18 GLU B O 1
ATOM 2470 N N . SER B 1 19 ? 4.035 4.285 -11.305 1 79.25 19 SER B N 1
ATOM 2471 C CA . SER B 1 19 ? 2.742 3.693 -10.977 1 79.25 19 SER B CA 1
ATOM 2472 C C . SER B 1 19 ? 2.576 2.328 -11.633 1 79.25 19 SER B C 1
ATOM 2474 O O . SER B 1 19 ? 3.082 2.1 -12.734 1 79.25 19 SER B O 1
ATOM 2476 N N . MET B 1 20 ? 2.059 1.411 -10.898 1 81.88 20 MET B N 1
ATOM 2477 C CA . MET B 1 20 ? 1.749 0.083 -11.422 1 81.88 20 MET B CA 1
ATOM 2478 C C . MET B 1 20 ? 0.243 -0.156 -11.438 1 81.88 20 MET B C 1
ATOM 2480 O O . MET B 1 20 ? -0.466 0.25 -10.516 1 81.88 20 MET B O 1
ATOM 2484 N N . ASP B 1 21 ? -0.173 -0.722 -12.555 1 87.38 21 ASP B N 1
ATOM 2485 C CA . ASP B 1 21 ? -1.576 -1.115 -12.633 1 87.38 21 ASP B CA 1
ATOM 2486 C C . ASP B 1 21 ? -1.798 -2.486 -12 1 87.38 21 ASP B C 1
ATOM 2488 O O . ASP B 1 21 ? -1.593 -3.516 -12.648 1 87.38 21 ASP B O 1
ATOM 2492 N N . LEU B 1 22 ? -2.139 -2.543 -10.875 1 92.25 22 LEU B N 1
ATOM 2493 C CA . LEU B 1 22 ? -2.459 -3.707 -10.055 1 92.25 22 LEU B CA 1
ATOM 2494 C C . LEU B 1 22 ? -3.777 -3.504 -9.312 1 92.25 22 LEU B C 1
ATOM 2496 O O . LEU B 1 22 ? -3.906 -2.578 -8.508 1 92.25 22 LEU B O 1
ATOM 2500 N N . VAL B 1 23 ? -4.723 -4.348 -9.617 1 90.88 23 VAL B N 1
ATOM 2501 C CA . VAL B 1 23 ? -6.082 -4.137 -9.133 1 90.88 23 VAL B CA 1
ATOM 2502 C C . VAL B 1 23 ? -6.508 -5.312 -8.258 1 90.88 23 VAL B C 1
ATOM 2504 O O . VAL B 1 23 ? -6.48 -6.465 -8.695 1 90.88 23 VAL B O 1
ATOM 2507 N N . PHE B 1 24 ? -6.895 -4.969 -7.062 1 95.38 24 PHE B N 1
ATOM 2508 C CA . PHE B 1 24 ? -7.414 -5.961 -6.133 1 95.38 24 PHE B CA 1
ATOM 2509 C C . PHE B 1 24 ? -8.828 -6.375 -6.512 1 95.38 24 PHE B C 1
ATOM 2511 O O . PHE B 1 24 ? -9.648 -5.531 -6.895 1 95.38 24 PHE B O 1
ATOM 2518 N N . MET B 1 25 ? -9.133 -7.711 -6.305 1 91.19 25 MET B N 1
ATOM 2519 C CA . MET B 1 25 ? -10.484 -8.188 -6.594 1 91.19 25 MET B CA 1
ATOM 2520 C C . MET B 1 25 ? -11.102 -8.844 -5.363 1 91.19 25 MET B C 1
ATOM 2522 O O . MET B 1 25 ? -12.219 -8.5 -4.969 1 91.19 25 MET B O 1
ATOM 2526 N N . ALA B 1 26 ? -10.414 -9.758 -4.781 1 91.44 26 ALA B N 1
ATOM 2527 C CA . ALA B 1 26 ? -10.945 -10.5 -3.641 1 91.44 26 ALA B CA 1
ATOM 2528 C C . ALA B 1 26 ? -9.82 -11.195 -2.869 1 91.44 26 ALA B C 1
ATOM 2530 O O . ALA B 1 26 ? -8.719 -11.367 -3.391 1 91.44 26 ALA B O 1
ATOM 2531 N N . ALA B 1 27 ? -10.094 -11.547 -1.642 1 95.5 27 ALA B N 1
ATOM 2532 C CA . ALA B 1 27 ? -9.18 -12.328 -0.817 1 95.5 27 ALA B CA 1
ATOM 2533 C C . ALA B 1 27 ? -9.93 -13.102 0.258 1 95.5 27 ALA B C 1
ATOM 2535 O O . ALA B 1 27 ? -11.094 -12.812 0.545 1 95.5 27 ALA B O 1
ATOM 2536 N N . GLY B 1 28 ? -9.219 -14.07 0.787 1 92.44 28 GLY B N 1
ATOM 2537 C CA . GLY B 1 28 ? -9.852 -14.844 1.847 1 92.44 28 GLY B CA 1
ATOM 2538 C C . GLY B 1 28 ? -8.906 -15.836 2.504 1 92.44 28 GLY B C 1
ATOM 2539 O O . GLY B 1 28 ? -7.73 -15.914 2.137 1 92.44 28 GLY B O 1
ATOM 2540 N N . ARG B 1 29 ? -9.398 -16.422 3.582 1 92 29 ARG B N 1
ATOM 2541 C CA . ARG B 1 29 ? -8.773 -17.531 4.289 1 92 29 ARG B CA 1
ATOM 2542 C C . ARG B 1 29 ? -9.703 -18.734 4.34 1 92 29 ARG B C 1
ATOM 2544 O O . ARG B 1 29 ? -10.914 -18.594 4.48 1 92 29 ARG B O 1
ATOM 2551 N N . GLN B 1 30 ? -9.094 -19.906 4.188 1 90.94 30 GLN B N 1
ATOM 2552 C CA . GLN B 1 30 ? -9.922 -21.094 4.09 1 90.94 30 GLN B CA 1
ATOM 2553 C C . GLN B 1 30 ? -9.328 -22.234 4.91 1 90.94 30 GLN B C 1
ATOM 2555 O O . GLN B 1 30 ? -8.133 -22.5 4.836 1 90.94 30 GLN B O 1
ATOM 2560 N N . GLU B 1 31 ? -10.141 -22.781 5.746 1 90.94 31 GLU B N 1
ATOM 2561 C CA . GLU B 1 31 ? -9.844 -24.078 6.371 1 90.94 31 GLU B CA 1
ATOM 2562 C C . GLU B 1 31 ? -10.562 -25.219 5.66 1 90.94 31 GLU B C 1
ATOM 2564 O O . GLU B 1 31 ? -11.75 -25.438 5.879 1 90.94 31 GLU B O 1
ATOM 2569 N N . CYS B 1 32 ? -9.812 -26.016 4.969 1 88.31 32 CYS B N 1
ATOM 2570 C CA . CYS B 1 32 ? -10.398 -27.016 4.074 1 88.31 32 CYS B CA 1
ATOM 2571 C C . CYS B 1 32 ? -10.625 -28.328 4.801 1 88.31 32 CYS B C 1
ATOM 2573 O O . CYS B 1 32 ? -9.828 -28.719 5.652 1 88.31 32 CYS B O 1
ATOM 2575 N N . LYS B 1 33 ? -11.68 -28.984 4.434 1 81.81 33 LYS B N 1
ATOM 2576 C CA . LYS B 1 33 ? -11.852 -30.406 4.758 1 81.81 33 LYS B CA 1
ATOM 2577 C C . LYS B 1 33 ? -11.078 -31.297 3.793 1 81.81 33 LYS B C 1
ATOM 2579 O O . LYS B 1 33 ? -10.625 -30.828 2.746 1 81.81 33 LYS B O 1
ATOM 2584 N N . PRO B 1 34 ? -10.914 -32.594 4.25 1 82.19 34 PRO B N 1
ATOM 2585 C CA . PRO B 1 34 ? -10.266 -33.5 3.318 1 82.19 34 PRO B CA 1
ATOM 2586 C C . PRO B 1 34 ? -10.938 -33.531 1.945 1 82.19 34 PRO B C 1
ATOM 2588 O O . PRO B 1 34 ? -12.156 -33.656 1.853 1 82.19 34 PRO B O 1
ATOM 2591 N N . SER B 1 35 ? -10.195 -33.188 0.898 1 78.38 35 SER B N 1
ATOM 2592 C CA . SER B 1 35 ? -10.578 -33.344 -0.503 1 78.38 35 SER B CA 1
ATOM 2593 C C . SER B 1 35 ? -11.461 -32.188 -0.97 1 78.38 35 SER B C 1
ATOM 2595 O O . SER B 1 35 ? -12.008 -32.25 -2.074 1 78.38 35 SER B O 1
ATOM 2597 N N . ASP B 1 36 ? -11.609 -31.219 -0.103 1 79.81 36 ASP B N 1
ATOM 2598 C CA . ASP B 1 36 ? -12.234 -30.016 -0.625 1 79.81 36 ASP B CA 1
ATOM 2599 C C . ASP B 1 36 ? -11.531 -29.531 -1.893 1 79.81 36 ASP B C 1
ATOM 2601 O O . ASP B 1 36 ? -10.297 -29.531 -1.965 1 79.81 36 ASP B O 1
ATOM 2605 N N . SER B 1 37 ? -12.305 -29.266 -2.932 1 79.62 37 SER B N 1
ATOM 2606 C CA . SER B 1 37 ? -11.672 -28.984 -4.215 1 79.62 37 SER B CA 1
ATOM 2607 C C . SER B 1 37 ? -12.227 -27.703 -4.84 1 79.62 37 SER B C 1
ATOM 2609 O O . SER B 1 37 ? -13.281 -27.219 -4.434 1 79.62 37 SER B O 1
ATOM 2611 N N . SER B 1 38 ? -11.453 -27.109 -5.668 1 83.75 38 SER B N 1
ATOM 2612 C CA . SER B 1 38 ? -11.844 -25.969 -6.5 1 83.75 38 SER B CA 1
ATOM 2613 C C . SER B 1 38 ? -11.422 -26.172 -7.949 1 83.75 38 SER B C 1
ATOM 2615 O O . SER B 1 38 ? -10.289 -26.594 -8.219 1 83.75 38 SER B O 1
ATOM 2617 N N . GLY B 1 39 ? -12.383 -25.875 -8.852 1 73.38 39 GLY B N 1
ATOM 2618 C CA . GLY B 1 39 ? -12.117 -26.109 -10.266 1 73.38 39 GLY B CA 1
ATOM 2619 C C . GLY B 1 39 ? -12.562 -27.469 -10.734 1 73.38 39 GLY B C 1
ATOM 2620 O O . GLY B 1 39 ? -13.312 -28.172 -10.039 1 73.38 39 GLY B O 1
ATOM 2621 N N . PRO B 1 40 ? -12.219 -27.781 -11.773 1 72.19 40 PRO B N 1
ATOM 2622 C CA . PRO B 1 40 ? -11.484 -27.047 -12.805 1 72.19 40 PRO B CA 1
ATOM 2623 C C . PRO B 1 40 ? -12.227 -25.781 -13.266 1 72.19 40 PRO B C 1
ATOM 2625 O O . PRO B 1 40 ? -13.461 -25.797 -13.375 1 72.19 40 PRO B O 1
ATOM 2628 N N . ARG B 1 41 ? -11.422 -24.703 -13.391 1 69.56 41 ARG B N 1
ATOM 2629 C CA . ARG B 1 41 ? -12.023 -23.453 -13.844 1 69.56 41 ARG B CA 1
ATOM 2630 C C . ARG B 1 41 ? -10.977 -22.531 -14.461 1 69.56 41 ARG B C 1
ATOM 2632 O O . ARG B 1 41 ? -9.781 -22.672 -14.195 1 69.56 41 ARG B O 1
ATOM 2639 N N . THR B 1 42 ? -11.383 -21.734 -15.383 1 73.69 42 THR B N 1
ATOM 2640 C CA . THR B 1 42 ? -10.609 -20.625 -15.938 1 73.69 42 THR B CA 1
ATOM 2641 C C . THR B 1 42 ? -11.164 -19.281 -15.469 1 73.69 42 THR B C 1
ATOM 2643 O O . THR B 1 42 ? -12.367 -19.047 -15.562 1 73.69 42 THR B O 1
ATOM 2646 N N . CYS B 1 43 ? -10.305 -18.547 -14.914 1 77.62 43 CYS B N 1
ATOM 2647 C CA . CYS B 1 43 ? -10.758 -17.266 -14.375 1 77.62 43 CYS B CA 1
ATOM 2648 C C . CYS B 1 43 ? -10.188 -16.109 -15.164 1 77.62 43 CYS B C 1
ATOM 2650 O O . CYS B 1 43 ? -9.133 -16.234 -15.797 1 77.62 43 CYS B O 1
ATOM 2652 N N . SER B 1 44 ? -10.867 -15.023 -15.227 1 83 44 SER B N 1
ATOM 2653 C CA . SER B 1 44 ? -10.438 -13.812 -15.914 1 83 44 SER B CA 1
ATOM 2654 C C . SER B 1 44 ? -9.562 -12.945 -15.008 1 83 44 SER B C 1
ATOM 2656 O O . SER B 1 44 ? -9.453 -11.734 -15.211 1 83 44 SER B O 1
ATOM 2658 N N . TYR B 1 45 ? -9.047 -13.492 -13.969 1 87.81 45 TYR B N 1
ATOM 2659 C CA . TYR B 1 45 ? -8.156 -12.82 -13.031 1 87.81 45 TYR B CA 1
ATOM 2660 C C . TYR B 1 45 ? -7.055 -13.758 -12.562 1 87.81 45 TYR B C 1
ATOM 2662 O O . TYR B 1 45 ? -7.098 -14.961 -12.828 1 87.81 45 TYR B O 1
ATOM 2670 N N . HIS B 1 46 ? -6.039 -13.188 -12 1 94.5 46 HIS B N 1
ATOM 2671 C CA . HIS B 1 46 ? -4.934 -13.938 -11.414 1 94.5 46 HIS B CA 1
ATOM 2672 C C . HIS B 1 46 ? -5.234 -14.328 -9.969 1 94.5 46 HIS B C 1
ATOM 2674 O O . HIS B 1 46 ? -6.012 -13.656 -9.289 1 94.5 46 HIS B O 1
ATOM 2680 N N . MET B 1 47 ? -4.613 -15.445 -9.57 1 96.81 47 MET B N 1
ATOM 2681 C CA . MET B 1 47 ? -4.785 -15.859 -8.18 1 96.81 47 MET B CA 1
ATOM 2682 C C . MET B 1 47 ? -3.443 -16.219 -7.551 1 96.81 47 MET B C 1
ATOM 2684 O O . MET B 1 47 ? -2.582 -16.812 -8.211 1 96.81 47 MET B O 1
ATOM 2688 N N . LEU B 1 48 ? -3.275 -15.844 -6.32 1 98.25 48 LEU B N 1
ATOM 2689 C CA . LEU B 1 48 ? -2.229 -16.375 -5.453 1 98.25 48 LEU B CA 1
ATOM 2690 C C . LEU B 1 48 ? -2.834 -17.125 -4.273 1 98.25 48 LEU B C 1
ATOM 2692 O O . LEU B 1 48 ? -3.82 -16.672 -3.686 1 98.25 48 LEU B O 1
ATOM 2696 N N . HIS B 1 49 ? -2.279 -18.266 -3.963 1 98.06 49 HIS B N 1
ATOM 2697 C CA . HIS B 1 49 ? -2.641 -19.031 -2.777 1 98.06 49 HIS B CA 1
ATOM 2698 C C . HIS B 1 49 ? -1.434 -19.25 -1.872 1 98.06 49 HIS B C 1
ATOM 2700 O O . HIS B 1 49 ? -0.336 -19.547 -2.354 1 98.06 49 HIS B O 1
ATOM 2706 N N . PHE B 1 50 ? -1.645 -19.094 -0.603 1 98.38 50 PHE B N 1
ATOM 2707 C CA . PHE B 1 50 ? -0.596 -19.25 0.4 1 98.38 50 PHE B CA 1
ATOM 2708 C C . PHE B 1 50 ? -0.948 -20.344 1.399 1 98.38 50 PHE B C 1
ATOM 2710 O O . PHE B 1 50 ? -1.844 -20.172 2.229 1 98.38 50 PHE B O 1
ATOM 2717 N N . VAL B 1 51 ? -0.191 -21.438 1.381 1 97.69 51 VAL B N 1
ATOM 2718 C CA . VAL B 1 51 ? -0.538 -22.594 2.201 1 97.69 51 VAL B CA 1
ATOM 2719 C C . VAL B 1 51 ? 0.089 -22.438 3.588 1 97.69 51 VAL B C 1
ATOM 2721 O O . VAL B 1 51 ? 1.314 -22.453 3.725 1 97.69 51 VAL B O 1
ATOM 2724 N N . LEU B 1 52 ? -0.729 -22.312 4.586 1 97.12 52 LEU B N 1
ATOM 2725 C CA . LEU B 1 52 ? -0.282 -22.156 5.969 1 97.12 52 LEU B CA 1
ATOM 2726 C C . LEU B 1 52 ? -0.023 -23.516 6.613 1 97.12 52 LEU B C 1
ATOM 2728 O O . LEU B 1 52 ? 0.983 -23.703 7.301 1 97.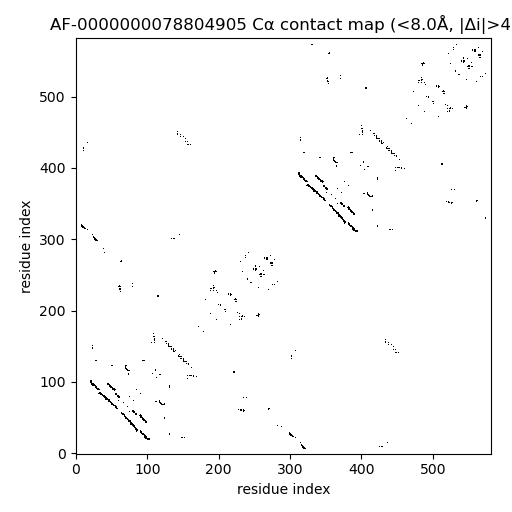12 52 LEU B O 1
ATOM 2732 N N . LYS B 1 53 ? -0.928 -24.438 6.434 1 97.12 53 LYS B N 1
ATOM 2733 C CA . LYS B 1 53 ? -0.855 -25.797 6.953 1 97.12 53 LYS B CA 1
ATOM 2734 C C . LYS B 1 53 ? -1.345 -26.812 5.914 1 97.12 53 LYS B C 1
ATOM 2736 O O . LYS B 1 53 ? -2.156 -26.469 5.051 1 97.12 53 LYS B O 1
ATOM 2741 N N . GLY B 1 54 ? -0.797 -28.016 6.023 1 96.56 54 GLY B N 1
ATOM 2742 C CA . GLY B 1 54 ? -1.278 -29.109 5.195 1 96.56 54 GLY B CA 1
ATOM 2743 C C . GLY B 1 54 ? -0.678 -29.109 3.805 1 96.56 54 GLY B C 1
ATOM 2744 O O . GLY B 1 54 ? 0.476 -28.719 3.619 1 96.56 54 GLY B O 1
ATOM 2745 N N . LYS B 1 55 ? -1.506 -29.797 2.939 1 94.25 55 LYS B N 1
ATOM 2746 C CA . LYS B 1 55 ? -1.019 -30.062 1.59 1 94.25 55 LYS B CA 1
ATOM 2747 C C . LYS B 1 55 ? -2.125 -29.859 0.557 1 94.25 55 LYS B C 1
ATOM 2749 O O . LYS B 1 55 ? -3.275 -30.234 0.793 1 94.25 55 LYS B O 1
ATOM 2754 N N . VAL B 1 56 ? -1.675 -29.219 -0.604 1 93.88 56 VAL B N 1
ATOM 2755 C CA . VAL B 1 56 ? -2.613 -29 -1.699 1 93.88 56 VAL B CA 1
ATOM 2756 C C . VAL B 1 56 ? -2.111 -29.688 -2.959 1 93.88 56 VAL B C 1
ATOM 2758 O O . VAL B 1 56 ? -0.918 -29.641 -3.27 1 93.88 56 VAL B O 1
ATOM 2761 N N . HIS B 1 57 ? -2.984 -30.406 -3.559 1 86.81 57 HIS B N 1
ATOM 2762 C CA . HIS B 1 57 ? -2.734 -30.891 -4.914 1 86.81 57 HIS B CA 1
ATOM 2763 C C . HIS B 1 57 ? -3.217 -29.891 -5.953 1 86.81 57 HIS B C 1
ATOM 2765 O O . HIS B 1 57 ? -4.41 -29.578 -6.016 1 86.81 57 HIS B O 1
ATOM 2771 N N . PHE B 1 58 ? -2.273 -29.375 -6.715 1 89.88 58 PHE B N 1
ATOM 2772 C CA . PHE B 1 58 ? -2.49 -28.234 -7.602 1 89.88 58 PHE B CA 1
ATOM 2773 C C . PHE B 1 58 ? -2.201 -28.625 -9.047 1 89.88 58 PHE B C 1
ATOM 2775 O O . PHE B 1 58 ? -1.106 -29.094 -9.367 1 89.88 58 PHE B O 1
ATOM 2782 N N . TYR B 1 59 ? -3.215 -28.484 -9.805 1 79.88 59 TYR B N 1
A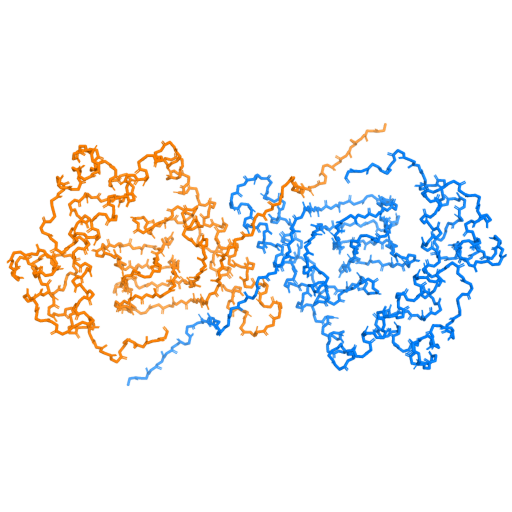TOM 2783 C CA . TYR B 1 59 ? -3.076 -28.766 -11.227 1 79.88 59 TYR B CA 1
ATOM 2784 C C . TYR B 1 59 ? -3.158 -27.484 -12.047 1 79.88 59 TYR B C 1
ATOM 2786 O O . TYR B 1 59 ? -4.133 -26.734 -11.945 1 79.88 59 TYR B O 1
ATOM 2794 N N . LEU B 1 60 ? -2.148 -27.25 -12.805 1 80.56 60 LEU B N 1
ATOM 2795 C CA . LEU B 1 60 ? -2.082 -26.094 -13.695 1 80.56 60 LEU B CA 1
ATOM 2796 C C . LEU B 1 60 ? -1.574 -26.5 -15.07 1 80.56 60 LEU B C 1
ATOM 2798 O O . LEU B 1 60 ? -0.452 -27 -15.203 1 80.56 60 LEU B O 1
ATOM 2802 N N . GLY B 1 61 ? -2.338 -26.125 -16.062 1 60.56 61 GLY B N 1
ATOM 2803 C CA . GLY B 1 61 ? -1.916 -26.453 -17.406 1 60.56 61 GLY B CA 1
ATOM 2804 C C . GLY B 1 61 ? -1.518 -27.906 -17.578 1 60.56 61 GLY B C 1
ATOM 2805 O O . GLY B 1 61 ? -0.51 -28.219 -18.219 1 60.56 61 GLY B O 1
ATOM 2806 N N . GLY B 1 62 ? -2.164 -28.781 -16.844 1 57.94 62 GLY B N 1
ATOM 2807 C CA . GLY B 1 62 ? -1.925 -30.203 -16.969 1 57.94 62 GLY B CA 1
ATOM 2808 C C . GLY B 1 62 ? -0.822 -30.703 -16.062 1 57.94 62 GLY B C 1
ATOM 2809 O O . GLY B 1 62 ? -0.547 -31.906 -16.031 1 57.94 62 GLY B O 1
ATOM 2810 N N . GLN B 1 63 ? -0.13 -29.875 -15.484 1 67.31 63 GLN B N 1
ATOM 2811 C CA . GLN B 1 63 ? 0.929 -30.25 -14.547 1 67.31 63 GLN B CA 1
ATOM 2812 C C . GLN B 1 63 ? 0.401 -30.328 -13.117 1 67.31 63 GLN B C 1
ATOM 2814 O O . GLN B 1 63 ? -0.425 -29.5 -12.711 1 67.31 63 GLN B O 1
ATOM 2819 N N . HIS B 1 64 ? 0.893 -31.406 -12.508 1 78.94 64 HIS B N 1
ATOM 2820 C CA . HIS B 1 64 ? 0.508 -31.609 -11.117 1 78.94 64 HIS B CA 1
ATOM 2821 C C . HIS B 1 64 ? 1.61 -31.156 -10.172 1 78.94 64 HIS B C 1
ATOM 2823 O O . HIS B 1 64 ? 2.764 -31.562 -10.305 1 78.94 64 HIS B O 1
ATOM 2829 N N . TYR B 1 65 ? 1.28 -30.312 -9.32 1 83.62 65 TYR B N 1
ATOM 2830 C CA . TYR B 1 65 ? 2.17 -29.844 -8.258 1 83.62 65 TYR B CA 1
ATOM 2831 C C . TYR B 1 65 ? 1.632 -30.25 -6.891 1 83.62 65 TYR B C 1
ATOM 2833 O O . TYR B 1 65 ? 0.421 -30.219 -6.66 1 83.62 65 TYR B O 1
ATOM 2841 N N . ILE B 1 66 ? 2.541 -30.672 -6.109 1 87.31 66 ILE B N 1
ATOM 2842 C CA . ILE B 1 66 ? 2.215 -30.812 -4.691 1 87.31 66 ILE B CA 1
ATOM 2843 C C . ILE B 1 66 ? 2.736 -29.594 -3.926 1 87.31 66 ILE B C 1
ATOM 2845 O O . ILE B 1 66 ? 3.943 -29.344 -3.889 1 87.31 66 ILE B O 1
ATOM 2849 N N . VAL B 1 67 ? 1.801 -28.859 -3.373 1 94.44 67 VAL B N 1
ATOM 2850 C CA . VAL B 1 67 ? 2.164 -27.641 -2.664 1 94.44 67 VAL B CA 1
ATOM 2851 C C . VAL B 1 67 ? 2.033 -27.859 -1.158 1 94.44 67 VAL B C 1
ATOM 2853 O O . VAL B 1 67 ? 0.95 -28.172 -0.663 1 94.44 67 VAL B O 1
ATOM 2856 N N . ASN B 1 68 ? 3.113 -27.656 -0.472 1 94.12 68 ASN B N 1
ATOM 2857 C CA . ASN B 1 68 ? 3.158 -27.906 0.962 1 94.12 68 ASN B CA 1
ATOM 2858 C C . ASN B 1 68 ? 3.041 -26.625 1.771 1 94.12 68 ASN B C 1
ATOM 2860 O O . ASN B 1 68 ? 3.1 -25.531 1.212 1 94.12 68 ASN B O 1
ATOM 2864 N N . ALA B 1 69 ? 2.82 -26.875 3.176 1 96.44 69 ALA B N 1
ATOM 2865 C CA . ALA B 1 69 ? 2.859 -25.719 4.078 1 96.44 69 ALA B CA 1
ATOM 2866 C C . ALA B 1 69 ? 4.125 -24.891 3.867 1 96.44 69 ALA B C 1
ATOM 2868 O O . ALA B 1 69 ? 5.215 -25.453 3.705 1 96.44 69 ALA B O 1
ATOM 2869 N N . GLY B 1 70 ? 3.896 -23.547 3.795 1 95.12 70 GLY B N 1
ATOM 2870 C CA . GLY B 1 70 ? 5.039 -22.672 3.588 1 95.12 70 GLY B CA 1
ATOM 2871 C C . GLY B 1 70 ? 5.309 -22.375 2.125 1 95.12 70 GLY B C 1
ATOM 2872 O O . GLY B 1 70 ? 6.312 -21.75 1.788 1 95.12 70 GLY B O 1
ATOM 2873 N N . GLN B 1 71 ? 4.445 -22.844 1.283 1 94.94 71 GLN B N 1
ATOM 2874 C CA . GLN B 1 71 ? 4.605 -22.562 -0.14 1 94.94 71 GLN B CA 1
ATOM 2875 C C . GLN B 1 71 ? 3.426 -21.75 -0.679 1 94.94 71 GLN B C 1
ATOM 2877 O O . GLN B 1 71 ? 2.371 -21.688 -0.044 1 94.94 71 GLN B O 1
ATOM 2882 N N . CYS B 1 72 ? 3.686 -21.062 -1.8 1 96.81 72 CYS B N 1
ATOM 2883 C CA . CYS B 1 72 ? 2.721 -20.25 -2.539 1 96.81 72 CYS B CA 1
ATOM 2884 C C . CYS B 1 72 ? 2.586 -20.75 -3.977 1 96.81 72 CYS B C 1
ATOM 2886 O O . CYS B 1 72 ? 3.578 -21.125 -4.598 1 96.81 72 CYS B O 1
ATOM 2888 N N . PHE B 1 73 ? 1.332 -20.828 -4.473 1 96.44 73 PHE B N 1
ATOM 2889 C CA . PHE B 1 73 ? 1.186 -21.141 -5.887 1 96.44 73 PHE B CA 1
ATOM 2890 C C . PHE B 1 73 ? 0.358 -20.078 -6.598 1 96.44 73 PHE B C 1
ATOM 2892 O O . PHE B 1 73 ? -0.558 -19.5 -6.008 1 96.44 73 PHE B O 1
ATOM 2899 N N . TYR B 1 74 ? 0.724 -19.844 -7.832 1 96.62 74 TYR B N 1
ATOM 2900 C CA . TYR B 1 74 ? 0.191 -18.797 -8.695 1 96.62 74 TYR B CA 1
ATOM 2901 C C . TYR B 1 74 ? -0.651 -19.391 -9.82 1 96.62 74 TYR B C 1
ATOM 2903 O O . TYR B 1 74 ? -0.233 -20.344 -10.477 1 96.62 74 TYR B O 1
ATOM 2911 N N . VAL B 1 75 ? -1.91 -18.859 -9.992 1 94.81 75 VAL B N 1
ATOM 2912 C CA . VAL B 1 75 ? -2.768 -19.219 -11.125 1 94.81 75 VAL B CA 1
ATOM 2913 C C . VAL B 1 75 ? -2.902 -18.016 -12.055 1 94.81 75 VAL B C 1
ATOM 2915 O O . VAL B 1 75 ? -3.58 -17.031 -11.727 1 94.81 75 VAL B O 1
ATOM 2918 N N . PRO B 1 76 ? -2.311 -18.094 -13.234 1 90.5 76 PRO B N 1
ATOM 2919 C CA . PRO B 1 76 ? -2.428 -16.984 -14.18 1 90.5 76 PRO B CA 1
ATOM 2920 C C . PRO B 1 76 ? -3.838 -16.828 -14.742 1 90.5 76 PRO B C 1
ATOM 2922 O O . PRO B 1 76 ? -4.547 -17.828 -14.914 1 90.5 76 PRO B O 1
ATOM 2925 N N . GLU B 1 77 ? -4.172 -15.594 -14.992 1 87.31 77 GLU B N 1
ATOM 2926 C CA . GLU B 1 77 ? -5.426 -15.312 -15.688 1 87.31 77 GLU B CA 1
ATOM 2927 C C . GLU B 1 77 ? -5.547 -16.125 -16.969 1 87.31 77 GLU B C 1
ATOM 2929 O O . GLU B 1 77 ? -4.57 -16.281 -17.703 1 87.31 77 GLU B O 1
ATOM 2934 N N . GLY B 1 78 ? -6.762 -16.672 -17.141 1 76.5 78 GLY B N 1
ATOM 2935 C CA . GLY B 1 78 ? -7.047 -17.344 -18.406 1 76.5 78 GLY B CA 1
ATOM 2936 C C . GLY B 1 78 ? -6.52 -18.766 -18.453 1 76.5 78 GLY B C 1
ATOM 2937 O O . GLY B 1 78 ? -6.578 -19.406 -19.5 1 76.5 78 GLY B O 1
ATOM 2938 N N . THR B 1 79 ? -5.996 -19.234 -17.406 1 79.38 79 THR B N 1
ATOM 2939 C CA . THR B 1 79 ? -5.438 -20.594 -17.391 1 79.38 79 THR B CA 1
ATOM 2940 C C . THR B 1 79 ? -6.336 -21.531 -16.594 1 79.38 79 THR B C 1
ATOM 2942 O O . THR B 1 79 ? -6.809 -21.188 -15.508 1 79.38 79 THR B O 1
ATOM 2945 N N . ASN B 1 80 ? -6.559 -22.609 -17.156 1 75.56 80 ASN B N 1
ATOM 2946 C CA . ASN B 1 80 ? -7.371 -23.609 -16.469 1 75.56 80 ASN B CA 1
ATOM 2947 C C . ASN B 1 80 ? -6.648 -24.172 -15.242 1 75.56 80 ASN B C 1
ATOM 2949 O O . ASN B 1 80 ? -5.469 -24.5 -15.32 1 75.56 80 ASN B O 1
ATOM 2953 N N . THR B 1 81 ? -7.395 -24.234 -14.141 1 82.75 81 THR B N 1
ATOM 2954 C CA . THR B 1 81 ? -6.77 -24.672 -12.898 1 82.75 81 THR B CA 1
ATOM 2955 C C . THR B 1 81 ? -7.711 -25.562 -12.102 1 82.75 81 THR B C 1
ATOM 2957 O O . THR B 1 81 ? -8.93 -25.469 -12.234 1 82.75 81 THR B O 1
ATOM 2960 N N . PHE B 1 82 ? -7.102 -26.516 -11.438 1 79.88 82 PHE B N 1
ATOM 2961 C CA . PHE B 1 82 ? -7.773 -27.406 -10.492 1 79.88 82 PHE B CA 1
ATOM 2962 C C . PHE B 1 82 ? -6.887 -27.688 -9.289 1 79.88 82 PHE B C 1
ATOM 2964 O O . PHE B 1 82 ? -5.691 -27.938 -9.438 1 79.88 82 PHE B O 1
ATOM 2971 N N . TYR B 1 83 ? -7.438 -27.531 -8.148 1 89.38 83 TYR B N 1
ATOM 2972 C CA . TYR B 1 83 ? -6.672 -27.906 -6.965 1 89.38 83 TYR B CA 1
ATOM 2973 C C . TYR B 1 83 ? -7.586 -28.422 -5.867 1 89.38 83 TYR B C 1
ATOM 2975 O O . TYR B 1 83 ? -8.781 -28.125 -5.848 1 89.38 83 TYR B O 1
ATOM 2983 N N . TYR B 1 84 ? -7.098 -29.281 -5.023 1 82.75 84 TYR B N 1
ATOM 2984 C CA . TYR B 1 84 ? -7.887 -29.828 -3.922 1 82.75 84 TYR B CA 1
ATOM 2985 C C . TYR B 1 84 ? -7.012 -30.078 -2.699 1 82.75 84 TYR B C 1
ATOM 2987 O O . TYR B 1 84 ? -5.793 -30.234 -2.818 1 82.75 84 TYR B O 1
ATOM 2995 N N . SER B 1 85 ? -7.691 -30.078 -1.549 1 89.44 85 SER B N 1
ATOM 2996 C CA . SER B 1 85 ? -7.043 -30.328 -0.263 1 89.44 85 SER B CA 1
ATOM 2997 C C . SER B 1 85 ? -6.68 -31.797 -0.1 1 89.44 85 SER B C 1
ATOM 2999 O O . SER B 1 85 ? -7.492 -32.688 -0.377 1 89.44 85 SER B O 1
ATOM 3001 N N . ASP B 1 86 ? -5.508 -32.062 0.349 1 87.88 86 ASP B N 1
ATOM 3002 C CA . ASP B 1 86 ? -5.059 -33.438 0.549 1 87.88 86 ASP B CA 1
ATOM 3003 C C . ASP B 1 86 ? -6.008 -34.188 1.468 1 87.88 86 ASP B C 1
ATOM 3005 O O . ASP B 1 86 ? -6.422 -33.688 2.508 1 87.88 86 ASP B O 1
ATOM 3009 N N . PRO B 1 87 ? -6.305 -35.406 1.124 1 82.38 87 PRO B N 1
ATOM 3010 C CA . PRO B 1 87 ? -7.301 -36.156 1.904 1 82.38 87 PRO B CA 1
ATOM 3011 C C . PRO B 1 87 ? -6.801 -36.531 3.299 1 82.38 87 PRO B C 1
ATOM 3013 O O . PRO B 1 87 ? -7.602 -36.656 4.23 1 82.38 87 PRO B O 1
ATOM 3016 N N . THR B 1 88 ? -5.527 -36.719 3.49 1 86.12 88 THR B N 1
ATOM 3017 C CA . THR B 1 88 ? -4.992 -37.188 4.762 1 86.12 88 THR B CA 1
ATOM 3018 C C . THR B 1 88 ? -4.367 -36.031 5.547 1 86.12 88 THR B C 1
ATOM 3020 O O . THR B 1 88 ? -4.191 -36.125 6.762 1 86.12 88 THR B O 1
ATOM 3023 N N . ASN B 1 89 ? -4.02 -35.031 4.918 1 93.69 89 ASN B N 1
ATOM 3024 C CA . ASN B 1 89 ? -3.424 -33.844 5.508 1 93.69 89 ASN B CA 1
ATOM 3025 C C . ASN B 1 89 ? -4.055 -32.562 4.953 1 93.69 89 ASN B C 1
ATOM 3027 O O . ASN B 1 89 ? -3.396 -31.797 4.254 1 93.69 89 ASN B O 1
ATOM 3031 N N . PRO B 1 90 ? -5.262 -32.281 5.328 1 92.06 90 PRO B N 1
ATOM 3032 C CA . PRO B 1 90 ? -6.016 -31.188 4.75 1 92.06 90 PRO B CA 1
ATOM 3033 C C . PRO B 1 90 ? -5.348 -29.828 4.992 1 92.06 90 PRO B C 1
ATOM 3035 O O . PRO B 1 90 ? -4.691 -29.641 6.02 1 92.06 90 PRO B O 1
ATOM 3038 N N . CYS B 1 91 ? -5.637 -28.891 4.086 1 94.44 91 CYS B N 1
ATOM 3039 C CA . CYS B 1 91 ? -4.855 -27.656 4.098 1 94.44 91 CYS B CA 1
ATOM 3040 C C . CYS B 1 91 ? -5.652 -26.516 4.715 1 94.44 91 CYS B C 1
ATOM 3042 O O . CYS B 1 91 ? -6.879 -26.578 4.812 1 94.44 91 CYS B O 1
ATOM 3044 N N . ILE B 1 92 ? -4.922 -25.562 5.273 1 96.19 92 ILE B N 1
ATOM 3045 C CA . ILE B 1 92 ? -5.359 -24.203 5.582 1 96.19 92 ILE B CA 1
ATOM 3046 C C . ILE B 1 92 ? -4.574 -23.203 4.734 1 96.19 92 ILE B C 1
ATOM 3048 O O . ILE B 1 92 ? -3.342 -23.203 4.738 1 96.19 92 ILE B O 1
ATOM 3052 N N . TYR B 1 93 ? -5.281 -22.406 3.908 1 96.31 93 TYR B N 1
ATOM 3053 C CA . TYR B 1 93 ? -4.559 -21.469 3.049 1 96.31 93 TYR B CA 1
ATOM 3054 C C . TYR B 1 93 ? -5.277 -20.141 2.969 1 96.31 93 TYR B C 1
ATOM 3056 O O . TYR B 1 93 ? -6.434 -20.016 3.383 1 96.31 93 TYR B O 1
ATOM 3064 N N . ALA B 1 94 ? -4.578 -19.109 2.598 1 97.44 94 ALA B N 1
ATOM 3065 C CA . ALA B 1 94 ? -5.117 -17.812 2.201 1 97.44 94 ALA B CA 1
ATOM 3066 C C . ALA B 1 94 ? -4.969 -17.594 0.697 1 97.44 94 ALA B C 1
ATOM 3068 O O . ALA B 1 94 ? -4.188 -18.281 0.037 1 97.44 94 ALA B O 1
ATOM 3069 N N . TRP B 1 95 ? -5.793 -16.734 0.158 1 97.44 95 TRP B N 1
ATOM 3070 C CA . TRP B 1 95 ? -5.734 -16.5 -1.279 1 97.44 95 TRP B CA 1
ATOM 3071 C C . TRP B 1 95 ? -6.055 -15.039 -1.594 1 97.44 95 TRP B C 1
ATOM 3073 O O . TRP B 1 95 ? -6.625 -14.328 -0.763 1 97.44 95 TRP B O 1
ATOM 3083 N N . MET B 1 96 ? -5.609 -14.578 -2.707 1 97.75 96 MET B N 1
ATOM 3084 C CA . MET B 1 96 ? -5.891 -13.242 -3.227 1 97.75 96 MET B CA 1
ATOM 3085 C C . MET B 1 96 ? -6.09 -13.281 -4.738 1 97.75 96 MET B C 1
ATOM 3087 O O . MET B 1 96 ? -5.301 -13.891 -5.461 1 97.75 96 MET B O 1
ATOM 3091 N N . ASN B 1 97 ? -7.211 -12.688 -5.199 1 95.25 97 ASN B N 1
ATOM 3092 C CA . ASN B 1 97 ? -7.488 -12.477 -6.617 1 95.25 97 ASN B CA 1
ATOM 3093 C C . ASN B 1 97 ? -7.164 -11.055 -7.047 1 95.25 97 ASN B C 1
ATOM 3095 O O . ASN B 1 97 ? -7.434 -10.102 -6.309 1 95.25 97 ASN B O 1
ATOM 3099 N N . PHE B 1 98 ? -6.59 -10.922 -8.18 1 95.62 98 PHE B N 1
ATOM 3100 C CA . PHE B 1 98 ? -6.176 -9.602 -8.633 1 95.62 98 PHE B CA 1
ATOM 3101 C C . PHE B 1 98 ? -6.074 -9.562 -10.148 1 95.62 98 PHE B C 1
ATOM 3103 O O . PHE B 1 98 ? -6.074 -10.602 -10.805 1 95.62 98 PHE B O 1
ATOM 3110 N N . THR B 1 99 ? -6.07 -8.383 -10.695 1 91.31 99 THR B N 1
ATOM 3111 C CA . THR B 1 99 ? -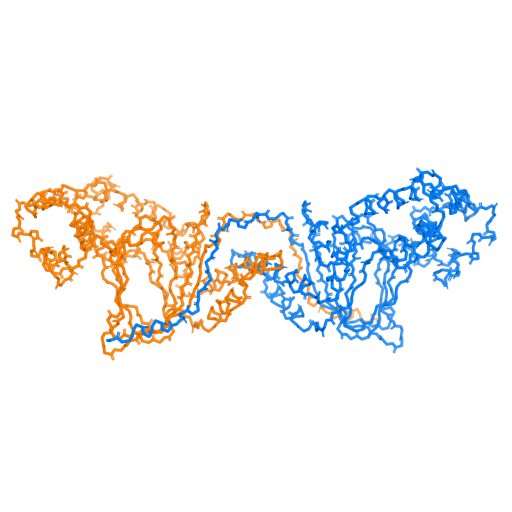5.895 -8.141 -12.125 1 91.31 99 THR B CA 1
ATOM 3112 C C . THR B 1 99 ? -5.078 -6.871 -12.359 1 91.31 99 THR B C 1
ATOM 3114 O O . THR B 1 99 ? -4.496 -6.32 -11.422 1 91.31 99 THR B O 1
ATOM 3117 N N . GLY B 1 100 ? -4.953 -6.516 -13.656 1 89.12 100 GLY B N 1
ATOM 31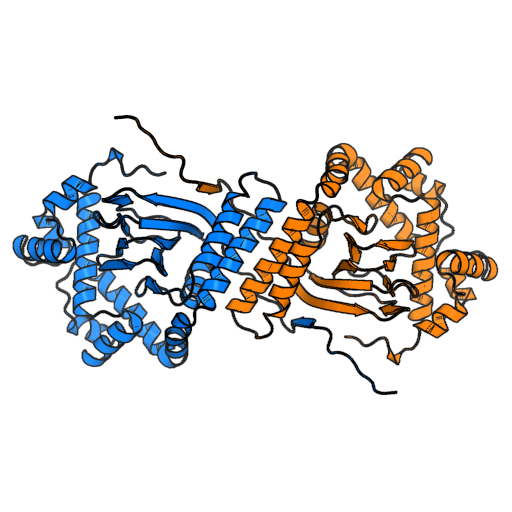18 C CA . GLY B 1 100 ? -4.203 -5.32 -14.016 1 89.12 100 GLY B CA 1
ATOM 3119 C C . GLY B 1 100 ? -3.164 -5.566 -15.094 1 89.12 100 GLY B C 1
ATOM 3120 O O . GLY B 1 100 ? -2.67 -6.688 -15.242 1 89.12 100 GLY B O 1
ATOM 3121 N N . ASP B 1 101 ? -2.709 -4.477 -15.672 1 84.44 101 ASP B N 1
ATOM 3122 C CA . ASP B 1 101 ? -1.841 -4.566 -16.844 1 84.44 101 ASP B CA 1
ATOM 3123 C C . ASP B 1 101 ? -0.422 -4.965 -16.438 1 84.44 101 ASP B C 1
ATOM 3125 O O . ASP B 1 101 ? 0.308 -5.562 -17.234 1 84.44 101 ASP B O 1
ATOM 3129 N N . ASP B 1 102 ? -0.049 -4.699 -15.25 1 87.44 102 ASP B N 1
ATOM 3130 C CA . ASP B 1 102 ? 1.334 -4.93 -14.844 1 87.44 102 ASP B CA 1
ATOM 3131 C C . ASP B 1 102 ? 1.462 -6.227 -14.047 1 87.44 102 ASP B C 1
ATOM 3133 O O . ASP B 1 102 ? 2.527 -6.527 -13.508 1 87.44 102 ASP B O 1
ATOM 3137 N N . THR B 1 103 ? 0.382 -6.973 -13.969 1 89.81 103 THR B N 1
ATOM 3138 C CA . THR B 1 103 ? 0.312 -8.133 -13.086 1 89.81 103 THR B CA 1
ATOM 3139 C C . THR B 1 103 ? 1.389 -9.148 -13.445 1 89.81 103 THR B C 1
ATOM 3141 O O . THR B 1 103 ? 2.084 -9.664 -12.562 1 89.81 103 THR B O 1
ATOM 3144 N N . VAL B 1 104 ? 1.555 -9.406 -14.711 1 84.88 104 VAL B N 1
ATOM 3145 C CA . VAL B 1 104 ? 2.486 -10.445 -15.141 1 84.88 104 VAL B CA 1
ATOM 3146 C C . VAL B 1 104 ? 3.912 -10.047 -14.758 1 84.88 104 VAL B C 1
ATOM 3148 O O . VAL B 1 104 ? 4.676 -10.867 -14.25 1 84.88 104 VAL B O 1
ATOM 3151 N N . GLU B 1 105 ? 4.23 -8.852 -15 1 81.88 105 GLU B N 1
ATOM 3152 C CA . GLU B 1 105 ? 5.559 -8.352 -14.656 1 81.88 105 GLU B CA 1
ATOM 3153 C C . GLU B 1 105 ? 5.793 -8.406 -13.148 1 81.88 105 GLU B C 1
ATOM 3155 O O . GLU B 1 105 ? 6.875 -8.789 -12.703 1 81.88 105 GLU B O 1
ATOM 3160 N N . ILE B 1 106 ? 4.797 -8.07 -12.406 1 91.12 106 ILE B N 1
ATOM 3161 C CA . ILE B 1 106 ? 4.895 -8.055 -10.953 1 91.12 106 ILE B CA 1
ATOM 3162 C C . ILE B 1 106 ? 5.094 -9.477 -10.43 1 91.12 106 ILE B C 1
ATOM 3164 O O . ILE B 1 106 ? 5.957 -9.719 -9.578 1 91.12 106 ILE B O 1
ATOM 3168 N N . VAL B 1 107 ? 4.379 -10.398 -10.945 1 92.06 107 VAL B N 1
ATOM 3169 C CA . VAL B 1 107 ? 4.469 -11.789 -10.523 1 92.06 107 VAL B CA 1
ATOM 3170 C C . VAL B 1 107 ? 5.836 -12.359 -10.891 1 92.06 107 VAL B C 1
ATOM 3172 O O . VAL B 1 107 ? 6.414 -13.148 -10.141 1 92.06 107 VAL B O 1
ATOM 3175 N N . ARG B 1 108 ? 6.297 -11.922 -12.016 1 85.31 108 ARG B N 1
ATOM 3176 C CA . ARG B 1 108 ? 7.637 -12.344 -12.414 1 85.31 108 ARG B CA 1
ATOM 3177 C C . ARG B 1 108 ? 8.688 -11.867 -11.422 1 85.31 108 ARG B C 1
ATOM 3179 O O . ARG B 1 108 ? 9.609 -12.609 -11.078 1 85.31 108 ARG B O 1
ATOM 3186 N N . GLU B 1 109 ? 8.562 -10.664 -10.984 1 85.12 109 GLU B N 1
ATOM 3187 C CA . GLU B 1 109 ? 9.477 -10.109 -9.984 1 85.12 109 GLU B CA 1
ATOM 3188 C C . GLU B 1 109 ? 9.406 -10.898 -8.68 1 85.12 109 GLU B C 1
ATOM 3190 O O . GLU B 1 109 ? 10.336 -10.844 -7.867 1 85.12 109 GLU B O 1
ATOM 3195 N N . CYS B 1 110 ? 8.336 -11.625 -8.508 1 92.12 110 CYS B N 1
ATOM 3196 C CA . CYS B 1 110 ? 8.156 -12.453 -7.32 1 92.12 110 CYS B CA 1
ATOM 3197 C C . CYS B 1 110 ? 8.742 -13.844 -7.531 1 92.12 110 CYS B C 1
ATOM 3199 O O . CYS B 1 110 ? 8.641 -14.703 -6.656 1 92.12 110 CYS B O 1
ATOM 3201 N N . GLY B 1 111 ? 9.242 -14.07 -8.695 1 85.88 111 GLY B N 1
ATOM 3202 C CA . GLY B 1 111 ? 9.875 -15.344 -8.984 1 85.88 111 GLY B CA 1
ATOM 3203 C C . GLY B 1 111 ? 8.898 -16.391 -9.484 1 85.88 111 GLY B C 1
ATOM 3204 O O . GLY B 1 111 ? 9.195 -17.594 -9.461 1 85.88 111 GLY B O 1
ATOM 3205 N N . MET B 1 112 ? 7.707 -15.984 -9.867 1 89.12 112 MET B N 1
ATOM 3206 C CA . MET B 1 112 ? 6.707 -16.938 -10.336 1 89.12 112 MET B CA 1
ATOM 3207 C C . MET B 1 112 ? 6.297 -16.641 -11.773 1 89.12 112 MET B C 1
ATOM 3209 O O . MET B 1 112 ? 6.5 -15.539 -12.266 1 89.12 112 MET B O 1
ATOM 3213 N N . SER B 1 113 ? 5.777 -17.641 -12.383 1 83.5 113 SER B N 1
ATOM 3214 C CA . SER B 1 113 ? 5.273 -17.562 -13.75 1 83.5 113 SER B CA 1
ATOM 3215 C C . SER B 1 113 ? 4.336 -18.734 -14.055 1 83.5 113 SER B C 1
ATOM 3217 O O . SER B 1 113 ? 4.039 -19.531 -13.18 1 83.5 113 SER B O 1
ATOM 3219 N N . ASN B 1 114 ? 3.855 -18.688 -15.273 1 77 114 ASN B N 1
ATOM 3220 C CA . ASN B 1 114 ? 2.99 -19.781 -15.703 1 77 114 ASN B CA 1
ATOM 3221 C C . ASN B 1 114 ? 3.742 -21.109 -15.734 1 77 114 ASN B C 1
ATOM 3223 O O . ASN B 1 114 ? 3.135 -22.172 -15.609 1 77 114 ASN B O 1
ATOM 3227 N N . VAL B 1 115 ? 5.043 -21.062 -15.742 1 70.31 115 VAL B N 1
ATOM 3228 C CA . VAL B 1 115 ? 5.84 -22.281 -15.859 1 70.31 115 VAL B CA 1
ATOM 3229 C C . VAL B 1 115 ? 6.449 -22.625 -14.5 1 70.31 115 VAL B C 1
ATOM 3231 O O . VAL B 1 115 ? 6.816 -23.781 -14.25 1 70.31 115 VAL B O 1
ATOM 3234 N N . CYS B 1 116 ? 6.641 -21.656 -13.711 1 80.69 116 CYS B N 1
ATOM 3235 C CA . CYS B 1 116 ? 7.102 -21.812 -12.336 1 80.69 116 CYS B CA 1
ATOM 3236 C C . CYS B 1 116 ? 6.102 -21.219 -11.352 1 80.69 116 CYS B C 1
ATOM 3238 O O . CYS B 1 116 ? 6.355 -20.172 -10.758 1 80.69 116 CYS B O 1
ATOM 3240 N N . PRO B 1 117 ? 5.031 -21.938 -11.188 1 90.69 117 PRO B N 1
ATOM 3241 C CA . PRO B 1 117 ? 3.926 -21.312 -10.453 1 90.69 117 PRO B CA 1
ATOM 3242 C C . PRO B 1 117 ? 4.035 -21.516 -8.945 1 90.69 117 PRO B C 1
ATOM 3244 O O . PRO B 1 117 ? 3.209 -21 -8.188 1 90.69 117 PRO B O 1
ATOM 3247 N N . VAL B 1 118 ? 5.039 -22.297 -8.453 1 91.31 118 VAL B N 1
ATOM 3248 C CA . VAL B 1 118 ? 5.113 -22.609 -7.027 1 91.31 118 VAL B CA 1
ATOM 3249 C C . VAL B 1 118 ? 6.438 -22.109 -6.457 1 91.31 118 VAL B C 1
ATOM 3251 O O . VAL B 1 118 ? 7.5 -22.344 -7.043 1 91.31 118 VAL B O 1
ATOM 3254 N N . ILE B 1 119 ? 6.375 -21.453 -5.359 1 90.75 119 ILE B N 1
ATOM 3255 C CA . ILE B 1 119 ? 7.594 -21.016 -4.688 1 90.75 119 ILE B CA 1
ATOM 3256 C C . ILE B 1 119 ? 7.492 -21.312 -3.191 1 90.75 119 ILE B C 1
ATOM 3258 O O . ILE B 1 119 ? 6.391 -21.391 -2.643 1 90.75 119 ILE B O 1
ATOM 3262 N N . ALA B 1 120 ? 8.641 -21.531 -2.633 1 91.25 120 ALA B N 1
ATOM 3263 C CA . ALA B 1 120 ? 8.703 -21.641 -1.178 1 91.25 120 ALA B CA 1
ATOM 3264 C C . ALA B 1 120 ? 8.852 -20.266 -0.528 1 91.25 120 ALA B C 1
ATOM 3266 O O . ALA B 1 120 ? 9.562 -19.406 -1.047 1 91.25 120 ALA B O 1
ATOM 3267 N N . LEU B 1 121 ? 8.172 -20.078 0.583 1 92.5 121 LEU B N 1
ATOM 3268 C CA . LEU B 1 121 ? 8.273 -18.859 1.367 1 92.5 121 LEU B CA 1
ATOM 3269 C C . LEU B 1 121 ? 9.047 -19.109 2.66 1 92.5 121 LEU B C 1
ATOM 3271 O O . LEU B 1 121 ? 8.852 -20.125 3.318 1 92.5 121 LEU B O 1
ATOM 3275 N N . PRO B 1 122 ? 9.914 -18.141 3.004 1 88.12 122 PRO B N 1
ATOM 3276 C CA . PRO B 1 122 ? 10.578 -18.281 4.301 1 88.12 122 PRO B CA 1
ATOM 3277 C C . PRO B 1 122 ? 9.594 -18.266 5.473 1 88.12 122 PRO B C 1
ATOM 3279 O O . PRO B 1 122 ? 9.82 -18.953 6.477 1 88.12 122 PRO B O 1
ATOM 3282 N N . ASP B 1 123 ? 8.602 -17.469 5.402 1 93.19 123 ASP B N 1
ATOM 3283 C CA . ASP B 1 123 ? 7.555 -17.328 6.414 1 93.19 123 ASP B CA 1
ATOM 3284 C C . ASP B 1 123 ? 6.242 -16.859 5.785 1 93.19 123 ASP B C 1
ATOM 3286 O O . ASP B 1 123 ? 6.219 -15.859 5.059 1 93.19 123 ASP B O 1
ATOM 3290 N N . VAL B 1 124 ? 5.145 -17.547 6.152 1 95.19 124 VAL B N 1
ATOM 3291 C CA . VAL B 1 124 ? 3.842 -17.219 5.582 1 95.19 124 VAL B CA 1
ATOM 3292 C C . VAL B 1 124 ? 3.123 -16.219 6.484 1 95.19 124 VAL B C 1
ATOM 3294 O O . VAL B 1 124 ? 2.164 -15.57 6.062 1 95.19 124 VAL B O 1
ATOM 3297 N N . LYS B 1 125 ? 3.59 -16.016 7.625 1 94.69 125 LYS B N 1
ATOM 3298 C CA . LYS B 1 125 ? 2.857 -15.305 8.664 1 94.69 125 LYS B CA 1
ATOM 3299 C C . LYS B 1 125 ? 2.615 -13.852 8.273 1 94.69 125 LYS B C 1
ATOM 3301 O O . LYS B 1 125 ? 1.506 -13.336 8.43 1 94.69 125 LYS B O 1
ATOM 3306 N N . PRO B 1 126 ? 3.689 -13.195 7.762 1 95.69 126 PRO B N 1
ATOM 3307 C CA . PRO B 1 126 ? 3.42 -11.805 7.383 1 95.69 126 PRO B CA 1
ATOM 3308 C C . PRO B 1 126 ? 2.307 -11.68 6.344 1 95.69 126 PRO B C 1
ATOM 3310 O O . PRO B 1 126 ? 1.467 -10.781 6.441 1 95.69 126 PRO B O 1
ATOM 3313 N N . ILE B 1 127 ? 2.314 -12.555 5.41 1 97.25 127 ILE B N 1
ATOM 3314 C CA . ILE B 1 127 ? 1.294 -12.531 4.367 1 97.25 127 ILE B CA 1
ATOM 3315 C C . ILE B 1 127 ? -0.072 -12.844 4.977 1 97.25 127 ILE B C 1
ATOM 3317 O O . ILE B 1 127 ? -1.068 -12.195 4.645 1 97.25 127 ILE B O 1
ATOM 3321 N N . TRP B 1 128 ? -0.075 -13.805 5.855 1 95.75 128 TRP B N 1
ATOM 3322 C CA . TRP B 1 128 ? -1.299 -14.141 6.574 1 95.75 128 TRP B CA 1
ATOM 3323 C C . TRP B 1 128 ? -1.86 -12.922 7.297 1 95.75 128 TRP B C 1
ATOM 3325 O O . TRP B 1 128 ? -3.07 -12.688 7.285 1 95.75 128 TRP B O 1
ATOM 3335 N N . ASP B 1 129 ? -1.073 -12.156 7.871 1 94.69 129 ASP B N 1
ATOM 3336 C CA . ASP B 1 129 ? -1.481 -10.953 8.594 1 94.69 129 ASP B CA 1
ATOM 3337 C C . ASP B 1 129 ? -1.985 -9.883 7.633 1 94.69 129 ASP B C 1
ATOM 3339 O O . ASP B 1 129 ? -2.967 -9.195 7.918 1 94.69 129 ASP B O 1
ATOM 3343 N N . PHE B 1 130 ? -1.284 -9.719 6.523 1 97.12 130 PHE B N 1
ATOM 3344 C CA . PHE B 1 130 ? -1.732 -8.742 5.535 1 97.12 130 PHE B CA 1
ATOM 3345 C C . PHE B 1 130 ? -3.102 -9.117 4.984 1 97.12 130 PHE B C 1
ATOM 3347 O O . PHE B 1 130 ? -3.957 -8.25 4.789 1 97.12 130 PHE B O 1
ATOM 3354 N N . ILE B 1 131 ? -3.318 -10.398 4.723 1 96.31 131 ILE B N 1
ATOM 3355 C CA . ILE B 1 131 ? -4.629 -10.852 4.27 1 96.31 131 ILE B CA 1
ATOM 3356 C C . ILE B 1 131 ? -5.668 -10.594 5.359 1 96.31 131 ILE B C 1
ATOM 3358 O O . ILE B 1 131 ? -6.797 -10.195 5.062 1 96.31 131 ILE B O 1
ATOM 3362 N N . GLY B 1 132 ? -5.316 -10.852 6.598 1 92.81 132 GLY B N 1
ATOM 3363 C CA . GLY B 1 132 ? -6.191 -10.469 7.695 1 92.81 132 GLY B CA 1
ATOM 3364 C C . GLY B 1 132 ? -6.582 -9.008 7.664 1 92.81 132 GLY B C 1
ATOM 3365 O O . GLY B 1 132 ? -7.742 -8.664 7.898 1 92.81 132 GLY B O 1
ATOM 3366 N N . GLY B 1 133 ? -5.594 -8.148 7.402 1 93.06 133 GLY B N 1
ATOM 3367 C CA . GLY B 1 133 ? -5.871 -6.73 7.246 1 93.06 133 GLY B CA 1
ATOM 3368 C C . GLY B 1 133 ? -6.852 -6.434 6.129 1 93.06 133 GLY B C 1
ATOM 3369 O O . GLY B 1 133 ? -7.738 -5.59 6.285 1 93.06 133 GLY B O 1
ATOM 3370 N N . LEU B 1 134 ? -6.684 -7.105 5.035 1 93.62 134 LEU B N 1
ATOM 3371 C CA . LEU B 1 134 ? -7.609 -6.965 3.916 1 93.62 134 LEU B CA 1
ATOM 3372 C C . LEU B 1 134 ? -9.031 -7.32 4.34 1 93.62 134 LEU B C 1
ATOM 3374 O O . LEU B 1 134 ? -9.977 -6.602 4.012 1 93.62 134 LEU B O 1
ATOM 3378 N N . LEU B 1 135 ? -9.164 -8.383 5.074 1 89.25 135 LEU B N 1
ATOM 3379 C CA . LEU B 1 135 ? -10.477 -8.906 5.434 1 89.25 135 LEU B CA 1
ATOM 3380 C C . LEU B 1 135 ? -11.195 -7.961 6.391 1 89.25 135 LEU B C 1
ATOM 3382 O O . LEU B 1 135 ? -12.422 -8 6.504 1 89.25 135 LEU B O 1
ATOM 3386 N N . HIS B 1 136 ? -10.477 -7.09 7 1 87.19 136 HIS B N 1
ATOM 3387 C CA . HIS B 1 136 ? -11.078 -6.098 7.891 1 87.19 136 HIS B CA 1
ATOM 3388 C C . HIS B 1 136 ? -11.562 -4.883 7.113 1 87.19 136 HIS B C 1
ATOM 3390 O O . HIS B 1 136 ? -12.234 -4.008 7.672 1 87.19 136 HIS B O 1
ATOM 3396 N N . CYS B 1 137 ? -11.281 -4.852 5.844 1 88.62 137 CYS B N 1
ATOM 3397 C CA . CYS B 1 137 ? -11.688 -3.73 5 1 88.62 137 CYS B CA 1
ATOM 3398 C C . CYS B 1 137 ? -12.992 -4.035 4.281 1 88.62 137 CYS B C 1
ATOM 3400 O O . CYS B 1 137 ? -13.102 -3.836 3.068 1 88.62 137 CYS B O 1
ATOM 3402 N N . TYR B 1 138 ? -14.016 -4.426 4.98 1 77.56 138 TYR B N 1
ATOM 3403 C CA . TYR B 1 138 ? -15.234 -4.953 4.367 1 77.56 138 TYR B CA 1
ATOM 3404 C C . TYR B 1 138 ? -16.172 -3.824 3.957 1 77.56 138 TYR B C 1
ATOM 3406 O O . TYR B 1 138 ? -16.953 -3.973 3.02 1 77.56 138 TYR B O 1
ATOM 3414 N N . ASN B 1 139 ? -16.125 -2.623 4.598 1 75.75 139 ASN B N 1
ATOM 3415 C CA . ASN B 1 139 ? -16.953 -1.486 4.211 1 75.75 139 ASN B CA 1
ATOM 3416 C C . ASN B 1 139 ? -16.266 -0.63 3.148 1 75.75 139 ASN B C 1
ATOM 3418 O O . ASN B 1 139 ? -15.055 -0.394 3.217 1 75.75 139 ASN B O 1
ATOM 3422 N N . PRO B 1 140 ? -17.062 -0.253 2.168 1 78.81 140 PRO B N 1
ATOM 3423 C CA . PRO B 1 140 ? -16.484 0.565 1.107 1 78.81 140 PRO B CA 1
ATOM 3424 C C . PRO B 1 140 ? -16.234 2.01 1.54 1 78.81 140 PRO B C 1
ATOM 3426 O O . PRO B 1 140 ? -17.078 2.877 1.297 1 78.81 140 PRO B O 1
ATOM 3429 N N . THR B 1 141 ? -15.219 2.365 2.127 1 82.31 141 THR B N 1
ATOM 3430 C CA . THR B 1 141 ? -14.789 3.701 2.529 1 82.31 141 THR B CA 1
ATOM 3431 C C . THR B 1 141 ? -13.461 4.059 1.878 1 82.31 141 THR B C 1
ATOM 3433 O O . THR B 1 141 ? -12.688 3.176 1.5 1 82.31 141 THR B O 1
ATOM 3436 N N . PRO B 1 142 ? -13.164 5.293 1.767 1 84.69 142 PRO B N 1
ATOM 3437 C CA . PRO B 1 142 ? -11.852 5.688 1.241 1 84.69 142 PRO B CA 1
ATOM 3438 C C . PRO B 1 142 ? -10.695 5.082 2.031 1 84.69 142 PRO B C 1
ATOM 3440 O O . PRO B 1 142 ? -9.688 4.684 1.447 1 84.69 142 PRO B O 1
ATOM 3443 N N . ALA B 1 143 ? -10.891 5.008 3.309 1 91.12 143 ALA B N 1
ATOM 3444 C CA . ALA B 1 143 ? -9.859 4.426 4.164 1 91.12 143 ALA B CA 1
ATOM 3445 C C . ALA B 1 143 ? -9.609 2.965 3.807 1 91.12 143 ALA B C 1
ATOM 3447 O O . ALA B 1 143 ? -8.461 2.535 3.697 1 91.12 143 ALA B O 1
ATOM 3448 N N . ASN B 1 144 ? -10.695 2.305 3.65 1 90.88 144 ASN B N 1
ATOM 3449 C CA . ASN B 1 144 ? -10.555 0.893 3.309 1 90.88 144 ASN B CA 1
ATOM 3450 C C . ASN B 1 144 ? -10.008 0.709 1.896 1 90.88 144 ASN B C 1
ATOM 3452 O O . ASN B 1 144 ? -9.211 -0.198 1.648 1 90.88 144 ASN B O 1
ATOM 3456 N N . ASP B 1 145 ? -10.43 1.553 1.008 1 91.5 145 ASP B N 1
ATOM 3457 C CA . ASP B 1 145 ? -9.93 1.47 -0.361 1 91.5 145 ASP B CA 1
ATOM 3458 C C . ASP B 1 145 ? -8.414 1.625 -0.402 1 91.5 145 ASP B C 1
ATOM 3460 O O . ASP B 1 145 ? -7.719 0.83 -1.039 1 91.5 145 ASP B O 1
ATOM 3464 N N . ILE B 1 146 ? -7.91 2.604 0.216 1 94.19 146 ILE B N 1
ATOM 3465 C CA . ILE B 1 146 ? -6.477 2.867 0.18 1 94.19 146 ILE B CA 1
ATOM 3466 C C . ILE B 1 146 ? -5.734 1.802 0.982 1 94.19 146 ILE B C 1
ATOM 3468 O O . ILE B 1 146 ? -4.617 1.413 0.628 1 94.19 146 ILE B O 1
ATOM 3472 N N . ALA B 1 147 ? -6.32 1.29 2.062 1 95.75 147 ALA B N 1
ATOM 3473 C CA . ALA B 1 147 ? -5.723 0.214 2.846 1 95.75 147 ALA B CA 1
ATOM 3474 C C . ALA B 1 147 ? -5.57 -1.055 2.01 1 95.75 147 ALA B C 1
ATOM 3476 O O . ALA B 1 147 ? -4.551 -1.743 2.094 1 95.75 147 ALA B O 1
ATOM 3477 N N . ILE B 1 148 ? -6.605 -1.356 1.287 1 95.5 148 ILE B N 1
ATOM 3478 C CA . ILE B 1 148 ? -6.57 -2.533 0.427 1 95.5 148 ILE B CA 1
ATOM 3479 C C . ILE B 1 148 ? -5.367 -2.451 -0.51 1 95.5 148 ILE B C 1
ATOM 3481 O O . ILE B 1 148 ? -4.605 -3.414 -0.638 1 95.5 148 ILE B O 1
ATOM 3485 N N . ARG B 1 149 ? -5.168 -1.352 -1.099 1 94.88 149 ARG B N 1
ATOM 3486 C CA . ARG B 1 149 ? -4.004 -1.16 -1.956 1 94.88 149 ARG B CA 1
ATOM 3487 C C . ARG B 1 149 ? -2.709 -1.34 -1.17 1 94.88 149 ARG B C 1
ATOM 3489 O O . ARG B 1 149 ? -1.763 -1.964 -1.655 1 94.88 149 ARG B O 1
ATOM 3496 N N . GLY B 1 150 ? -2.723 -0.77 0.001 1 97 150 GLY B N 1
ATOM 3497 C CA . GLY B 1 150 ? -1.55 -0.893 0.852 1 97 150 GLY B CA 1
ATOM 3498 C C . GLY B 1 150 ? -1.192 -2.332 1.172 1 97 150 GLY B C 1
ATOM 3499 O O . GLY B 1 150 ? -0.047 -2.748 0.988 1 97 150 GLY B O 1
ATOM 3500 N N . PHE B 1 151 ? -2.154 -3.07 1.607 1 97.19 151 PHE B N 1
ATOM 3501 C CA . PHE B 1 151 ? -1.926 -4.465 1.965 1 97.19 151 PHE B CA 1
ATOM 3502 C C . PHE B 1 151 ? -1.501 -5.273 0.746 1 97.19 151 PHE B C 1
ATOM 3504 O O . PHE B 1 151 ? -0.586 -6.098 0.828 1 97.19 151 PHE B O 1
ATOM 3511 N N . MET B 1 152 ? -2.17 -5.055 -0.365 1 97.12 152 MET B N 1
ATOM 3512 C CA . MET B 1 152 ? -1.804 -5.777 -1.581 1 97.12 152 MET B CA 1
ATOM 3513 C C . MET B 1 152 ? -0.353 -5.496 -1.963 1 97.12 152 MET B C 1
ATOM 3515 O O . MET B 1 152 ? 0.397 -6.422 -2.283 1 97.12 152 MET B O 1
ATOM 3519 N N . HIS B 1 153 ? 0.056 -4.25 -1.933 1 96.88 153 HIS B N 1
ATOM 3520 C CA . HIS B 1 153 ? 1.431 -3.895 -2.268 1 96.88 153 HIS B CA 1
ATOM 3521 C C . HIS B 1 153 ? 2.418 -4.555 -1.312 1 96.88 153 HIS B C 1
ATOM 3523 O O . HIS B 1 153 ? 3.477 -5.027 -1.734 1 96.88 153 HIS B O 1
ATOM 3529 N N . LEU B 1 154 ? 2.1 -4.598 -0.056 1 97.75 154 LEU B N 1
ATOM 3530 C CA . LEU B 1 154 ? 3.01 -5.188 0.918 1 97.75 154 LEU B CA 1
ATOM 3531 C C . LEU B 1 154 ? 3.094 -6.699 0.737 1 97.75 154 LEU B C 1
ATOM 3533 O O . LEU B 1 154 ? 4.148 -7.301 0.958 1 97.75 154 LEU B O 1
ATOM 3537 N N . ILE B 1 155 ? 2.006 -7.301 0.328 1 98.31 155 ILE B N 1
ATOM 3538 C CA . ILE B 1 155 ? 2.037 -8.727 0.009 1 98.31 155 ILE B CA 1
ATOM 3539 C C . ILE B 1 155 ? 3.025 -8.977 -1.128 1 98.31 155 ILE B C 1
ATOM 3541 O O . ILE B 1 155 ? 3.912 -9.828 -1.012 1 98.31 155 ILE B O 1
ATOM 3545 N N . PHE B 1 156 ? 2.959 -8.234 -2.156 1 97.25 156 PHE B N 1
ATOM 3546 C CA . PHE B 1 156 ? 3.848 -8.43 -3.297 1 97.25 156 PHE B CA 1
ATOM 3547 C C . PHE B 1 156 ? 5.285 -8.086 -2.928 1 97.25 156 PHE B C 1
ATOM 3549 O O . PHE B 1 156 ? 6.223 -8.75 -3.375 1 97.25 156 PHE B O 1
ATOM 3556 N N . ALA B 1 157 ? 5.473 -7.051 -2.127 1 96.5 157 ALA B N 1
ATOM 3557 C CA . ALA B 1 157 ? 6.82 -6.719 -1.671 1 96.5 157 ALA B CA 1
ATOM 3558 C C . ALA B 1 157 ? 7.445 -7.887 -0.913 1 96.5 157 ALA B C 1
ATOM 3560 O O . ALA B 1 157 ? 8.625 -8.188 -1.094 1 96.5 157 ALA B O 1
ATOM 3561 N N . THR B 1 158 ? 6.68 -8.5 -0.051 1 96.56 158 THR B N 1
ATOM 3562 C CA . THR B 1 158 ? 7.137 -9.648 0.728 1 96.56 158 THR B CA 1
ATOM 3563 C C . THR B 1 158 ? 7.539 -10.797 -0.19 1 96.56 158 THR B C 1
ATOM 3565 O O . THR B 1 158 ? 8.57 -11.438 0.023 1 96.56 158 THR B O 1
ATOM 3568 N N . LEU B 1 159 ? 6.77 -11 -1.242 1 95.75 159 LEU B N 1
ATOM 3569 C CA . LEU B 1 159 ? 7.078 -12.055 -2.203 1 95.75 159 LEU B CA 1
ATOM 3570 C C . LEU B 1 159 ? 8.359 -11.742 -2.967 1 95.75 159 LEU B C 1
ATOM 3572 O O . LEU B 1 159 ? 9.188 -12.625 -3.182 1 95.75 159 LEU B O 1
ATOM 3576 N N . MET B 1 160 ? 8.531 -10.531 -3.312 1 92.12 160 MET B N 1
ATOM 3577 C CA . MET B 1 160 ? 9.695 -10.125 -4.098 1 92.12 160 MET B CA 1
ATOM 3578 C C . MET B 1 160 ? 10.977 -10.242 -3.279 1 92.12 160 MET B C 1
ATOM 3580 O O . MET B 1 160 ? 12.062 -10.414 -3.836 1 92.12 160 MET B O 1
ATOM 3584 N N . ARG B 1 161 ? 10.812 -10.109 -1.988 1 91.38 161 ARG B N 1
ATOM 3585 C CA . ARG B 1 161 ? 11.977 -10.164 -1.105 1 91.38 161 ARG B CA 1
ATOM 3586 C C . ARG B 1 161 ? 12.359 -11.602 -0.795 1 91.38 161 ARG B C 1
ATOM 3588 O O . ARG B 1 161 ? 13.383 -11.859 -0.155 1 91.38 161 ARG B O 1
ATOM 3595 N N . ASN B 1 162 ? 11.539 -12.453 -1.209 1 87.38 162 ASN B N 1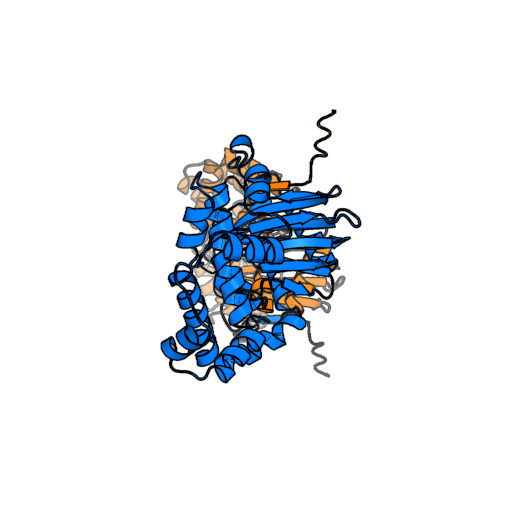
ATOM 3596 C CA . ASN B 1 162 ? 11.82 -13.875 -1.012 1 87.38 162 ASN B CA 1
ATOM 3597 C C . ASN B 1 162 ? 13.156 -14.273 -1.618 1 87.38 162 ASN B C 1
ATOM 3599 O O . ASN B 1 162 ? 13.383 -14.086 -2.814 1 87.38 162 ASN B O 1
ATOM 3603 N N . PRO B 1 163 ? 14.125 -14.641 -0.742 1 74.81 163 PRO B N 1
ATOM 3604 C CA . PRO B 1 163 ? 15.453 -14.984 -1.246 1 74.81 163 PRO B CA 1
ATOM 3605 C C . PRO B 1 163 ? 15.422 -16.109 -2.277 1 74.81 163 PRO B C 1
ATOM 3607 O O . PRO B 1 163 ? 16.359 -16.281 -3.055 1 74.81 163 PRO B O 1
ATOM 3610 N N . ASN B 1 164 ? 14.422 -16.859 -2.168 1 65.38 164 ASN B N 1
ATOM 3611 C CA . ASN B 1 164 ? 14.312 -17.984 -3.098 1 65.38 164 ASN B CA 1
ATOM 3612 C C . ASN B 1 164 ? 13.969 -17.516 -4.508 1 65.38 164 ASN B C 1
ATOM 3614 O O . ASN B 1 164 ? 13.945 -18.312 -5.445 1 65.38 164 ASN B O 1
ATOM 3618 N N . VAL B 1 165 ? 13.68 -16.141 -4.648 1 61.72 165 VAL B N 1
ATOM 3619 C CA . VAL B 1 165 ? 13.336 -15.539 -5.934 1 61.72 165 VAL B CA 1
ATOM 3620 C C . VAL B 1 165 ? 14.602 -15.305 -6.75 1 61.72 165 VAL B C 1
ATOM 3622 O O . VAL B 1 165 ? 14.594 -15.438 -7.977 1 61.72 165 VAL B O 1
ATOM 3625 N N . SER B 1 166 ? 15.688 -14.508 -6.062 1 51.34 166 SER B N 1
ATOM 3626 C CA . SER B 1 166 ? 16.906 -14.125 -6.758 1 51.34 166 SER B CA 1
ATOM 3627 C C . SER B 1 166 ? 17.391 -15.242 -7.676 1 51.34 166 SER B C 1
ATOM 3629 O O . SER B 1 166 ? 18.031 -14.984 -8.703 1 51.34 166 SER B O 1
ATOM 3631 N N . SER B 1 167 ? 17.422 -16.297 -7.105 1 43.34 167 SER B N 1
ATOM 3632 C CA . SER B 1 167 ? 18.172 -17.25 -7.914 1 43.34 167 SER B CA 1
ATOM 3633 C C . SER B 1 167 ? 17.594 -17.359 -9.32 1 43.34 167 SER B C 1
ATOM 3635 O O . SER B 1 167 ? 18.312 -17.656 -10.273 1 43.34 167 SER B O 1
ATOM 3637 N N . ILE B 1 168 ? 16.391 -17.141 -9.328 1 39 168 ILE B N 1
ATOM 3638 C CA . ILE B 1 168 ? 15.781 -17.422 -10.625 1 39 168 ILE B CA 1
ATOM 3639 C C . ILE B 1 168 ? 15.906 -16.188 -11.523 1 39 168 ILE B C 1
ATOM 3641 O O . ILE B 1 168 ? 16.141 -16.312 -12.727 1 39 168 ILE B O 1
ATOM 3645 N N . ALA B 1 169 ? 15.742 -14.922 -10.984 1 39.62 169 ALA B N 1
ATOM 3646 C CA . ALA B 1 169 ? 15.867 -13.703 -11.781 1 39.62 169 ALA B CA 1
ATOM 3647 C C . ALA B 1 169 ? 17.312 -13.508 -12.258 1 39.62 169 ALA B C 1
ATOM 3649 O O . ALA B 1 169 ? 17.547 -13.016 -13.359 1 39.62 169 ALA B O 1
ATOM 3650 N N . GLN B 1 170 ? 18.297 -13.43 -11.398 1 37.84 170 GLN B N 1
ATOM 3651 C CA . GLN B 1 170 ? 19.672 -13.375 -11.898 1 37.84 170 GLN B CA 1
ATOM 3652 C C . GLN B 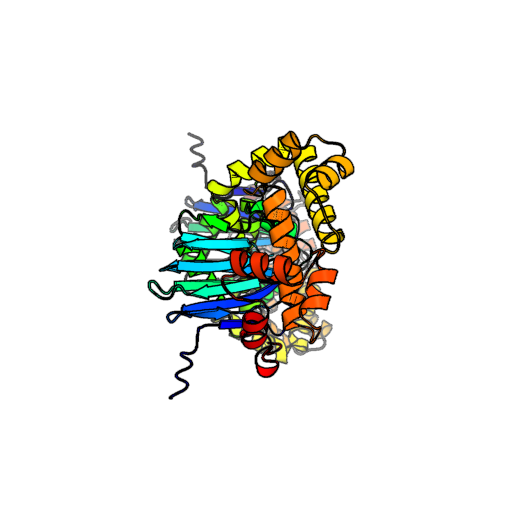1 170 ? 19.844 -14.289 -13.109 1 37.84 170 GLN B C 1
ATOM 3654 O O . GLN B 1 170 ? 20.594 -13.969 -14.031 1 37.84 170 GLN B O 1
ATOM 3659 N N . GLU B 1 171 ? 19.438 -15.438 -12.984 1 37.03 171 GLU B N 1
ATOM 3660 C CA . GLU B 1 171 ? 19.562 -16.344 -14.125 1 37.03 171 GLU B CA 1
ATOM 3661 C C . GLU B 1 171 ? 18.766 -15.836 -15.32 1 37.03 171 GLU B C 1
ATOM 3663 O O . GLU B 1 171 ? 19.109 -16.109 -16.469 1 37.03 171 GLU B O 1
ATOM 3668 N N . ALA B 1 172 ? 17.797 -15.102 -15.07 1 38.06 172 ALA B N 1
ATOM 3669 C CA . ALA B 1 172 ? 17 -14.562 -16.172 1 38.06 172 ALA B CA 1
ATOM 3670 C C . ALA B 1 172 ? 17.688 -13.359 -16.812 1 38.06 172 ALA B C 1
ATOM 3672 O O . ALA B 1 172 ? 17.422 -13.016 -17.953 1 38.06 172 ALA B O 1
ATOM 3673 N N . ARG B 1 173 ? 18.328 -12.383 -16.188 1 38 173 ARG B N 1
ATOM 3674 C CA . ARG B 1 173 ? 19.094 -11.328 -16.844 1 38 173 ARG B CA 1
ATOM 3675 C C . ARG B 1 173 ? 20.078 -11.914 -17.859 1 38 173 ARG B C 1
ATOM 3677 O O . ARG B 1 173 ? 20.359 -11.289 -18.875 1 38 173 ARG B O 1
ATOM 3684 N N . ASP B 1 174 ? 21.109 -12.578 -17.391 1 37.41 174 ASP B N 1
ATOM 3685 C CA . ASP B 1 174 ? 21.953 -13.148 -18.438 1 37.41 174 ASP B CA 1
ATOM 3686 C C . ASP B 1 174 ? 21.125 -13.758 -19.562 1 37.41 174 ASP B C 1
ATOM 3688 O O . ASP B 1 174 ? 21.547 -13.758 -20.719 1 37.41 174 ASP B O 1
ATOM 3692 N N . SER B 1 175 ? 20 -14.688 -19.312 1 42.09 175 SER B N 1
ATOM 3693 C CA . SER B 1 175 ? 19.328 -15.539 -20.281 1 42.09 175 SER B CA 1
ATOM 3694 C C . SER B 1 175 ? 18.203 -14.781 -20.969 1 42.09 175 SER B C 1
ATOM 3696 O O . SER B 1 175 ? 17.016 -15.109 -20.797 1 42.09 175 SER B O 1
ATOM 3698 N N . SER B 1 176 ? 18.188 -13.656 -20.969 1 49.12 176 SER B N 1
ATOM 3699 C CA . SER B 1 176 ? 17.219 -12.906 -21.766 1 49.12 176 SER B CA 1
ATOM 3700 C C . SER B 1 176 ? 16.797 -13.688 -23.016 1 49.12 176 SER B C 1
ATOM 3702 O O . SER B 1 176 ? 15.602 -13.797 -23.297 1 49.12 176 SER B O 1
ATOM 3704 N N . SER B 1 177 ? 17.859 -13.977 -23.75 1 58.44 177 SER B N 1
ATOM 3705 C CA . SER B 1 177 ? 17.641 -14.797 -24.938 1 58.44 177 SER B CA 1
ATOM 3706 C C . SER B 1 177 ? 16.953 -16.109 -24.578 1 58.44 177 SER B C 1
ATOM 3708 O O . SER B 1 177 ? 16.031 -16.531 -25.281 1 58.44 177 SER B O 1
ATOM 3710 N N . GLU B 1 178 ? 17.391 -16.594 -23.422 1 63.03 178 GLU B N 1
ATOM 3711 C CA . GLU B 1 178 ? 16.797 -17.875 -23.016 1 63.03 178 GLU B CA 1
ATOM 3712 C C . GLU B 1 178 ? 15.344 -17.688 -22.578 1 63.03 178 GLU B C 1
ATOM 3714 O O . GLU B 1 178 ? 14.484 -18.516 -22.891 1 63.03 178 GLU B O 1
ATOM 3719 N N . ASN B 1 179 ? 15.133 -16.594 -21.938 1 59.06 179 ASN B N 1
ATOM 3720 C CA . ASN B 1 179 ? 13.766 -16.281 -21.531 1 59.06 179 ASN B CA 1
ATOM 3721 C C . ASN B 1 179 ? 12.852 -16.094 -22.75 1 59.06 179 ASN B C 1
ATOM 3723 O O . ASN B 1 179 ? 11.719 -16.594 -22.75 1 59.06 179 ASN B O 1
ATOM 3727 N N . ASP B 1 180 ? 13.414 -15.344 -23.594 1 65.56 180 ASP B N 1
ATOM 3728 C CA . ASP B 1 180 ? 12.656 -15.188 -24.828 1 65.56 180 ASP B CA 1
ATOM 3729 C C . ASP B 1 180 ? 12.422 -16.531 -25.5 1 65.56 180 ASP B C 1
ATOM 3731 O O . ASP B 1 180 ? 11.344 -16.797 -26.031 1 65.56 180 ASP B O 1
ATOM 3735 N N . LEU B 1 181 ? 13.43 -17.328 -25.469 1 73.31 181 LEU B N 1
ATOM 3736 C CA . LEU B 1 181 ? 13.344 -18.641 -26.094 1 73.31 181 LEU B CA 1
ATOM 3737 C C . LEU B 1 181 ? 12.305 -19.516 -25.391 1 73.31 181 LEU B C 1
ATOM 3739 O O . LEU B 1 181 ? 11.516 -20.203 -26.047 1 73.31 181 LEU B O 1
ATOM 3743 N N . ILE B 1 182 ? 12.297 -19.359 -24.109 1 74.31 182 ILE B N 1
ATOM 3744 C CA . ILE B 1 182 ? 11.359 -20.203 -23.375 1 74.31 182 ILE B CA 1
ATOM 3745 C C . ILE B 1 182 ? 9.938 -19.703 -23.594 1 74.31 182 ILE B C 1
ATOM 3747 O O . ILE B 1 182 ? 9.008 -20.5 -23.75 1 74.31 182 ILE B O 1
ATOM 3751 N N . LYS B 1 183 ? 9.789 -18.469 -23.641 1 70.5 183 LYS B N 1
ATOM 3752 C CA . LYS B 1 183 ? 8.484 -17.891 -23.938 1 70.5 183 LYS B CA 1
ATOM 3753 C C . LYS B 1 183 ? 7.977 -18.344 -25.297 1 70.5 183 LYS B C 1
ATOM 3755 O O . LYS B 1 183 ? 6.812 -18.719 -25.453 1 70.5 183 LYS B O 1
ATOM 3760 N N . ARG B 1 184 ? 8.812 -18.281 -26.141 1 78.06 184 ARG B N 1
ATOM 3761 C CA . ARG B 1 184 ? 8.477 -18.688 -27.5 1 78.06 184 ARG B CA 1
ATOM 3762 C C . ARG B 1 184 ? 8.18 -20.188 -27.562 1 78.06 184 ARG B C 1
ATOM 3764 O O . ARG B 1 184 ? 7.277 -20.625 -28.281 1 78.06 184 ARG B O 1
ATOM 3771 N N . ALA B 1 185 ? 8.945 -20.922 -26.844 1 82.25 185 ALA B N 1
ATOM 3772 C CA . ALA B 1 185 ? 8.734 -22.359 -26.797 1 82.25 185 ALA B CA 1
ATOM 3773 C C . ALA B 1 185 ? 7.359 -22.703 -26.219 1 82.25 185 ALA B C 1
ATOM 3775 O O . ALA B 1 185 ? 6.625 -23.516 -26.797 1 82.25 185 ALA B O 1
ATOM 3776 N N . VAL B 1 186 ? 7.082 -22.031 -25.203 1 78.06 186 VAL B N 1
ATOM 3777 C CA . VAL B 1 186 ? 5.809 -22.25 -24.531 1 78.06 186 VAL B CA 1
ATOM 3778 C C . VAL B 1 186 ? 4.656 -21.844 -25.453 1 78.06 186 VAL B C 1
ATOM 3780 O O . VAL B 1 186 ? 3.691 -22.594 -25.609 1 78.06 186 VAL B O 1
ATOM 3783 N N . ALA B 1 187 ? 4.758 -20.734 -26.031 1 76 187 ALA B N 1
ATOM 3784 C CA . ALA B 1 187 ? 3.742 -20.266 -26.969 1 76 187 ALA B CA 1
ATOM 3785 C C . ALA B 1 187 ? 3.561 -21.25 -28.125 1 76 187 ALA B C 1
ATOM 3787 O O . ALA B 1 187 ? 2.434 -21.531 -28.531 1 76 187 ALA B O 1
ATOM 3788 N N . TYR B 1 188 ? 4.617 -21.75 -28.625 1 84.12 188 TYR B N 1
ATOM 3789 C CA . TYR B 1 188 ? 4.59 -22.703 -29.734 1 84.12 188 TYR B CA 1
ATOM 3790 C C . TYR B 1 188 ? 3.838 -23.969 -29.359 1 84.12 188 TYR B C 1
ATOM 3792 O O . TYR B 1 188 ? 3.002 -24.453 -30.109 1 84.12 188 TYR B O 1
ATOM 3800 N N . VAL B 1 189 ? 4.141 -24.438 -28.203 1 83.06 189 VAL B N 1
ATOM 3801 C CA . VAL B 1 189 ? 3.496 -25.656 -27.75 1 83.06 189 VAL B CA 1
ATOM 3802 C C . VAL B 1 189 ? 1.994 -25.422 -27.594 1 83.06 189 VAL B C 1
ATOM 3804 O O . VAL B 1 189 ? 1.188 -26.266 -28.016 1 83.06 189 VAL B O 1
ATOM 3807 N N . GLN B 1 190 ? 1.637 -24.312 -27.078 1 74.94 190 GLN B N 1
ATOM 3808 C CA . GLN B 1 190 ? 0.229 -24 -26.844 1 74.94 190 GLN B CA 1
ATOM 3809 C C . GLN B 1 190 ? -0.517 -23.828 -28.156 1 74.94 190 GLN B C 1
ATOM 3811 O O . GLN B 1 190 ? -1.66 -24.281 -28.297 1 74.94 190 GLN B O 1
ATOM 3816 N N . GLU B 1 191 ? 0.151 -23.266 -29.016 1 78.44 191 GLU B N 1
ATOM 3817 C CA . GLU B 1 191 ? -0.445 -23.016 -30.328 1 78.44 191 GLU B CA 1
ATOM 3818 C C . GLU B 1 191 ? -0.594 -24.312 -31.125 1 78.44 191 GLU B C 1
ATOM 3820 O O . GLU B 1 191 ? -1.485 -24.422 -31.969 1 78.44 191 GLU B O 1
ATOM 3825 N N . HIS B 1 192 ? 0.203 -25.312 -30.797 1 84.12 192 HIS B N 1
ATOM 3826 C CA . HIS B 1 192 ? 0.237 -26.516 -31.625 1 84.12 192 HIS B CA 1
ATOM 3827 C C . HIS B 1 192 ? -0.124 -27.75 -30.797 1 84.12 192 HIS B C 1
ATOM 3829 O O . HIS B 1 192 ? 0.287 -28.859 -31.141 1 84.12 192 HIS B O 1
ATOM 3835 N N . ALA B 1 193 ? -0.885 -27.516 -29.812 1 75.38 193 ALA B N 1
ATOM 3836 C CA . ALA B 1 193 ? -1.26 -28.594 -28.922 1 75.38 193 ALA B CA 1
ATOM 3837 C C . ALA B 1 193 ? -2.207 -29.578 -29.609 1 75.38 193 ALA B C 1
ATOM 3839 O O . ALA B 1 193 ? -2.381 -30.719 -29.141 1 75.38 193 ALA B O 1
ATOM 3840 N N . ASP B 1 194 ? -2.771 -29.188 -30.641 1 79.06 194 ASP B N 1
ATOM 3841 C CA . ASP B 1 194 ? -3.75 -30 -31.359 1 79.06 194 ASP B CA 1
ATOM 3842 C C . ASP B 1 194 ? -3.066 -30.906 -32.375 1 79.06 194 ASP B C 1
ATOM 3844 O O . ASP B 1 194 ? -3.721 -31.734 -33 1 79.06 194 ASP B O 1
ATOM 3848 N N . GLU B 1 195 ? -1.789 -30.766 -32.562 1 82.69 195 GLU B N 1
ATOM 3849 C CA . GLU B 1 195 ? -1.031 -31.578 -33.5 1 82.69 195 GLU B CA 1
ATOM 3850 C C . GLU B 1 195 ? -0.123 -32.562 -32.812 1 82.69 195 GLU B C 1
ATOM 3852 O O . GLU B 1 195 ? -0.013 -32.562 -31.562 1 82.69 195 GLU B O 1
ATOM 3857 N N . THR B 1 196 ? 0.293 -33.594 -33.625 1 82.19 196 THR B N 1
ATOM 3858 C CA . THR B 1 196 ? 1.342 -34.438 -33.094 1 82.19 196 THR B CA 1
ATOM 3859 C C . THR B 1 196 ? 2.658 -33.688 -32.969 1 82.19 196 THR B C 1
ATOM 3861 O O . THR B 1 196 ? 3.373 -33.5 -33.969 1 82.19 196 THR B O 1
ATOM 3864 N N . LEU B 1 197 ? 2.865 -33.062 -31.828 1 84.5 197 LEU B N 1
ATOM 3865 C CA . LEU B 1 197 ? 4.012 -32.219 -31.578 1 84.5 197 LEU B CA 1
ATOM 3866 C C . LEU B 1 197 ? 5.152 -33 -30.938 1 84.5 197 LEU B C 1
ATOM 3868 O O . LEU B 1 197 ? 4.957 -33.656 -29.906 1 84.5 197 LEU B O 1
ATOM 3872 N N . SER B 1 198 ? 6.258 -33.031 -31.641 1 87.56 198 SER B N 1
ATOM 3873 C CA . SER B 1 198 ? 7.457 -33.625 -31.062 1 87.56 198 SER B CA 1
ATOM 3874 C C . SER B 1 198 ? 8.391 -32.562 -30.484 1 87.56 198 SER B C 1
ATOM 3876 O O . SER B 1 198 ? 8.297 -31.391 -30.859 1 87.56 198 SER B O 1
ATOM 3878 N N . VAL B 1 199 ? 9.234 -33 -29.578 1 91.19 199 VAL B N 1
ATOM 3879 C CA . VAL B 1 199 ? 10.219 -32.094 -28.984 1 91.19 199 VAL B CA 1
ATOM 3880 C C . VAL B 1 199 ? 11.109 -31.516 -30.078 1 91.19 199 VAL B C 1
ATOM 3882 O O . VAL B 1 199 ? 11.484 -30.344 -30.016 1 91.19 199 VAL B O 1
ATOM 3885 N N . GLN B 1 200 ? 11.352 -32.344 -31.047 1 91.25 200 GLN B N 1
ATOM 3886 C CA . GLN B 1 200 ? 12.188 -31.891 -32.156 1 91.25 200 GLN B CA 1
ATOM 3887 C C . GLN B 1 200 ? 11.516 -30.75 -32.906 1 91.25 200 GLN B C 1
ATOM 3889 O O . GLN B 1 200 ? 12.18 -29.797 -33.344 1 91.25 200 GLN B O 1
ATOM 3894 N N . MET B 1 201 ? 10.281 -30.859 -33.156 1 91.88 201 MET B N 1
ATOM 3895 C CA . MET B 1 201 ? 9.539 -29.812 -33.844 1 91.88 201 MET B CA 1
ATOM 3896 C C . MET B 1 201 ? 9.633 -28.484 -33.125 1 91.88 201 MET B C 1
ATOM 3898 O O . MET B 1 201 ? 9.766 -27.438 -33.75 1 91.88 201 MET B O 1
ATOM 3902 N N . ILE B 1 202 ? 9.555 -28.531 -31.812 1 91.19 202 ILE B N 1
ATOM 3903 C CA . ILE B 1 202 ? 9.656 -27.328 -30.984 1 91.19 202 ILE B CA 1
ATOM 3904 C C . ILE B 1 202 ? 11.055 -26.734 -31.109 1 91.19 202 ILE B C 1
ATOM 3906 O O . ILE B 1 202 ? 11.195 -25.531 -31.328 1 91.19 202 ILE B O 1
ATOM 3910 N N . ALA B 1 203 ? 12.039 -27.516 -30.969 1 92.44 203 ALA B N 1
ATOM 3911 C CA . ALA B 1 203 ? 13.43 -27.078 -31.078 1 92.44 203 ALA B CA 1
ATOM 3912 C C . ALA B 1 203 ? 13.695 -26.438 -32.438 1 92.44 203 ALA B C 1
ATOM 3914 O O . ALA B 1 203 ? 14.328 -25.391 -32.531 1 92.44 203 ALA B O 1
ATOM 3915 N N . ASP B 1 204 ? 13.195 -27.125 -33.469 1 91.5 204 ASP B N 1
ATOM 3916 C CA . ASP B 1 204 ? 13.367 -26.625 -34.844 1 91.5 204 ASP B CA 1
ATOM 3917 C C . ASP B 1 204 ? 12.719 -25.25 -35 1 91.5 204 ASP B C 1
ATOM 3919 O O . ASP B 1 204 ? 13.305 -24.359 -35.625 1 91.5 204 ASP B O 1
ATOM 3923 N N . ALA B 1 205 ? 11.594 -25.109 -34.469 1 89 205 ALA B N 1
ATOM 3924 C CA . ALA B 1 205 ? 10.867 -23.844 -34.594 1 89 205 ALA B CA 1
ATOM 3925 C C . ALA B 1 205 ? 11.625 -22.703 -33.906 1 89 205 ALA B C 1
ATOM 3927 O O . ALA B 1 205 ? 11.516 -21.547 -34.312 1 89 205 ALA B O 1
ATOM 3928 N N . LEU B 1 206 ? 12.344 -23 -32.906 1 87.44 206 LEU B N 1
ATOM 3929 C CA . LEU B 1 206 ? 13.07 -22 -32.156 1 87.44 206 LEU B CA 1
ATOM 3930 C C . LEU B 1 206 ? 14.523 -21.922 -32.594 1 87.44 206 LEU B C 1
ATOM 3932 O O . LEU B 1 206 ? 15.305 -21.125 -32.062 1 87.44 206 LEU B O 1
ATOM 3936 N N . CYS B 1 207 ? 14.891 -22.781 -33.531 1 90.25 207 CYS B N 1
ATOM 3937 C CA . CYS B 1 207 ? 16.234 -22.828 -34.094 1 90.25 207 CYS B CA 1
ATOM 3938 C C . CYS B 1 207 ? 17.266 -23.109 -33 1 90.25 207 CYS B C 1
ATOM 3940 O O . CYS B 1 207 ? 18.297 -22.438 -32.938 1 90.25 207 CYS B O 1
ATOM 3942 N N . ILE B 1 208 ? 16.953 -24.109 -32.25 1 88.88 208 ILE B N 1
ATOM 3943 C CA . ILE B 1 208 ? 17.891 -24.531 -31.219 1 88.88 208 ILE B CA 1
ATOM 3944 C C . ILE B 1 208 ? 17.953 -26.062 -31.172 1 88.88 208 ILE B C 1
ATOM 3946 O O . ILE B 1 208 ? 17.172 -26.734 -31.844 1 88.88 208 ILE B O 1
ATOM 3950 N N . SER B 1 209 ? 18.953 -26.609 -30.422 1 90.44 209 SER B N 1
ATOM 3951 C CA . SER B 1 209 ? 19.078 -28.062 -30.297 1 90.44 209 SER B CA 1
ATOM 3952 C C . SER B 1 209 ? 18.094 -28.609 -29.281 1 90.44 209 SER B C 1
ATOM 3954 O O . SER B 1 209 ? 17.641 -27.891 -28.391 1 90.44 209 SER B O 1
ATOM 3956 N N . ARG B 1 210 ? 17.75 -29.859 -29.484 1 91.5 210 ARG B N 1
ATOM 3957 C CA . ARG B 1 210 ? 16.875 -30.547 -28.547 1 91.5 210 ARG B CA 1
ATOM 3958 C C . ARG B 1 210 ? 17.453 -30.531 -27.141 1 91.5 210 ARG B C 1
ATOM 3960 O O . ARG B 1 210 ? 16.719 -30.391 -26.156 1 91.5 210 ARG B O 1
ATOM 3967 N N . GLY B 1 211 ? 18.75 -30.594 -27.047 1 91.38 211 GLY B N 1
ATOM 3968 C CA . GLY B 1 211 ? 19.406 -30.578 -25.75 1 91.38 211 GLY B CA 1
ATOM 3969 C C . GLY B 1 211 ? 19.281 -29.25 -25.031 1 91.38 211 GLY B C 1
ATOM 3970 O O . GLY B 1 211 ? 18.984 -29.203 -23.844 1 91.38 211 GLY B O 1
ATOM 3971 N N . TYR B 1 212 ? 19.469 -28.297 -25.859 1 87.31 212 TYR B N 1
ATOM 3972 C CA . TYR B 1 212 ? 19.359 -26.953 -25.281 1 87.31 212 TYR B CA 1
ATOM 3973 C C . TYR B 1 212 ? 17.922 -26.672 -24.844 1 87.31 212 TYR B C 1
ATOM 3975 O O . TYR B 1 212 ? 17.703 -26.078 -23.781 1 87.31 212 TYR B O 1
ATOM 3983 N N . LEU B 1 213 ? 16.984 -27.062 -25.688 1 90.44 213 LEU B N 1
ATOM 3984 C CA . LEU B 1 213 ? 15.586 -26.922 -25.312 1 90.44 213 LEU B CA 1
ATOM 3985 C C . LEU B 1 213 ? 15.297 -27.641 -24 1 90.44 213 LEU B C 1
ATOM 3987 O O . LEU B 1 213 ? 14.633 -27.078 -23.125 1 90.44 213 LEU B O 1
ATOM 3991 N N . HIS B 1 214 ? 15.797 -28.766 -23.906 1 90.19 214 HIS B N 1
ATOM 3992 C CA . HIS B 1 214 ? 15.617 -29.547 -22.688 1 90.19 214 HIS B CA 1
ATOM 3993 C C . HIS B 1 214 ? 16.188 -28.812 -21.469 1 90.19 214 HIS B C 1
ATOM 3995 O O . HIS B 1 214 ? 15.539 -28.719 -20.438 1 90.19 214 HIS B O 1
ATOM 4001 N N . GLN B 1 215 ? 17.375 -28.281 -21.594 1 85.75 215 GLN B N 1
ATOM 4002 C CA . GLN B 1 215 ? 18.016 -27.547 -20.5 1 85.75 215 GLN B CA 1
ATOM 4003 C C . GLN B 1 215 ? 17.188 -26.328 -20.109 1 85.75 215 GLN B C 1
ATOM 4005 O O . GLN B 1 215 ? 17.031 -26.031 -18.922 1 85.75 215 GLN B O 1
ATOM 4010 N N . LEU B 1 216 ? 16.703 -25.734 -21.109 1 79.44 216 LEU B N 1
ATOM 4011 C CA . LEU B 1 216 ? 15.891 -24.547 -20.859 1 79.44 216 LEU B CA 1
ATOM 4012 C C . LEU B 1 216 ? 14.633 -24.891 -20.078 1 79.44 216 LEU B C 1
ATOM 4014 O O . LEU B 1 216 ? 14.273 -24.203 -19.125 1 79.44 216 LEU B O 1
ATOM 4018 N N . PHE B 1 217 ? 13.977 -25.938 -20.484 1 80.56 217 PHE B N 1
ATOM 4019 C CA . PHE B 1 217 ? 12.742 -26.359 -19.844 1 80.56 217 PHE B CA 1
ATOM 4020 C C . PHE B 1 217 ? 13.008 -26.797 -18.406 1 80.56 217 PHE B C 1
ATOM 4022 O O . PHE B 1 217 ? 12.266 -26.438 -17.5 1 80.56 217 PHE B O 1
ATOM 4029 N N . ILE B 1 218 ? 14.102 -27.453 -18.219 1 75.06 218 ILE B N 1
ATOM 4030 C CA . ILE B 1 218 ? 14.461 -27.891 -16.875 1 75.06 218 ILE B CA 1
ATOM 4031 C C . ILE B 1 218 ? 14.797 -26.688 -16.016 1 75.06 218 ILE B C 1
ATOM 4033 O O . ILE B 1 218 ? 14.328 -26.562 -14.883 1 75.06 218 ILE B O 1
ATOM 4037 N N . LYS B 1 219 ? 15.523 -25.844 -16.609 1 67.75 219 LYS B N 1
ATOM 4038 C CA . LYS B 1 219 ? 16.016 -24.672 -15.898 1 67.75 219 LYS B CA 1
ATOM 4039 C C . LYS B 1 219 ? 14.859 -23.734 -15.523 1 67.75 219 LYS B C 1
ATOM 4041 O O . LYS B 1 219 ? 14.805 -23.234 -14.398 1 67.75 219 LYS B O 1
ATOM 4046 N N . TYR B 1 220 ? 13.977 -23.578 -16.5 1 63.88 220 TYR B N 1
ATOM 4047 C CA . TYR B 1 220 ? 13.016 -22.5 -16.328 1 63.88 220 TYR B CA 1
ATOM 4048 C C . TYR B 1 220 ? 11.641 -23.047 -15.938 1 63.88 220 TYR B C 1
ATOM 4050 O O . TYR B 1 220 ? 10.852 -22.344 -15.297 1 63.88 220 TYR B O 1
ATOM 4058 N N . LEU B 1 221 ? 11.375 -24.312 -16.5 1 63.25 221 LEU B N 1
ATOM 4059 C CA . LEU B 1 221 ? 10.031 -24.844 -16.312 1 63.25 221 LEU B CA 1
ATOM 4060 C C . LEU B 1 221 ? 10.055 -26.094 -15.422 1 63.25 221 LEU B C 1
ATOM 4062 O O . LEU B 1 221 ? 9 -26.641 -15.102 1 63.25 221 LEU B O 1
ATOM 4066 N N . HIS B 1 222 ? 11.25 -26.531 -15.016 1 62.84 222 HIS B N 1
ATOM 4067 C CA . HIS B 1 222 ? 11.492 -27.672 -14.141 1 62.84 222 HIS B CA 1
ATOM 4068 C C . HIS B 1 222 ? 10.781 -28.922 -14.641 1 62.84 222 HIS B C 1
ATOM 4070 O O . HIS B 1 222 ? 10.234 -29.688 -13.852 1 62.84 222 HIS B O 1
ATOM 4076 N N . THR B 1 223 ? 10.625 -29.016 -15.906 1 69.69 223 THR B N 1
ATOM 4077 C CA . THR B 1 223 ? 10.07 -30.172 -16.594 1 69.69 223 THR B CA 1
ATOM 4078 C C . THR B 1 223 ? 10.734 -30.359 -17.969 1 69.69 223 THR B C 1
ATOM 4080 O O . THR B 1 223 ? 11.438 -29.469 -18.438 1 69.69 223 THR B O 1
ATOM 4083 N N . THR B 1 224 ? 10.562 -31.516 -18.5 1 83.31 224 THR B N 1
ATOM 4084 C CA . THR B 1 224 ? 11.117 -31.75 -19.828 1 83.31 224 THR B CA 1
ATOM 4085 C C . THR B 1 224 ? 10.18 -31.219 -20.906 1 83.31 224 THR B C 1
ATOM 4087 O O . THR B 1 224 ? 8.977 -31.094 -20.688 1 83.31 224 THR B O 1
ATOM 4090 N N . PRO B 1 225 ? 10.734 -30.938 -22.047 1 86.06 225 PRO B N 1
ATOM 4091 C CA . PRO B 1 225 ? 9.875 -30.5 -23.156 1 86.06 225 PRO B CA 1
ATOM 4092 C C . PRO B 1 225 ? 8.773 -31.516 -23.469 1 86.06 225 PRO B C 1
ATOM 4094 O O . PRO B 1 225 ? 7.625 -31.125 -23.703 1 86.06 225 PRO B O 1
ATOM 4097 N N . GLN B 1 226 ? 9.109 -32.719 -23.375 1 87.56 226 GLN B N 1
ATOM 4098 C CA . GLN B 1 226 ? 8.141 -33.781 -23.656 1 87.56 226 GLN B CA 1
ATOM 4099 C C . GLN B 1 226 ? 6.992 -33.75 -22.656 1 87.56 226 GLN B C 1
ATOM 4101 O O . GLN B 1 226 ? 5.824 -33.812 -23.047 1 87.56 226 GLN B O 1
ATOM 4106 N N . GLN B 1 227 ? 7.414 -33.688 -21.438 1 81.5 227 GLN B N 1
ATOM 4107 C CA . GLN B 1 227 ? 6.391 -33.688 -20.391 1 81.5 227 GLN B CA 1
ATOM 4108 C C . GLN B 1 227 ? 5.523 -32.406 -20.5 1 81.5 227 GLN B C 1
ATOM 4110 O O . GLN B 1 227 ? 4.312 -32.469 -20.281 1 81.5 227 GLN B O 1
ATOM 4115 N N . PHE B 1 228 ? 6.129 -31.359 -20.906 1 81.62 228 PHE B N 1
ATOM 4116 C CA . PHE B 1 228 ? 5.387 -30.109 -21.062 1 81.62 228 PHE B CA 1
ATOM 4117 C C . PHE B 1 228 ? 4.344 -30.234 -22.156 1 81.62 228 PHE B C 1
ATOM 4119 O O . PHE B 1 228 ? 3.215 -29.766 -22.016 1 81.62 228 PHE B O 1
ATOM 4126 N N . VAL B 1 229 ? 4.715 -30.875 -23.25 1 85.62 229 VAL B N 1
ATOM 4127 C CA . VAL B 1 229 ? 3.799 -31.094 -24.359 1 85.62 229 VAL B CA 1
ATOM 4128 C C . VAL B 1 229 ? 2.619 -31.938 -23.906 1 85.62 229 VAL B C 1
ATOM 4130 O O . VAL B 1 229 ? 1.464 -31.625 -24.203 1 85.62 229 VAL B O 1
ATOM 4133 N N . ILE B 1 230 ? 2.908 -32.938 -23.203 1 81.38 230 ILE B N 1
ATOM 4134 C CA . ILE B 1 230 ? 1.869 -33.844 -22.703 1 81.38 230 ILE B CA 1
ATOM 4135 C C . ILE B 1 230 ? 0.909 -33.094 -21.797 1 81.38 230 ILE B C 1
ATOM 4137 O O . ILE B 1 230 ? -0.31 -33.156 -21.969 1 81.38 230 ILE B O 1
ATOM 4141 N N . ASN B 1 231 ? 1.511 -32.375 -20.953 1 78.06 231 ASN B N 1
ATOM 4142 C CA . ASN B 1 231 ? 0.708 -31.594 -20.016 1 78.06 231 ASN B CA 1
ATOM 4143 C C . ASN B 1 231 ? -0.202 -30.609 -20.75 1 78.06 231 ASN B C 1
ATOM 4145 O O . ASN B 1 231 ? -1.359 -30.422 -20.359 1 78.06 231 ASN B O 1
ATOM 4149 N N . SER B 1 232 ? 0.365 -29.969 -21.688 1 77.75 232 SER B N 1
ATOM 4150 C CA . SER B 1 232 ? -0.403 -29 -22.453 1 77.75 232 SER B CA 1
ATOM 4151 C C . SER B 1 232 ? -1.589 -29.656 -23.156 1 77.75 232 SER B C 1
ATOM 4153 O O . SER B 1 232 ? -2.686 -29.094 -23.188 1 77.75 232 SER B O 1
ATOM 4155 N N . LYS B 1 233 ? -1.402 -30.812 -23.688 1 83.25 233 LYS B N 1
ATOM 4156 C CA . LYS B 1 233 ? -2.461 -31.547 -24.359 1 83.25 233 LYS B CA 1
ATOM 4157 C C . LYS B 1 233 ? -3.551 -31.969 -23.391 1 83.25 233 LYS B C 1
ATOM 4159 O O . LYS B 1 233 ? -4.742 -31.844 -23.688 1 83.25 233 LYS B O 1
ATOM 4164 N N . VAL B 1 234 ? -3.102 -32.406 -22.312 1 77.38 234 VAL B N 1
ATOM 4165 C CA . VAL B 1 234 ? -4.047 -32.875 -21.312 1 77.38 234 VAL B CA 1
ATOM 4166 C C . VAL B 1 234 ? -4.871 -31.719 -20.781 1 77.38 234 VAL B C 1
ATOM 4168 O O . VAL B 1 234 ? -6.074 -31.844 -20.547 1 77.38 234 VAL B O 1
ATOM 4171 N N . GLN B 1 235 ? -4.203 -30.719 -20.703 1 74.12 235 GLN B N 1
ATOM 4172 C CA . GLN B 1 235 ? -4.91 -29.5 -20.281 1 74.12 235 GLN B CA 1
ATOM 4173 C C . GLN B 1 235 ? -5.984 -29.109 -21.297 1 74.12 235 GLN B C 1
ATOM 4175 O O . GLN B 1 235 ? -7.113 -28.797 -20.922 1 74.12 235 GLN B O 1
ATOM 4180 N N . LYS B 1 236 ? -5.598 -29.047 -22.406 1 78.12 236 LYS B N 1
ATOM 4181 C CA . LYS B 1 236 ? -6.559 -28.734 -23.469 1 78.12 236 LYS B CA 1
ATOM 4182 C C . LYS B 1 236 ? -7.719 -29.734 -23.453 1 78.12 236 LYS B C 1
ATOM 4184 O O . LYS B 1 236 ? -8.883 -29.328 -23.578 1 78.12 236 LYS B O 1
ATOM 4189 N N . ALA B 1 237 ? -7.422 -30.906 -23.266 1 84.5 237 ALA B N 1
ATOM 4190 C CA . ALA B 1 237 ? -8.445 -31.953 -23.219 1 84.5 237 ALA B CA 1
ATOM 4191 C C . ALA B 1 237 ? -9.391 -31.734 -22.047 1 84.5 237 ALA B C 1
ATOM 4193 O O . ALA B 1 237 ? -10.609 -31.859 -22.188 1 84.5 237 ALA B O 1
ATOM 4194 N N . SER B 1 238 ? -8.758 -31.453 -20.969 1 77.12 238 SER B N 1
ATOM 4195 C CA . SER B 1 238 ? -9.555 -31.219 -19.781 1 77.12 238 SER B CA 1
ATOM 4196 C C . SER B 1 238 ? -10.562 -30.094 -20 1 77.12 238 SER B C 1
ATOM 4198 O O . SER B 1 238 ? -11.727 -30.203 -19.609 1 77.12 238 SER B O 1
ATOM 4200 N N . GLU B 1 239 ? -10.133 -29.156 -20.656 1 72.88 239 GLU B N 1
ATOM 4201 C CA . GLU B 1 239 ? -11 -28.016 -20.953 1 72.88 239 GLU B CA 1
ATOM 4202 C C . GLU B 1 239 ? -12.141 -28.438 -21.891 1 72.88 239 GLU B C 1
ATOM 4204 O O . GLU B 1 239 ? -13.297 -28.078 -21.656 1 72.88 239 GLU B O 1
ATOM 4209 N N . LEU B 1 240 ? -11.773 -29.125 -22.828 1 80.75 240 LEU B N 1
ATOM 4210 C CA . LEU B 1 240 ? -12.766 -29.562 -23.797 1 80.75 240 LEU B CA 1
ATOM 4211 C C . LEU B 1 240 ? -13.758 -30.531 -23.172 1 80.75 240 LEU B C 1
ATOM 4213 O O . LEU B 1 240 ? -14.953 -30.5 -23.469 1 80.75 240 LEU B O 1
ATOM 4217 N N . LEU B 1 241 ? -13.25 -31.312 -22.25 1 80.31 241 LEU B N 1
ATOM 4218 C CA . LEU B 1 241 ? -14.102 -32.312 -21.578 1 80.31 241 LEU B CA 1
ATOM 4219 C C . LEU B 1 241 ? -15.148 -31.609 -20.719 1 80.31 241 LEU B C 1
ATOM 4221 O O . LEU B 1 241 ? -16.297 -32.062 -20.625 1 80.31 241 LEU B O 1
ATOM 4225 N N . ILE B 1 242 ? -14.703 -30.5 -20.188 1 70.69 242 ILE B N 1
ATOM 4226 C CA . ILE B 1 242 ? -15.578 -29.781 -19.281 1 70.69 242 ILE B CA 1
ATOM 4227 C C . ILE B 1 242 ? -16.516 -28.875 -20.062 1 70.69 242 ILE B C 1
ATOM 4229 O O . ILE B 1 242 ? -17.703 -28.781 -19.766 1 70.69 242 ILE B O 1
ATOM 4233 N N . LYS B 1 243 ? -15.977 -28.266 -21.062 1 70.38 243 LYS B N 1
ATOM 4234 C CA . LYS B 1 243 ? -16.688 -27.172 -21.719 1 70.38 243 LYS B CA 1
ATOM 4235 C C . LYS B 1 243 ? -17.531 -27.672 -22.891 1 70.38 243 LYS B C 1
ATOM 4237 O O . LYS B 1 243 ? -18.375 -26.953 -23.406 1 70.38 243 LYS B O 1
ATOM 4242 N N . THR B 1 244 ? -17.203 -28.844 -23.297 1 79.62 244 THR B N 1
ATOM 4243 C CA . THR B 1 244 ? -17.906 -29.344 -24.469 1 79.62 244 THR B CA 1
ATOM 4244 C C . THR B 1 244 ? -18.484 -30.734 -24.203 1 79.62 244 THR B C 1
ATOM 4246 O O . THR B 1 244 ? -18.188 -31.344 -23.172 1 79.62 244 THR B O 1
ATOM 4249 N N . ARG B 1 245 ? -19.375 -31.125 -25.062 1 84.75 245 ARG B N 1
ATOM 4250 C CA . ARG B 1 245 ? -19.922 -32.469 -25.016 1 84.75 245 ARG B CA 1
ATOM 4251 C C . ARG B 1 245 ? -19.375 -33.344 -26.156 1 84.75 245 ARG B C 1
ATOM 4253 O O . ARG B 1 245 ? -20.016 -34.281 -26.578 1 84.75 245 ARG B O 1
ATOM 4260 N N . MET B 1 246 ? -18.234 -32.938 -26.656 1 90.38 246 MET B N 1
ATOM 4261 C CA . MET B 1 246 ? -17.609 -33.656 -27.75 1 90.38 246 MET B CA 1
ATOM 4262 C C . MET B 1 246 ? -17.25 -35.094 -27.328 1 90.38 246 MET B C 1
ATOM 4264 O O . MET B 1 246 ? -16.844 -35.312 -26.188 1 90.38 246 MET B O 1
ATOM 4268 N N . PRO B 1 247 ? -17.5 -36.031 -28.312 1 93.38 247 PRO B N 1
ATOM 4269 C CA . PRO B 1 247 ? -17.047 -37.375 -27.984 1 93.38 247 PRO B CA 1
ATOM 4270 C C . PRO B 1 247 ? -15.562 -37.438 -27.609 1 93.38 247 PRO B C 1
ATOM 4272 O O . PRO B 1 247 ? -14.758 -36.688 -28.156 1 93.38 247 PRO B O 1
ATOM 4275 N N . ILE B 1 248 ? -15.211 -38.312 -26.766 1 93 248 ILE B N 1
ATOM 4276 C CA . ILE B 1 248 ? -13.852 -38.438 -26.266 1 93 248 ILE B CA 1
ATOM 4277 C C . ILE B 1 248 ? -12.883 -38.656 -27.422 1 93 248 ILE B C 1
ATOM 4279 O O . ILE B 1 248 ? -11.773 -38.125 -27.422 1 93 248 ILE B O 1
ATOM 4283 N N . ALA B 1 249 ? -13.367 -39.375 -28.406 1 93.44 249 ALA B N 1
ATOM 4284 C CA . ALA B 1 249 ? -12.539 -39.656 -29.578 1 93.44 249 ALA B CA 1
ATOM 4285 C C . ALA B 1 249 ? -12.203 -38.344 -30.297 1 93.44 249 ALA B C 1
ATOM 4287 O O . ALA B 1 249 ? -11.078 -38.156 -30.781 1 93.44 249 ALA B O 1
ATOM 4288 N N . ARG B 1 250 ? -13.172 -37.5 -30.391 1 93.31 250 ARG B N 1
ATOM 4289 C CA . ARG B 1 250 ? -12.969 -36.188 -31.047 1 93.31 250 ARG B CA 1
ATOM 4290 C C . ARG B 1 250 ? -12.023 -35.312 -30.234 1 93.31 250 ARG B C 1
ATOM 4292 O O . ARG B 1 250 ? -11.164 -34.625 -30.812 1 93.31 250 ARG B O 1
ATOM 4299 N N . ILE B 1 251 ? -12.164 -35.312 -28.969 1 93.19 251 ILE B N 1
ATOM 4300 C CA . ILE B 1 251 ? -11.281 -34.531 -28.094 1 93.19 251 ILE B CA 1
ATOM 4301 C C . ILE B 1 251 ? -9.852 -35.062 -28.219 1 93.19 251 ILE B C 1
ATOM 4303 O O . ILE B 1 251 ? -8.898 -34.281 -28.266 1 93.19 251 ILE B O 1
ATOM 4307 N N . ALA B 1 252 ? -9.734 -36.344 -28.297 1 92.88 252 ALA B N 1
ATOM 4308 C CA . ALA B 1 252 ? -8.422 -36.938 -28.5 1 92.88 252 ALA B CA 1
ATOM 4309 C C . ALA B 1 252 ? -7.766 -36.406 -29.766 1 92.88 252 ALA B C 1
ATOM 4311 O O . ALA B 1 252 ? -6.594 -36.031 -29.75 1 92.88 252 ALA B O 1
ATOM 4312 N N . GLU B 1 253 ? -8.578 -36.344 -30.844 1 90.19 253 GLU B N 1
ATOM 4313 C CA . GLU B 1 253 ? -8.094 -35.844 -32.125 1 90.19 253 GLU B CA 1
ATOM 4314 C C . GLU B 1 253 ? -7.688 -34.375 -32 1 90.19 253 GLU B C 1
ATOM 4316 O O . GLU B 1 253 ? -6.648 -33.969 -32.531 1 90.19 253 GLU B O 1
ATOM 4321 N N . LEU B 1 254 ? -8.414 -33.625 -31.312 1 89 254 LEU B N 1
ATOM 4322 C CA . LEU B 1 254 ? -8.18 -32.188 -31.172 1 89 254 LEU B CA 1
ATOM 4323 C C . LEU B 1 254 ? -6.957 -31.922 -30.297 1 89 254 LEU B C 1
ATOM 4325 O O . LEU B 1 254 ? -6.398 -30.828 -30.344 1 89 254 LEU B O 1
ATOM 4329 N N . CYS B 1 255 ? -6.621 -32.906 -29.625 1 89.88 255 CYS B N 1
ATOM 4330 C CA . CYS B 1 255 ? -5.461 -32.75 -28.766 1 89.88 255 CYS B CA 1
ATOM 4331 C C . CYS B 1 255 ? -4.242 -33.438 -29.359 1 89.88 255 CYS B C 1
ATOM 4333 O O . CYS B 1 255 ? -3.207 -33.562 -28.703 1 89.88 255 CYS B O 1
ATOM 4335 N N . GLY B 1 256 ? -4.355 -33.906 -30.531 1 88.12 256 GLY B N 1
ATOM 4336 C CA . GLY B 1 256 ? -3.215 -34.406 -31.297 1 88.12 256 GLY B CA 1
ATOM 4337 C C . GLY B 1 256 ? -2.902 -35.875 -31.047 1 88.12 256 GLY B C 1
ATOM 4338 O O . GLY B 1 256 ? -1.798 -36.312 -31.344 1 88.12 256 GLY B O 1
ATOM 4339 N N . TYR B 1 257 ? -3.801 -36.594 -30.531 1 89.31 257 TYR B N 1
ATOM 4340 C CA . TYR B 1 257 ? -3.576 -38.031 -30.344 1 89.31 257 TYR B CA 1
ATOM 4341 C C . TYR B 1 257 ? -4.109 -38.812 -31.516 1 89.31 257 TYR B C 1
ATOM 4343 O O . TYR B 1 257 ? -5.098 -38.438 -32.156 1 89.31 257 TYR B O 1
ATOM 4351 N N . ARG B 1 258 ? -3.375 -39.938 -31.719 1 85.69 258 ARG B N 1
ATOM 4352 C CA . ARG B 1 258 ? -3.729 -40.781 -32.875 1 85.69 258 ARG B CA 1
ATOM 4353 C C . ARG B 1 258 ? -5.031 -41.531 -32.625 1 85.69 258 ARG B C 1
ATOM 4355 O O . ARG B 1 258 ? -5.793 -41.781 -33.531 1 85.69 258 ARG B O 1
ATOM 4362 N N . ASN B 1 259 ? -5.234 -41.906 -31.406 1 88.31 259 ASN B N 1
ATOM 4363 C CA . ASN B 1 259 ? -6.461 -42.625 -31.078 1 88.31 259 ASN B CA 1
ATOM 4364 C C . ASN B 1 259 ? -6.895 -42.375 -29.641 1 88.31 259 ASN B C 1
ATOM 4366 O O . ASN B 1 259 ? -6.121 -41.844 -28.844 1 88.31 259 ASN B O 1
ATOM 4370 N N . GLN B 1 260 ? -8.148 -42.656 -29.391 1 91.25 260 GLN B N 1
ATOM 4371 C CA . GLN B 1 260 ? -8.773 -42.406 -28.094 1 91.25 260 GLN B CA 1
ATOM 4372 C C . GLN B 1 260 ? -8.062 -43.188 -26.984 1 91.25 260 GLN B C 1
ATOM 4374 O O . GLN B 1 260 ? -7.953 -42.688 -25.859 1 91.25 260 GLN B O 1
ATOM 4379 N N . PHE B 1 261 ? -7.578 -44.375 -27.391 1 89.62 261 PHE B N 1
ATOM 4380 C CA . PHE B 1 261 ? -6.926 -45.219 -26.391 1 89.62 261 PHE B CA 1
ATOM 4381 C C . PHE B 1 261 ? -5.652 -44.562 -25.875 1 89.62 261 PHE B C 1
ATOM 4383 O O . PHE B 1 261 ? -5.434 -44.469 -24.672 1 89.62 261 PHE B O 1
ATOM 4390 N N . SER B 1 262 ? -4.801 -44.062 -26.812 1 89.56 262 SER B N 1
ATOM 4391 C CA . SER B 1 262 ? -3.559 -43.406 -26.438 1 89.56 262 SER B CA 1
ATOM 4392 C C . SER B 1 262 ? -3.832 -42.125 -25.641 1 89.56 262 SER B C 1
ATOM 4394 O O . SER B 1 262 ? -3.111 -41.812 -24.688 1 89.56 262 SER B O 1
ATOM 4396 N N . PHE B 1 263 ? -4.895 -41.469 -26.031 1 92.06 263 PHE B N 1
ATOM 4397 C CA . PHE B 1 263 ? -5.312 -40.281 -25.312 1 92.06 263 PHE B CA 1
ATOM 4398 C C . PHE B 1 263 ? -5.75 -40.625 -23.906 1 92.06 263 PHE B C 1
ATOM 4400 O O . PHE B 1 263 ? -5.285 -40.031 -22.938 1 92.06 263 PHE B O 1
ATOM 4407 N N . SER B 1 264 ? -6.602 -41.531 -23.75 1 90.44 264 SER B N 1
ATOM 4408 C CA . SER B 1 264 ? -7.168 -41.875 -22.453 1 90.44 264 SER B CA 1
ATOM 4409 C C . SER B 1 264 ? -6.086 -42.344 -21.484 1 90.44 264 SER B C 1
ATOM 4411 O O . SER B 1 264 ? -6.129 -42.031 -20.297 1 90.44 264 SER B O 1
ATOM 4413 N N . ARG B 1 265 ? -5.152 -43.094 -21.984 1 88.12 265 ARG B N 1
ATOM 4414 C CA . ARG B 1 265 ? -4.047 -43.562 -21.156 1 88.12 265 ARG B CA 1
ATOM 4415 C C . ARG B 1 265 ? -3.201 -42.375 -20.656 1 88.12 265 ARG B C 1
ATOM 4417 O O . ARG B 1 265 ? -2.873 -42.312 -19.484 1 88.12 265 ARG B O 1
ATOM 4424 N N . ALA B 1 266 ? -2.842 -41.562 -21.547 1 85.31 266 ALA B N 1
ATOM 4425 C CA . ALA B 1 266 ? -2.033 -40.406 -21.188 1 85.31 266 ALA B CA 1
ATOM 4426 C C . ALA B 1 266 ? -2.764 -39.5 -20.203 1 85.31 266 ALA B C 1
ATOM 4428 O O . ALA B 1 266 ? -2.162 -39 -19.234 1 85.31 266 ALA B O 1
ATOM 4429 N N . PHE B 1 267 ? -4.027 -39.281 -20.469 1 86.81 267 PHE B N 1
ATOM 4430 C CA . PHE B 1 267 ? -4.863 -38.438 -19.625 1 86.81 267 PHE B CA 1
ATOM 4431 C C . PHE B 1 267 ? -4.945 -39.031 -18.219 1 86.81 267 PHE B C 1
ATOM 4433 O O . PHE B 1 267 ? -4.723 -38.312 -17.234 1 86.81 267 PHE B O 1
ATOM 4440 N N . ALA B 1 268 ? -5.16 -40.219 -18.156 1 80.81 268 ALA B N 1
ATOM 4441 C CA . ALA B 1 268 ? -5.285 -40.906 -16.859 1 80.81 268 ALA B CA 1
ATOM 4442 C C . ALA B 1 268 ? -3.949 -40.906 -16.125 1 80.81 268 ALA B C 1
ATOM 4444 O O . ALA B 1 268 ? -3.914 -40.812 -14.898 1 80.81 268 ALA B O 1
ATOM 4445 N N . ARG B 1 269 ? -2.945 -41.094 -16.875 1 77.12 269 ARG B N 1
ATOM 4446 C CA . ARG B 1 269 ? -1.614 -41.062 -16.281 1 77.12 269 ARG B CA 1
ATOM 4447 C C . ARG B 1 269 ? -1.32 -39.719 -15.633 1 77.12 269 ARG B C 1
ATOM 4449 O O . ARG B 1 269 ? -0.74 -39.656 -14.547 1 77.12 269 ARG B O 1
ATOM 4456 N N . GLU B 1 270 ? -1.807 -38.75 -16.297 1 74.5 270 GLU B N 1
ATOM 4457 C CA . GLU B 1 270 ? -1.497 -37.375 -15.836 1 74.5 270 GLU B CA 1
ATOM 4458 C C . GLU B 1 270 ? -2.457 -36.938 -14.742 1 74.5 270 GLU B C 1
ATOM 4460 O O . GLU B 1 270 ? -2.057 -36.25 -13.797 1 74.5 270 GLU B O 1
ATOM 4465 N N . LEU B 1 271 ? -3.803 -37.188 -14.812 1 70.12 271 LEU B N 1
ATOM 4466 C CA . LEU B 1 271 ? -4.812 -36.656 -13.922 1 70.12 271 LEU B CA 1
ATOM 4467 C C . LEU B 1 271 ? -5.402 -37.75 -13.031 1 70.12 271 LEU B C 1
ATOM 4469 O O . LEU B 1 271 ? -6.195 -37.438 -12.125 1 70.12 271 LEU B O 1
ATOM 4473 N N . THR B 1 272 ? -5.008 -38.906 -13.148 1 66.75 272 THR B N 1
ATOM 4474 C CA . THR B 1 272 ? -5.414 -40.062 -12.367 1 66.75 272 THR B CA 1
ATOM 4475 C C . THR B 1 272 ? -6.902 -40.375 -12.547 1 66.75 272 THR B C 1
ATOM 4477 O O . THR B 1 272 ? -7.492 -41.125 -11.781 1 66.75 272 THR B O 1
ATOM 4480 N N . LEU B 1 273 ? -7.598 -39.719 -13.398 1 72.94 273 LEU B N 1
ATOM 4481 C CA . LEU B 1 273 ? -8.969 -39.969 -13.836 1 72.94 273 LEU B CA 1
ATOM 4482 C C . LEU B 1 273 ? -9.023 -40.219 -15.344 1 72.94 273 LEU B C 1
ATOM 4484 O O . LEU B 1 273 ? -8.266 -39.594 -16.094 1 72.94 273 LEU B O 1
ATOM 4488 N N . SER B 1 274 ? -9.906 -41.125 -15.695 1 85.88 274 SER B N 1
ATOM 4489 C CA . SER B 1 274 ? -10.164 -41.25 -17.125 1 85.88 274 SER B CA 1
ATOM 4490 C C . SER B 1 274 ? -10.867 -40 -17.672 1 85.88 274 SER B C 1
ATOM 4492 O O . SER B 1 274 ? -11.484 -39.25 -16.906 1 85.88 274 SER B O 1
ATOM 4494 N N . PRO B 1 275 ? -10.719 -39.812 -18.969 1 88.75 275 PRO B N 1
ATOM 4495 C CA . PRO B 1 275 ? -11.43 -38.688 -19.547 1 88.75 275 PRO B CA 1
ATOM 4496 C C . PRO B 1 275 ? -12.93 -38.688 -19.234 1 88.75 275 PRO B C 1
ATOM 4498 O O . PRO B 1 275 ? -13.516 -37.656 -18.906 1 88.75 275 PRO B O 1
ATOM 4501 N N . SER B 1 276 ? -13.531 -39.812 -19.344 1 88 276 SER B N 1
ATOM 4502 C CA . SER B 1 276 ? -14.969 -39.938 -19.078 1 88 276 SER B CA 1
ATOM 4503 C C . SER B 1 276 ? -15.297 -39.625 -17.625 1 88 276 SER B C 1
ATOM 4505 O O . SER B 1 276 ? -16.281 -38.938 -17.344 1 88 276 SER B O 1
ATOM 4507 N N . GLU B 1 277 ? -14.523 -40.125 -16.734 1 80.5 277 GLU B N 1
ATOM 4508 C CA . GLU B 1 277 ? -14.711 -39.844 -15.312 1 80.5 277 GLU B CA 1
ATOM 4509 C C . GLU B 1 277 ? -14.492 -38.375 -15 1 80.5 277 GLU B C 1
ATOM 4511 O O . GLU B 1 277 ? -15.227 -37.781 -14.195 1 80.5 277 GLU B O 1
ATOM 4516 N N . TYR B 1 278 ? -13.461 -37.906 -15.656 1 77.94 278 TYR B N 1
ATOM 4517 C CA . TYR B 1 278 ? -13.164 -36.5 -15.477 1 77.94 278 TYR B CA 1
ATOM 4518 C C . TYR B 1 278 ? -14.352 -35.625 -15.891 1 77.94 278 TYR B C 1
ATOM 4520 O O . TYR B 1 278 ? -14.758 -34.719 -15.164 1 77.94 278 TYR B O 1
ATOM 4528 N N . ARG B 1 279 ? -14.875 -35.844 -17.031 1 79.62 279 ARG B N 1
ATOM 4529 C CA . ARG B 1 279 ? -16.047 -35.125 -17.516 1 79.62 279 ARG B CA 1
ATOM 4530 C C . ARG B 1 279 ? -17.219 -35.281 -16.562 1 79.62 279 ARG B C 1
ATOM 4532 O O . ARG B 1 279 ? -17.906 -34.312 -16.234 1 79.62 279 ARG B O 1
ATOM 4539 N N . ARG B 1 280 ? -17.469 -36.438 -16.172 1 78.62 280 ARG B N 1
ATOM 4540 C CA . ARG B 1 280 ? -18.578 -36.719 -15.273 1 78.62 280 ARG B CA 1
ATOM 4541 C C . ARG B 1 280 ? -18.438 -35.906 -13.984 1 78.62 280 ARG B C 1
ATOM 4543 O O . ARG B 1 280 ? -19.422 -35.344 -13.484 1 78.62 280 ARG B O 1
ATOM 4550 N N . ARG B 1 281 ? -17.266 -35.938 -13.594 1 64.88 281 ARG B N 1
ATOM 4551 C CA . ARG B 1 281 ? -17.016 -35.344 -12.289 1 64.88 281 ARG B CA 1
ATOM 4552 C C . ARG B 1 281 ? -17.016 -33.812 -12.375 1 64.88 281 ARG B C 1
ATOM 4554 O O . ARG B 1 281 ? -17.469 -33.125 -11.445 1 64.88 281 ARG B O 1
ATOM 4561 N N . PHE B 1 282 ? -16.609 -33.406 -13.406 1 61.53 282 PHE B N 1
ATOM 4562 C CA . PHE B 1 282 ? -16.312 -31.969 -13.406 1 61.53 282 PHE B CA 1
ATOM 4563 C C . PHE B 1 282 ? -17.219 -31.219 -14.391 1 61.53 282 PHE B C 1
ATOM 4565 O O . PHE B 1 282 ? -17.25 -30 -14.414 1 61.53 282 PHE B O 1
ATOM 4572 N N . SER B 1 283 ? -17.797 -31.859 -15.312 1 58.28 283 SER B N 1
ATOM 4573 C CA . SER B 1 283 ? -18.719 -31.203 -16.234 1 58.28 283 SER B CA 1
ATOM 4574 C C . SER B 1 283 ? -20.016 -30.797 -15.539 1 58.28 283 SER B C 1
ATOM 4576 O O . SER B 1 283 ? -20.906 -30.203 -16.156 1 58.28 283 SER B O 1
ATOM 4578 N N . ASN B 1 284 ? -20.203 -31.062 -14.305 1 49.88 284 ASN B N 1
ATOM 4579 C CA . ASN B 1 284 ? -21.516 -30.672 -13.812 1 49.88 284 ASN B CA 1
ATOM 4580 C C . ASN B 1 284 ? -21.766 -29.188 -13.984 1 49.88 284 ASN B C 1
ATOM 4582 O O . ASN B 1 284 ? -21.031 -28.359 -13.445 1 49.88 284 ASN B O 1
ATOM 4586 N N . PRO B 1 285 ? -22.484 -28.891 -15.016 1 43.09 285 PRO B N 1
ATOM 4587 C CA . PRO B 1 285 ? -22.953 -27.562 -15.375 1 43.09 285 PRO B CA 1
ATOM 4588 C C . PRO B 1 285 ? -23.312 -26.703 -14.156 1 43.09 285 PRO B C 1
ATOM 4590 O O . PRO B 1 285 ? -23.203 -25.484 -14.203 1 43.09 285 PRO B O 1
ATOM 4593 N N . ASP B 1 286 ? -24 -27.203 -13.164 1 40.19 286 ASP B N 1
ATOM 4594 C CA . ASP B 1 286 ? -24.5 -26.391 -12.062 1 40.19 286 ASP B CA 1
ATOM 4595 C C . ASP B 1 286 ? -23.344 -25.812 -11.242 1 40.19 286 ASP B C 1
ATOM 4597 O O . ASP B 1 286 ? -23.547 -24.953 -10.375 1 40.19 286 ASP B O 1
ATOM 4601 N N . ARG B 1 287 ? -22.234 -26.375 -11.148 1 36.34 287 ARG B N 1
ATOM 4602 C CA . ARG B 1 287 ? -21.094 -25.938 -10.344 1 36.34 287 ARG B CA 1
ATOM 4603 C C . ARG B 1 287 ? -20.297 -24.859 -11.07 1 36.34 287 ARG B C 1
ATOM 4605 O O . ARG B 1 287 ? -19.281 -24.391 -10.555 1 36.34 287 ARG B O 1
ATOM 4612 N N . LEU B 1 288 ? -20.359 -24.781 -12.297 1 31.08 288 LEU B N 1
ATOM 4613 C CA . LEU B 1 288 ? -19.719 -23.594 -12.875 1 31.08 288 LEU B CA 1
ATOM 4614 C C . LEU B 1 288 ? -20.297 -22.312 -12.273 1 31.08 288 LEU B C 1
ATOM 4616 O O . LEU B 1 288 ? -21.344 -21.828 -12.727 1 31.08 288 LEU B O 1
ATOM 4620 N N . VAL B 1 289 ? -20.641 -22.266 -11.047 1 28.11 289 VAL B N 1
ATOM 4621 C CA . VAL B 1 289 ? -21.062 -20.938 -10.57 1 28.11 289 VAL B CA 1
ATOM 4622 C C . VAL B 1 289 ? -20.078 -19.875 -11.086 1 28.11 289 VAL B C 1
ATOM 4624 O O . VAL B 1 289 ? -18.875 -20.031 -10.953 1 28.11 289 VAL B O 1
ATOM 4627 N N . THR B 1 290 ? -20.359 -19.156 -12.078 1 25.73 290 THR B N 1
ATOM 4628 C CA . THR B 1 290 ? -19.984 -17.781 -12.406 1 25.73 290 THR B CA 1
ATOM 4629 C C . THR B 1 290 ? -19.688 -16.984 -11.141 1 25.73 290 THR B C 1
ATOM 4631 O O . THR B 1 290 ? -19.734 -15.758 -11.148 1 25.73 290 THR B O 1
ATOM 4634 N N . GLU B 1 291 ? -19.297 -17.562 -10.047 1 23.19 291 GLU B N 1
ATOM 4635 C CA . GLU B 1 291 ? -18.953 -16.5 -9.102 1 23.19 291 GLU B CA 1
ATOM 4636 C C . GLU B 1 291 ? -17.594 -15.906 -9.414 1 23.19 291 GLU B C 1
ATOM 4638 O O . GLU B 1 291 ? -16.688 -16.625 -9.844 1 23.19 291 GLU B O 1
#

Radius of gyration: 31.54 Å; Cα contacts (8 Å, |Δi|>4): 1062; chains: 2; bounding box: 58×97×63 Å

Organism: NCBI:txid518634

Sequence (582 aa):
MMDNSQTVPKLTLQRRIESMDLVFMAAGRQECKPSDSSGPRTCSYHMLHFVLKGKVHFYLGGQHYIVNAGQCFYVPEGTNTFYYSDPTNPCIYAWMNFTGDDTVEIVRECGMSNVCPVIALPDVKPIWDFIGGLLHCYNPTPANDIAIRGFMHLIFATLMRNPNVSSIAQEARDSSSENDLIKRAVAYVQEHADETLSVQMIADALCISRGYLHQLFIKYLHTTPQQFVINSKVQKASELLIKTRMPIARIAELCGYRNQFSFSRAFARELTLSPSEYRRRFSNPDRLVTEMMDNSQTVPKLTLQRRIESMDLVFMAAGRQECKPSDSSGPRTCSYHMLHFVLKGKVHFYLGGQHYIVNAGQCFYVPEGTNTFYYSDPTNPCIYAWMNFTGDDTVEIVRECGMSNVCPVIALPDVKPIWDFIGGLLHCYNPTPANDIAIRGFMHLIFATLMRNPNVSSIAQEARDSSSENDLIKRAVAYVQEHADETLSVQMIADALCISRGYLHQLFIKYLHTTPQQFVINSKVQKASELLIKTRMPIARIAELCGYRNQFSFSRAFARELTLSPSEYRRRFSNPDRLVTE

pLDDT: mean 80.61, std 16.73, range [20.17, 98.38]

InterPro domains:
  IPR003313 AraC-type arabinose-binding/dimerisation domain [PF02311] (30-147)
  IPR009057 Homedomain-like superfamily [SSF46689] (180-229)
  IPR009057 Homedomain-like superfamily [SSF46689] (233-283)
  IPR014710 RmlC-like jelly roll fold [G3DSA:2.60.120.10] (7-109)
  IPR018060 AraC-like, DNA binding HTH domain [PF12833] (202-281)
  IPR018060 AraC-like, DNA binding HTH domain [PS01124] (183-281)
  IPR018060 AraC-like, DNA binding HTH domain [SM00342] (196-279)
  IPR037923 Transcription regulator HTH-like [SSF51215] (21-161)

Nearest PDB structures (foldseek):
  6nwo-assembly1_A  TM=8.301E-01  e=8.083E-11  Clostridium perfringens str. 13
  6nwj-assembly1_B  TM=8.310E-01  e=1.280E-10  Clostridium perfringens str. 13
  6swi-assembly1_A  TM=9.121E-01  e=1.780E-07  Geobacillus stearothermophilus
  3oio-assembly1_A  TM=8.818E-01  e=1.255E-06  Chromobacterium violaceum
  4e2g-assembly2_D  TM=7.128E-01  e=1.483E-05  Sphaerobacter thermophilus DSM 20745

Secondary structure (DSSP, 8-state):
---------EEE-SSPPPP---EEEEEEEEEPPTT-EEEEEE-SSEEEEEEEESEEEEEETTEEEEEETTEEEEE-TT-EEEEEE-SSS--EEEEEEEE-TTHHHHHHHTT--SS--EEE-S-SHHHHHHHHHHHT--S--HHHHHHHHHHHHHHHHHHHT-HHHHHHHHHHHH-HHHHHHHHHHHHHHHHTTTS---HHHHHHHHT--HHHHHHHHHHHHSS-HHHHHHHHHHHHHHHHHHH----HHHHHHHTT-SSHHHHHHHHHHHHSS-HHHHHHHH--GGG----/---------EEE-SSPPPP---EEEEEEEEEPPTT-EEEEEE-SSEEEEEEEESEEEEEETTEEEEEETTEEEEE-TT-EEEEEE-SSS--EEEEEEEE-TTHHHHHHHTT--SS--EEE-S-SHHHHHHHHHHHT--S--HHHHHHHHHHHHHHHHHHHT-HHHHHHHHHHHHTHHHHHHHHHHHHHHHHTTTS---HHHHHHHHT--HHHHHHHHHHHHSS-HHHHHHHHHHHHHHHHHHH----HHHHHHHTT-SSHHHHHHHHHHHHSS-HHHHHHHH--GGG----